Protein 6BHP (pdb70)

Sequence (510 aa):
GLNKFIYVGLVISQLLTLAAYVVVTAGAALLQKKANTLTLFDTQEGIDKYTPVYKEVFTATTYIIAYPQQPQYQFQYQWWIIQFELFVFLLTAACTVFPSIIKRMRPVALTFIASALVLVMDNINAIFFLLRNETAKAVFDDYRIATAQAGLIMVGVANGLTIFFLGSYDGLNKFIYVGLVISQLLTLAAYVVVTAGAALLQKKANTLTLFDTQEGIDKYTPVYKEVFTATTYIIAYPQQPQYQFQYQWWIIQFELFVFLLTAACTVFPSIIKRMRPVALTFIASALVLVMDNINAIFFLLRNETAKAVFDDYRIATAQAGLIMVGVANGLTIFFLGSYDGLNKFIYVGLVISQLLTLAAYVVVTAGAALLQKKANTLTLFDTQEGIDKYTPVYKEVFTATTYIIAYPQQPQYQFQYQWWIIQFELFVFLLTAACTVFPSIIKRMRPVALTFIASALVLVMDNINAIFFLLRNETAKAVFDDYRIATAQAGLIMVGVANGLTIFFLGSYD

Foldseek 3Di:
DVFVVLLVLLVVLLVLLVVLLVLQVQLVVLQLVLLVPDCCPVDVVSVVVCVVVQQCLLVVQVPFGRDNVCSVRRCVLSVVLSVLSVVLSVQSVVCSVVVVCLVPRVVVSVVSLVVSLVSLVSVLVRLVVCLVDPVSCVSRPNCSSVSNNVSSVRNNVSSVSNCVRSVDHD/DCLVVLLVLQVVLLVLLVVLLVLQVQLVVLVLVLLVDDCQVVDPVSVVPVQVVQQVLQVVQVDFGGDNPDSVCRCVLVVVLSVLSVVLSVQSVCCSVPVVCLVVRVVVSLVSLVVSLVSLVSVLVRLVVCLVDDVSCVRRPNVSSVSNNSSSVSNNVSSVSNCVSSVPRD/DCLVVLLVLLVVLLVLQVVLLVLLVQLVVLQLVLLVDAPQPPDVVSCVVCVVVQQCLQVVLVQFHGDNVCSVRRCVLVVVLSVLSVVLSVVSVVCSVCVVCLVPCVVVSLVSLVVSLVSLVSVLVSLVSLLVDPVSCVSRPSVSSVSNNVSSVSNNVSSVSSCVSSVDHD

Solvent-accessible surface area: 21092 Å² total; per-residue (Å²): 106,113,39,150,126,6,45,85,11,0,48,82,0,12,94,89,13,95,55,0,59,95,43,8,32,40,0,7,49,54,13,26,113,49,1,94,81,33,94,34,16,101,73,114,119,1,38,97,99,86,36,85,59,9,55,84,12,4,15,14,0,16,25,3,5,2,4,19,103,62,36,102,69,3,7,43,13,18,64,99,3,9,100,13,14,76,64,3,37,116,30,4,17,41,2,6,96,127,46,72,55,2,161,133,53,49,33,0,2,12,5,6,2,0,0,0,7,0,0,1,19,10,0,28,15,2,3,64,19,10,40,72,31,149,58,3,71,85,35,8,25,68,124,11,2,42,37,8,6,38,0,10,77,94,8,13,91,2,4,15,61,1,0,62,35,0,0,1,26,103,84,115,34,136,136,8,60,84,11,0,56,91,0,8,101,77,11,82,49,0,54,93,46,9,44,45,0,10,35,41,7,20,119,46,2,86,103,38,101,48,22,102,84,116,115,3,42,105,106,89,25,78,58,16,76,88,17,10,18,7,0,8,23,3,6,5,4,16,99,57,31,108,74,4,9,41,17,14,77,102,4,18,111,19,10,66,63,5,36,97,26,2,19,43,0,9,96,132,50,109,68,4,150,66,50,35,23,0,0,12,6,7,3,2,0,0,6,0,0,1,24,4,0,34,10,0,4,69,12,10,40,66,34,131,74,8,58,82,48,11,29,78,124,34,5,46,38,5,5,39,0,9,82,79,4,15,82,1,4,15,63,2,0,73,35,0,2,4,30,94,105,120,46,117,138,21,50,79,8,0,52,83,0,11,115,68,4,87,47,0,57,87,45,5,48,43,0,7,48,52,15,25,129,46,4,76,84,36,114,38,23,109,80,117,137,4,39,101,125,72,33,74,69,13,49,106,20,11,24,6,0,10,21,4,4,4,4,25,104,58,38,90,70,2,12,38,14,16,77,92,4,16,112,14,6,75,66,1,28,115,28,4,19,37,3,8,103,121,46,98,62,2,125,42,59,53,31,1,1,11,6,7,1,2,1,0,4,0,1,1,20,7,1,30,14,0,10,74,15,12,44,81,36,119,65,6,65,73,39,12,32,76,118,39,5,42,39,6,6,50,0,7,68,73,6,15,91,2,2,12,62,1,0,59,45,0,1,12,29,133

B-factor: mean 25.97, std 12.12, range [3.52, 126.11]

Radius of gyration: 23.12 Å; Cα contacts (8 Å, |Δi|>4): 722; chains: 3; bounding box: 43×67×48 Å

Nearest PDB structures (foldseek):
  6bhp-assembly1_C  TM=9.995E-01  e=2.214E-19  Chlamydomonas reinhardtii
  3l39-assembly1_A  TM=3.911E-01  e=3.540E+00  Bacteroides thetaiotaomicron VPI-5482
  3i9w-assembly1_A  TM=3.501E-01  e=8.771E+00  Escherichia coli K-12
  6bhp-assembly1_C  TM=1.006E+00  e=8.729E-22  Chlamydomonas reinhardtii
  2dvl-assembly1_A  TM=4.641E-01  e=7.249E+00  Thermus thermophilus HB8

Secondary structure (DSSP, 8-state):
-HHHHHHHHHHHHHHHHHHHHHHHHHHHHHHHHHHHT--TTTSHHHHHHHHHHHHHHHHHSSSSPP-TT-TTSTTHHHHHHHHHHHHHHHHHHHHHHSGGGHHHHHHHHHHHHHHHHHHHHHHHHHHHHHHT-HHHHHHS-HHHHHHHHHHHHHHHHHHHHHHHHTTS--/-THHHHHHHHHHHHHHHHHHHHHHHHHHHHHHHHHHS--TTSSHHHHHHHHHHHHHHHHHSSSPPP-SS-TTTTTHHHHHHHHHHHHHHHHHHHHHHSGGGHHHHHHHHHHHHHHHHHHHHHHHHHHHHHHH-HHHHHHTTHHHHHHHHHHHHHHHHHHHHHHHHHHH--/--HHHHHHHHHHHHHHHHHHHHHHHHHHHHHHHHHHS-STTSSTHHHHHHHHHHHHHHHHSSSSPP-TT-HHHHTHHHHHHHHHHHHHHHHHHHHHHSGGGHHHHHHHHHHHHHHHHHHHHHHHHHHHHHHT-HHHHHHTTHHHHHHHHHHHHHHHHHHHHHHHHHHS--

Structure (mmCIF, N/CA/C/O backbone):
data_6BHP
#
_entry.id   6BHP
#
_cell.length_a   85.235
_cell.length_b   85.235
_cell.length_c   209.784
_cell.angle_alpha   90.000
_cell.angle_beta   90.000
_cell.angle_gamma   120.000
#
_symmetry.space_group_name_H-M   'P 31 2 1'
#
loop_
_entity.id
_entity.type
_entity.pdbx_description
1 polymer 'Membrane protein'
2 non-polymer 'MERCURY (II) ION'
3 non-polymer 'CARBON DIOXIDE'
#
loop_
_atom_site.group_PDB
_atom_site.id
_atom_site.type_symbol
_atom_site.label_atom_id
_atom_site.label_alt_id
_atom_site.label_comp_id
_atom_site.label_asym_id
_atom_site.label_entity_id
_atom_site.label_seq_id
_atom_site.pdbx_PDB_ins_code
_atom_site.Cartn_x
_atom_site.Cartn_y
_atom_site.Cartn_z
_atom_site.occupancy
_atom_site.B_iso_or_equiv
_atom_site.auth_seq_id
_atom_site.auth_comp_id
_atom_site.auth_asym_id
_atom_site.auth_atom_id
_atom_site.pdbx_PDB_model_num
ATOM 1 N N . GLY A 1 4 ? -1.178 63.178 71.110 1.00 36.37 3 GLY A N 1
ATOM 2 C CA . GLY A 1 4 ? -1.663 62.649 69.848 1.00 49.00 3 GLY A CA 1
ATOM 3 C C . GLY A 1 4 ? -1.423 61.159 69.698 1.00 51.52 3 GLY A C 1
ATOM 4 O O . GLY A 1 4 ? -2.364 60.375 69.572 1.00 34.35 3 GLY A O 1
ATOM 5 N N . LEU A 1 5 ? -0.146 60.770 69.706 1.00 61.79 4 LEU A N 1
ATOM 6 C CA . LEU A 1 5 ? 0.207 59.357 69.658 1.00 35.62 4 LEU A CA 1
ATOM 7 C C . LEU A 1 5 ? -0.220 58.623 70.921 1.00 35.05 4 LEU A C 1
ATOM 8 O O . LEU A 1 5 ? -0.395 57.401 70.888 1.00 42.33 4 LEU A O 1
ATOM 13 N N . ASN A 1 6 ? -0.419 59.344 72.024 1.00 34.00 5 ASN A N 1
ATOM 14 C CA . ASN A 1 6 ? -0.633 58.685 73.307 1.00 41.15 5 ASN A CA 1
ATOM 15 C C . ASN A 1 6 ? -2.035 58.098 73.415 1.00 43.16 5 ASN A C 1
ATOM 16 O O . ASN A 1 6 ? -2.201 56.962 73.876 1.00 43.79 5 ASN A O 1
ATOM 21 N N . LYS A 1 7 ? -3.057 58.857 73.006 1.00 34.23 6 LYS A N 1
ATOM 22 C CA . LYS A 1 7 ? -4.419 58.333 73.047 1.00 40.46 6 LYS A CA 1
ATOM 23 C C . LYS A 1 7 ? -4.567 57.095 72.175 1.00 35.86 6 LYS A C 1
ATOM 24 O O . LYS A 1 7 ? -5.387 56.219 72.475 1.00 40.26 6 LYS A O 1
ATOM 30 N N . PHE A 1 8 ? -3.789 57.005 71.095 1.00 33.48 7 PHE A N 1
ATOM 31 C CA . PHE A 1 8 ? -3.713 55.761 70.336 1.00 35.57 7 PHE A CA 1
ATOM 32 C C . PHE A 1 8 ? -3.143 54.641 71.195 1.00 33.46 7 PHE A C 1
ATOM 33 O O . PHE A 1 8 ? -3.705 53.541 71.260 1.00 23.88 7 PHE A O 1
ATOM 41 N N . ILE A 1 9 ? -2.025 54.910 71.874 1.00 34.99 8 ILE A N 1
ATOM 42 C CA . ILE A 1 9 ? -1.368 53.879 72.669 1.00 30.25 8 ILE A CA 1
ATOM 43 C C . ILE A 1 9 ? -2.241 53.463 73.844 1.00 27.91 8 ILE A C 1
ATOM 44 O O . ILE A 1 9 ? -2.253 52.287 74.231 1.00 23.38 8 ILE A O 1
ATOM 49 N N . TYR A 1 10 ? -2.991 54.403 74.426 1.00 24.69 9 TYR A N 1
ATOM 50 C CA . TYR A 1 10 ? -3.869 54.045 75.534 1.00 23.67 9 TYR A CA 1
ATOM 51 C C . TYR A 1 10 ? -4.975 53.102 75.078 1.00 29.42 9 TYR A C 1
ATOM 52 O O . TYR A 1 10 ? -5.329 52.161 75.797 1.00 25.19 9 TYR A O 1
ATOM 61 N N . VAL A 1 11 ? -5.532 53.338 73.887 1.00 34.55 10 VAL A N 1
ATOM 62 C CA . VAL A 1 11 ? -6.524 52.417 73.338 1.00 22.00 10 VAL A CA 1
ATOM 63 C C . VAL A 1 11 ? -5.888 51.061 73.070 1.00 18.46 10 VAL A C 1
ATOM 64 O O . VAL A 1 11 ? -6.406 50.019 73.489 1.00 14.34 10 VAL A O 1
ATOM 68 N N . GLY A 1 12 ? -4.748 51.055 72.376 1.00 21.78 11 GLY A N 1
ATOM 69 C CA . GLY A 1 12 ? -4.016 49.817 72.186 1.00 16.40 11 GLY A CA 1
ATOM 70 C C . GLY A 1 12 ? -3.656 49.144 73.494 1.00 17.14 11 GLY A C 1
ATOM 71 O O . GLY A 1 12 ? -3.499 47.922 73.546 1.00 21.30 11 GLY A O 1
ATOM 72 N N . LEU A 1 13 ? -3.523 49.926 74.567 1.00 18.04 12 LEU A N 1
ATOM 73 C CA . LEU A 1 13 ? -3.298 49.358 75.890 1.00 20.33 12 LEU A CA 1
ATOM 74 C C . LEU A 1 13 ? -4.594 48.843 76.506 1.00 19.40 12 LEU A C 1
ATOM 75 O O . LEU A 1 13 ? -4.608 47.771 77.120 1.00 19.38 12 LEU A O 1
ATOM 80 N N . VAL A 1 14 ? -5.690 49.592 76.356 1.00 20.26 13 VAL A N 1
ATOM 81 C CA . VAL A 1 14 ? -6.974 49.132 76.874 1.00 17.24 13 VAL A CA 1
ATOM 82 C C . VAL A 1 14 ? -7.467 47.928 76.082 1.00 17.74 13 VAL A C 1
ATOM 83 O O . VAL A 1 14 ? -7.960 46.951 76.658 1.00 15.73 13 VAL A O 1
ATOM 87 N N . ILE A 1 15 ? -7.326 47.969 74.755 1.00 18.59 14 ILE A N 1
ATOM 88 C CA . ILE A 1 15 ? -7.716 46.830 73.926 1.00 15.99 14 ILE A CA 1
ATOM 89 C C . ILE A 1 15 ? -6.903 45.597 74.303 1.00 19.97 14 ILE A C 1
ATOM 90 O O . ILE A 1 15 ? -7.455 44.515 74.537 1.00 18.29 14 ILE A O 1
ATOM 95 N N . SER A 1 16 ? -5.576 45.747 74.380 1.00 16.64 15 SER A N 1
ATOM 96 C CA . SER A 1 16 ? -4.723 44.623 74.753 1.00 16.83 15 SER A CA 1
ATOM 97 C C . SER A 1 16 ? -5.056 44.104 76.144 1.00 19.74 15 SER A C 1
ATOM 98 O O . SER A 1 16 ? -4.849 42.918 76.429 1.00 22.67 15 SER A O 1
ATOM 101 N N . GLN A 1 17 ? -5.565 44.970 77.022 1.00 18.15 16 GLN A N 1
ATOM 102 C CA . GLN A 1 17 ? -5.954 44.516 78.352 1.00 17.32 16 GLN A CA 1
ATOM 103 C C . GLN A 1 17 ? -7.246 43.712 78.309 1.00 19.45 16 GLN A C 1
ATOM 104 O O . GLN A 1 17 ? -7.447 42.819 79.140 1.00 18.00 16 GLN A O 1
ATOM 110 N N . LEU A 1 18 ? -8.128 44.010 77.354 1.00 20.33 17 LEU A N 1
ATOM 111 C CA . LEU A 1 18 ? -9.355 43.238 77.198 1.00 22.52 17 LEU A CA 1
ATOM 112 C C . LEU A 1 18 ? -9.092 41.912 76.500 1.00 23.30 17 LEU A C 1
ATOM 113 O O . LEU A 1 18 ? -9.702 40.893 76.843 1.00 24.51 17 LEU A O 1
ATOM 118 N N . LEU A 1 19 ? -8.195 41.910 75.512 1.00 20.54 18 LEU A N 1
ATOM 119 C CA . LEU A 1 19 ? -7.837 40.667 74.841 1.00 24.54 18 LEU A CA 1
ATOM 120 C C . LEU A 1 19 ? -7.061 39.742 75.768 1.00 18.72 18 LEU A C 1
ATOM 121 O O . LEU A 1 19 ? -7.111 38.518 75.604 1.00 17.75 18 LEU A O 1
ATOM 126 N N . THR A 1 20 ? -6.337 40.307 76.738 1.00 17.80 19 THR A N 1
ATOM 127 C CA . THR A 1 20 ? -5.752 39.491 77.797 1.00 18.23 19 THR A CA 1
ATOM 128 C C . THR A 1 20 ? -6.840 38.792 78.600 1.00 16.78 19 THR A C 1
ATOM 129 O O . THR A 1 20 ? -6.694 37.623 78.976 1.00 18.39 19 THR A O 1
ATOM 133 N N . LEU A 1 21 ? -7.949 39.490 78.853 1.00 18.64 20 LEU A N 1
ATOM 134 C CA . LEU A 1 21 ? -9.029 38.922 79.653 1.00 18.49 20 LEU A CA 1
ATOM 135 C C . LEU A 1 21 ? -9.692 37.754 78.934 1.00 19.06 20 LEU A C 1
ATOM 136 O O . LEU A 1 21 ? -9.904 36.688 79.525 1.00 18.12 20 LEU A O 1
ATOM 141 N N . ALA A 1 22 ? -10.029 37.936 77.653 1.00 15.59 21 ALA A N 1
ATOM 142 C CA . ALA A 1 22 ? -10.636 36.851 76.888 1.00 14.99 21 ALA A CA 1
ATOM 143 C C . ALA A 1 22 ? -9.688 35.668 76.749 1.00 18.43 21 ALA A C 1
ATOM 144 O O . ALA A 1 22 ? -10.136 34.522 76.618 1.00 16.40 21 ALA A O 1
ATOM 146 N N . ALA A 1 23 ? -8.380 35.923 76.774 1.00 17.32 22 ALA A N 1
ATOM 147 C CA . ALA A 1 23 ? -7.412 34.836 76.730 1.00 12.75 22 ALA A CA 1
ATOM 148 C C . ALA A 1 23 ? -7.430 34.020 78.015 1.00 18.89 22 ALA A C 1
ATOM 149 O O . ALA A 1 23 ? -7.174 32.812 77.983 1.00 26.99 22 ALA A O 1
ATOM 151 N N . TYR A 1 24 ? -7.730 34.658 79.148 1.00 15.39 23 TYR A N 1
ATOM 152 C CA . TYR A 1 24 ? -7.774 33.939 80.416 1.00 15.00 23 TYR A CA 1
ATOM 153 C C . TYR A 1 24 ? -8.881 32.892 80.415 1.00 20.05 23 TYR A C 1
ATOM 154 O O . TYR A 1 24 ? -8.699 31.784 80.934 1.00 19.00 23 TYR A O 1
ATOM 163 N N . VAL A 1 25 ? -10.039 33.234 79.845 1.00 17.98 24 VAL A N 1
ATOM 164 C CA . VAL A 1 25 ? -11.155 32.292 79.747 1.00 15.12 24 VAL A CA 1
ATOM 165 C C . VAL A 1 25 ? -10.734 31.042 78.983 1.00 18.21 24 VAL A C 1
ATOM 166 O O . VAL A 1 25 ? -10.732 29.931 79.527 1.00 19.18 24 VAL A O 1
ATOM 170 N N . VAL A 1 26 ? -10.383 31.214 77.704 1.00 14.31 25 VAL A N 1
ATOM 171 C CA . VAL A 1 26 ? -10.102 30.081 76.824 1.00 16.44 25 VAL A CA 1
ATOM 172 C C . VAL A 1 26 ? -9.028 29.178 77.419 1.00 14.47 25 VAL A C 1
ATOM 173 O O . VAL A 1 26 ? -9.107 27.947 77.317 1.00 13.92 25 VAL A O 1
ATOM 177 N N . VAL A 1 27 ? -8.006 29.769 78.036 1.00 14.61 26 VAL A N 1
ATOM 178 C CA . VAL A 1 27 ? -6.992 29.002 78.753 1.00 20.20 26 VAL A CA 1
ATOM 179 C C . VAL A 1 27 ? -7.652 28.184 79.853 1.00 20.50 26 VAL A C 1
ATOM 180 O O . VAL A 1 27 ? -7.637 26.948 79.816 1.00 16.41 26 VAL A O 1
ATOM 184 N N . THR A 1 28 ? -8.225 28.874 80.846 1.00 15.02 27 THR A N 1
ATOM 185 C CA . THR A 1 28 ? -8.854 28.193 81.972 1.00 13.08 27 THR A CA 1
ATOM 186 C C . THR A 1 28 ? -9.908 27.196 81.517 1.00 14.25 27 THR A C 1
ATOM 187 O O . THR A 1 28 ? -10.126 26.177 82.181 1.00 16.45 27 THR A O 1
ATOM 191 N N . ALA A 1 29 ? -10.576 27.473 80.399 1.00 12.19 28 ALA A N 1
ATOM 192 C CA . ALA A 1 29 ? -11.499 26.517 79.803 1.00 12.27 28 ALA A CA 1
ATOM 193 C C . ALA A 1 29 ? -10.787 25.210 79.476 1.00 13.11 28 ALA A C 1
ATOM 194 O O . ALA A 1 29 ? -11.077 24.171 80.078 1.00 10.83 28 ALA A O 1
ATOM 196 N N . GLY A 1 30 ? -9.851 25.255 78.525 1.00 14.29 29 GLY A N 1
ATOM 197 C CA . GLY A 1 30 ? -9.118 24.055 78.163 1.00 13.75 29 GLY A CA 1
ATOM 198 C C . GLY A 1 30 ? -8.303 23.486 79.305 1.00 13.22 29 GLY A C 1
ATOM 199 O O . GLY A 1 30 ? -8.133 22.269 79.404 1.00 14.04 29 GLY A O 1
ATOM 200 N N . ALA A 1 31 ? -7.787 24.352 80.180 1.00 16.91 30 ALA A N 1
ATOM 201 C CA . ALA A 1 31 ? -7.065 23.872 81.354 1.00 20.30 30 ALA A CA 1
ATOM 202 C C . ALA A 1 31 ? -7.982 23.061 82.263 1.00 17.56 30 ALA A C 1
ATOM 203 O O . ALA A 1 31 ? -7.626 21.963 82.705 1.00 19.25 30 ALA A O 1
ATOM 205 N N . ALA A 1 32 ? -9.176 23.587 82.548 1.00 12.14 31 ALA A N 1
ATOM 206 C CA . ALA A 1 32 ? -10.141 22.826 83.332 1.00 14.06 31 ALA A CA 1
ATOM 207 C C . ALA A 1 32 ? -10.676 21.635 82.550 1.00 18.88 31 ALA A C 1
ATOM 208 O O . ALA A 1 32 ? -10.987 20.595 83.142 1.00 17.21 31 ALA A O 1
ATOM 210 N N . LEU A 1 33 ? -10.793 21.765 81.227 1.00 14.48 32 LEU A N 1
ATOM 211 C CA . LEU A 1 33 ? -11.218 20.633 80.411 1.00 14.07 32 LEU A CA 1
ATOM 212 C C . LEU A 1 33 ? -10.213 19.493 80.502 1.00 19.18 32 LEU A C 1
ATOM 213 O O . LEU A 1 33 ? -10.586 18.332 80.709 1.00 23.52 32 LEU A O 1
ATOM 218 N N . LEU A 1 34 ? -8.925 19.810 80.354 1.00 23.36 33 LEU A N 1
ATOM 219 C CA . LEU A 1 34 ? -7.891 18.793 80.511 1.00 19.10 33 LEU A CA 1
ATOM 220 C C . LEU A 1 34 ? -7.860 18.259 81.937 1.00 17.12 33 LEU A C 1
ATOM 221 O O . LEU A 1 34 ? -7.660 17.057 82.150 1.00 19.41 33 LEU A O 1
ATOM 226 N N . GLN A 1 35 ? -8.061 19.134 82.926 1.00 16.64 34 GLN A N 1
ATOM 227 C CA . GLN A 1 35 ? -8.068 18.689 84.316 1.00 17.72 34 GLN A CA 1
ATOM 228 C C . GLN A 1 35 ? -9.250 17.769 84.591 1.00 20.03 34 GLN A C 1
ATOM 229 O O . GLN A 1 35 ? -9.104 16.748 85.273 1.00 26.06 34 GLN A O 1
ATOM 235 N N . LYS A 1 36 ? -10.431 18.115 84.071 1.00 20.77 35 LYS A N 1
ATOM 236 C CA . LYS A 1 36 ? -11.573 17.215 84.189 1.00 21.39 35 LYS A CA 1
ATOM 237 C C . LYS A 1 36 ? -11.296 15.880 83.512 1.00 23.27 35 LYS A C 1
ATOM 238 O O . LYS A 1 36 ? -11.785 14.840 83.966 1.00 33.10 35 LYS A O 1
ATOM 244 N N . LYS A 1 37 ? -10.509 15.888 82.433 1.00 20.39 36 LYS A N 1
ATOM 245 C CA . LYS A 1 37 ? -10.134 14.637 81.786 1.00 18.82 36 LYS A CA 1
ATOM 246 C C . LYS A 1 37 ? -9.112 13.875 82.618 1.00 22.72 36 LYS A C 1
ATOM 247 O O . LYS A 1 37 ? -9.156 12.641 82.690 1.00 28.70 36 LYS A O 1
ATOM 253 N N . ALA A 1 38 ? -8.185 14.593 83.257 1.00 18.51 37 ALA A N 1
ATOM 254 C CA . ALA A 1 38 ? -7.161 13.938 84.062 1.00 21.46 37 ALA A CA 1
ATOM 255 C C . ALA A 1 38 ? -7.752 13.268 85.295 1.00 18.81 37 ALA A C 1
ATOM 256 O O . ALA A 1 38 ? -7.234 12.242 85.749 1.00 28.55 37 ALA A O 1
ATOM 258 N N . ASN A 1 39 ? -8.832 13.824 85.846 1.00 15.82 38 ASN A N 1
ATOM 259 C CA . ASN A 1 39 ? -9.442 13.264 87.045 1.00 14.81 38 ASN A CA 1
ATOM 260 C C . ASN A 1 39 ? -10.295 12.034 86.760 1.00 22.52 38 ASN A C 1
ATOM 261 O O . ASN A 1 39 ? -10.539 11.241 87.675 1.00 31.28 38 ASN A O 1
ATOM 266 N N . THR A 1 40 ? -10.758 11.860 85.525 1.00 18.76 39 THR A N 1
ATOM 267 C CA . THR A 1 40 ? -11.653 10.768 85.166 1.00 22.92 39 THR A CA 1
ATOM 268 C C . THR A 1 40 ? -10.937 9.566 84.562 1.00 30.15 39 THR A C 1
ATOM 269 O O . THR A 1 40 ? -11.607 8.614 84.148 1.00 34.21 39 THR A O 1
ATOM 273 N N . LEU A 1 41 ? -9.608 9.589 84.481 1.00 25.16 40 LEU A N 1
ATOM 274 C CA . LEU A 1 41 ? -8.883 8.544 83.766 1.00 32.95 40 LEU A CA 1
ATOM 275 C C . LEU A 1 41 ? -9.123 7.178 84.399 1.00 39.32 40 LEU A C 1
ATOM 276 O O . LEU A 1 41 ? -8.885 6.981 85.595 1.00 46.77 40 LEU A O 1
ATOM 281 N N . THR A 1 42 ? -9.590 6.234 83.584 1.00 34.93 41 THR A N 1
ATOM 282 C CA . THR A 1 42 ? -9.815 4.858 84.002 1.00 33.02 41 THR A CA 1
ATOM 283 C C . THR A 1 42 ? -8.636 3.950 83.684 1.00 52.31 41 THR A C 1
ATOM 284 O O . THR A 1 42 ? -8.730 2.738 83.905 1.00 58.35 41 THR A O 1
ATOM 288 N N . LEU A 1 43 ? -7.544 4.506 83.151 1.00 51.23 42 LEU A N 1
ATOM 289 C CA . LEU A 1 43 ? -6.343 3.718 82.900 1.00 41.91 42 LEU A CA 1
ATOM 290 C C . LEU A 1 43 ? -5.886 3.008 84.165 1.00 35.44 42 LEU A C 1
ATOM 291 O O . LEU A 1 43 ? -5.623 1.801 84.161 1.00 36.82 42 LEU A O 1
ATOM 296 N N . PHE A 1 44 ? -5.793 3.751 85.263 1.00 37.37 43 PHE A N 1
ATOM 297 C CA . PHE A 1 44 ? -5.288 3.238 86.525 1.00 39.37 43 PHE A CA 1
ATOM 298 C C . PHE A 1 44 ? -6.393 2.776 87.464 1.00 48.36 43 PHE A C 1
ATOM 299 O O . PHE A 1 44 ? -6.104 2.418 88.610 1.00 42.71 43 PHE A O 1
ATOM 307 N N . ASP A 1 45 ? -7.650 2.795 87.016 1.00 56.27 44 ASP A N 1
ATOM 308 C CA . ASP A 1 45 ? -8.735 2.170 87.762 1.00 50.58 44 ASP A CA 1
ATOM 309 C C . ASP A 1 45 ? -8.418 0.702 88.012 1.00 47.97 44 ASP A C 1
ATOM 310 O O . ASP A 1 45 ? -8.149 0.301 89.149 1.00 39.89 44 ASP A O 1
ATOM 315 N N . THR A 1 46 ? -8.438 -0.102 86.954 1.00 53.78 45 THR A N 1
ATOM 316 C CA . THR A 1 46 ? -8.087 -1.508 87.082 1.00 52.51 45 THR A CA 1
ATOM 317 C C . THR A 1 46 ? -6.584 -1.645 87.278 1.00 51.55 45 THR A C 1
ATOM 318 O O . THR A 1 46 ? -5.795 -1.098 86.500 1.00 64.00 45 THR A O 1
ATOM 322 N N . GLN A 1 47 ? -6.187 -2.367 88.330 1.00 52.96 46 GLN A N 1
ATOM 323 C CA . GLN A 1 47 ? -4.776 -2.686 88.532 1.00 55.32 46 GLN A CA 1
ATOM 324 C C . GLN A 1 47 ? -4.177 -3.343 87.296 1.00 63.58 46 GLN A C 1
ATOM 325 O O . GLN A 1 47 ? -2.974 -3.212 87.040 1.00 51.54 46 GLN A O 1
ATOM 331 N N . GLU A 1 48 ? -5.001 -4.056 86.527 1.00 77.11 47 GLU A N 1
ATOM 332 C CA . GLU A 1 48 ? -4.617 -4.490 85.189 1.00 72.06 47 GLU A CA 1
ATOM 333 C C . GLU A 1 48 ? -4.084 -3.317 84.371 1.00 65.28 47 GLU A C 1
ATOM 334 O O . GLU A 1 48 ? -2.912 -3.294 83.977 1.00 65.17 47 GLU A O 1
ATOM 340 N N . GLY A 1 49 ? -4.939 -2.324 84.115 1.00 63.29 48 GLY A N 1
ATOM 341 C CA . GLY A 1 49 ? -4.538 -1.169 83.332 1.00 59.86 48 GLY A CA 1
ATOM 342 C C . GLY A 1 49 ? -3.461 -0.319 83.975 1.00 49.12 48 GLY A C 1
ATOM 343 O O . GLY A 1 49 ? -2.838 0.495 83.287 1.00 42.90 48 GLY A O 1
ATOM 344 N N . ILE A 1 50 ? -3.235 -0.480 85.282 1.00 53.01 49 ILE A N 1
ATOM 345 C CA . ILE A 1 50 ? -2.169 0.263 85.951 1.00 50.43 49 ILE A CA 1
ATOM 346 C C . ILE A 1 50 ? -0.819 -0.068 85.332 1.00 48.05 49 ILE A C 1
ATOM 347 O O . ILE A 1 50 ? 0.004 0.821 85.080 1.00 48.57 49 ILE A O 1
ATOM 352 N N . ASP A 1 51 ? -0.578 -1.349 85.055 1.00 45.55 50 ASP A N 1
ATOM 353 C CA . ASP A 1 51 ? 0.738 -1.786 84.607 1.00 45.83 50 ASP A CA 1
ATOM 354 C C . ASP A 1 51 ? 0.968 -1.501 83.127 1.00 46.18 50 ASP A C 1
ATOM 355 O O . ASP A 1 51 ? 2.086 -1.154 82.730 1.00 54.87 50 ASP A O 1
ATOM 360 N N . LYS A 1 52 ? -0.065 -1.645 82.294 1.00 42.89 51 LYS A N 1
ATOM 361 C CA . LYS A 1 52 ? 0.131 -1.499 80.855 1.00 51.02 51 LYS A CA 1
ATOM 362 C C . LYS A 1 52 ? 0.184 -0.036 80.426 1.00 49.72 51 LYS A C 1
ATOM 363 O O . LYS A 1 52 ? 1.011 0.337 79.586 1.00 40.86 51 LYS A O 1
ATOM 369 N N . TYR A 1 53 ? -0.690 0.802 80.982 1.00 50.26 52 TYR A N 1
ATOM 370 C CA . TYR A 1 53 ? -0.818 2.177 80.520 1.00 41.39 52 TYR A CA 1
ATOM 371 C C . TYR A 1 53 ? 0.207 3.118 81.131 1.00 34.48 52 TYR A C 1
ATOM 372 O O . TYR A 1 53 ? 0.454 4.186 80.563 1.00 34.25 52 TYR A O 1
ATOM 381 N N . THR A 1 54 ? 0.809 2.756 82.265 1.00 33.05 53 THR A N 1
ATOM 382 C CA . THR A 1 54 ? 1.719 3.693 82.924 1.00 33.60 53 THR A CA 1
ATOM 383 C C . THR A 1 54 ? 2.968 3.995 82.096 1.00 34.76 53 THR A C 1
ATOM 384 O O . THR A 1 54 ? 3.330 5.181 81.985 1.00 33.10 53 THR A O 1
ATOM 388 N N . PRO A 1 55 ? 3.660 3.015 81.483 1.00 33.61 54 PRO A N 1
ATOM 389 C CA . PRO A 1 55 ? 4.845 3.381 80.680 1.00 25.27 54 PRO A CA 1
ATOM 390 C C . PRO A 1 55 ? 4.548 4.377 79.572 1.00 33.99 54 PRO A C 1
ATOM 391 O O . PRO A 1 55 ? 5.370 5.262 79.305 1.00 37.30 54 PRO A O 1
ATOM 395 N N . VAL A 1 56 ? 3.395 4.252 78.912 1.00 28.24 55 VAL A N 1
ATOM 396 C CA . VAL A 1 56 ? 3.019 5.217 77.885 1.00 23.01 55 VAL A CA 1
ATOM 397 C C . VAL A 1 56 ? 2.666 6.555 78.520 1.00 22.23 55 VAL A C 1
ATOM 398 O O . VAL A 1 56 ? 3.065 7.615 78.025 1.00 24.61 55 VAL A O 1
ATOM 402 N N . TYR A 1 57 ? 1.920 6.526 79.630 1.00 26.48 56 TYR A N 1
ATOM 403 C CA . TYR A 1 57 ? 1.476 7.764 80.265 1.00 23.30 56 TYR A CA 1
ATOM 404 C C . TYR A 1 57 ? 2.659 8.633 80.668 1.00 21.10 56 TYR A C 1
ATOM 405 O O . TYR A 1 57 ? 2.627 9.856 80.493 1.00 24.31 56 TYR A O 1
ATOM 414 N N . LYS A 1 58 ? 3.710 8.022 81.213 1.00 22.46 57 LYS A N 1
ATOM 415 C CA . LYS A 1 58 ? 4.900 8.790 81.561 1.00 20.85 57 LYS A CA 1
ATOM 416 C C . LYS A 1 58 ? 5.643 9.238 80.310 1.00 20.75 57 LYS A C 1
ATOM 417 O O . LYS A 1 58 ? 5.997 10.415 80.176 1.00 18.82 57 LYS A O 1
ATOM 423 N N . GLU A 1 59 ? 5.884 8.309 79.380 1.00 26.47 58 GLU A N 1
ATOM 424 C CA . GLU A 1 59 ? 6.603 8.652 78.156 1.00 28.55 58 GLU A CA 1
ATOM 425 C C . GLU A 1 59 ? 5.899 9.765 77.393 1.00 20.74 58 GLU A C 1
ATOM 426 O O . GLU A 1 59 ? 6.547 10.701 76.917 1.00 17.32 58 GLU A O 1
ATOM 432 N N . VAL A 1 60 ? 4.570 9.688 77.280 1.00 21.94 59 VAL A N 1
ATOM 433 C CA . VAL A 1 60 ? 3.823 10.681 76.510 1.00 21.37 59 VAL A CA 1
ATOM 434 C C . VAL A 1 60 ? 4.005 12.071 77.107 1.00 17.72 59 VAL A C 1
ATOM 435 O O . VAL A 1 60 ? 4.267 13.045 76.392 1.00 15.81 59 VAL A O 1
ATOM 439 N N . PHE A 1 61 ? 3.872 12.184 78.430 1.00 18.06 60 PHE A N 1
ATOM 440 C CA . PHE A 1 61 ? 4.017 13.489 79.067 1.00 19.45 60 PHE A CA 1
ATOM 441 C C . PHE A 1 61 ? 5.477 13.917 79.134 1.00 16.99 60 PHE A C 1
ATOM 442 O O . PHE A 1 61 ? 5.803 15.075 78.849 1.00 15.36 60 PHE A O 1
ATOM 450 N N . THR A 1 62 ? 6.373 13.001 79.501 1.00 16.57 61 THR A N 1
ATOM 451 C CA . THR A 1 62 ? 7.783 13.356 79.583 1.00 15.20 61 THR A CA 1
ATOM 452 C C . THR A 1 62 ? 8.432 13.514 78.215 1.00 21.50 61 THR A C 1
ATOM 453 O O . THR A 1 62 ? 9.530 14.075 78.142 1.00 21.64 61 THR A O 1
ATOM 457 N N . ALA A 1 63 ? 7.797 13.036 77.139 1.00 21.98 62 ALA A N 1
ATOM 458 C CA . ALA A 1 63 ? 8.320 13.310 75.803 1.00 19.05 62 ALA A CA 1
ATOM 459 C C . ALA A 1 63 ? 8.323 14.805 75.523 1.00 14.80 62 ALA A C 1
ATOM 460 O O . ALA A 1 63 ? 9.271 15.332 74.929 1.00 13.61 62 ALA A O 1
ATOM 462 N N . THR A 1 64 ? 7.266 15.501 75.932 1.00 18.20 63 THR A N 1
ATOM 463 C CA . THR A 1 64 ? 7.360 16.943 76.087 1.00 19.50 63 THR A CA 1
ATOM 464 C C . THR A 1 64 ? 8.352 17.250 77.197 1.00 22.05 63 THR A C 1
ATOM 465 O O . THR A 1 64 ? 8.395 16.567 78.223 1.00 33.24 63 THR A O 1
ATOM 469 N N . THR A 1 65 ? 9.142 18.292 76.999 1.00 13.71 64 THR A N 1
ATOM 470 C CA . THR A 1 65 ? 10.176 18.655 77.952 1.00 21.57 64 THR A CA 1
ATOM 471 C C . THR A 1 65 ? 9.665 19.583 79.047 1.00 23.75 64 THR A C 1
ATOM 472 O O . THR A 1 65 ? 10.470 20.133 79.804 1.00 29.92 64 THR A O 1
ATOM 476 N N . TYR A 1 66 ? 8.352 19.801 79.119 1.00 16.03 65 TYR A N 1
ATOM 477 C CA . TYR A 1 66 ? 7.762 20.718 80.089 1.00 18.33 65 TYR A CA 1
ATOM 478 C C . TYR A 1 66 ? 6.920 19.984 81.122 1.00 24.37 65 TYR A C 1
ATOM 479 O O . TYR A 1 66 ? 7.273 19.962 82.305 1.00 25.78 65 TYR A O 1
ATOM 488 N N . ILE A 1 67 ? 5.807 19.378 80.714 1.00 23.49 66 ILE A N 1
ATOM 489 C CA . ILE A 1 67 ? 4.822 18.846 81.651 1.00 22.53 66 ILE A CA 1
ATOM 490 C C . ILE A 1 67 ? 5.355 17.559 82.269 1.00 21.00 66 ILE A C 1
ATOM 491 O O . ILE A 1 67 ? 5.658 16.595 81.558 1.00 18.41 66 ILE A O 1
ATOM 496 N N . ILE A 1 68 ? 5.448 17.536 83.597 1.00 19.43 67 ILE A N 1
ATOM 497 C CA . ILE A 1 68 ? 5.940 16.368 84.317 1.00 20.47 67 ILE A CA 1
ATOM 498 C C . ILE A 1 68 ? 4.801 15.373 84.491 1.00 24.17 67 ILE A C 1
ATOM 499 O O . ILE A 1 68 ? 3.664 15.752 84.800 1.00 16.40 67 ILE A O 1
ATOM 504 N N . ALA A 1 69 ? 5.103 14.091 84.290 1.00 21.99 68 ALA A N 1
ATOM 505 C CA . ALA A 1 69 ? 4.085 13.049 84.331 1.00 18.87 68 ALA A CA 1
ATOM 506 C C . ALA A 1 69 ? 3.790 12.656 85.774 1.00 19.35 68 ALA A C 1
ATOM 507 O O . ALA A 1 69 ? 4.685 12.206 86.498 1.00 32.70 68 ALA A O 1
ATOM 509 N N . TYR A 1 70 ? 2.531 12.820 86.185 1.00 13.55 69 TYR A N 1
ATOM 510 C CA . TYR A 1 70 ? 2.035 12.391 87.491 1.00 15.71 69 TYR A CA 1
ATOM 511 C C . TYR A 1 70 ? 0.888 11.423 87.232 1.00 19.65 69 TYR A C 1
ATOM 512 O O . TYR A 1 70 ? -0.289 11.808 87.310 1.00 19.36 69 TYR A O 1
ATOM 521 N N . PRO A 1 71 ? 1.192 10.160 86.917 1.00 23.47 70 PRO A N 1
ATOM 522 C CA . PRO A 1 71 ? 0.148 9.285 86.351 1.00 23.73 70 PRO A CA 1
ATOM 523 C C . PRO A 1 71 ? -1.041 9.059 87.269 1.00 28.04 70 PRO A C 1
ATOM 524 O O . PRO A 1 71 ? -2.188 9.275 86.857 1.00 39.69 70 PRO A O 1
ATOM 528 N N . GLN A 1 72 ? -0.804 8.667 88.516 1.00 21.48 71 GLN A N 1
ATOM 529 C CA . GLN A 1 72 ? -1.881 8.406 89.458 1.00 29.60 71 GLN A CA 1
ATOM 530 C C . GLN A 1 72 ? -2.153 9.586 90.379 1.00 29.86 71 GLN A C 1
ATOM 531 O O . GLN A 1 72 ? -2.958 9.464 91.308 1.00 36.45 71 GLN A O 1
ATOM 537 N N . GLN A 1 73 ? -1.492 10.722 90.151 1.00 25.14 72 GLN A N 1
ATOM 538 C CA . GLN A 1 73 ? -1.722 11.951 90.906 1.00 20.59 72 GLN A CA 1
ATOM 539 C C . GLN A 1 73 ? -2.261 12.992 89.931 1.00 21.27 72 GLN A C 1
ATOM 540 O O . GLN A 1 73 ? -1.520 13.882 89.488 1.00 25.34 72 GLN A O 1
ATOM 546 N N . PRO A 1 74 ? -3.547 12.911 89.574 1.00 16.42 73 PRO A N 1
ATOM 547 C CA . PRO A 1 74 ? -4.084 13.827 88.554 1.00 19.63 73 PRO A CA 1
ATOM 548 C C . PRO A 1 74 ? -4.067 15.285 88.970 1.00 18.40 73 PRO A C 1
ATOM 549 O O . PRO A 1 74 ? -4.185 16.161 88.104 1.00 18.36 73 PRO A O 1
ATOM 553 N N . GLN A 1 75 ? -3.924 15.576 90.263 1.00 22.62 74 GLN A N 1
ATOM 554 C CA . GLN A 1 75 ? -3.924 16.960 90.723 1.00 28.21 74 GLN A CA 1
ATOM 555 C C . GLN A 1 75 ? -2.624 17.684 90.394 1.00 23.47 74 GLN A C 1
ATOM 556 O O . GLN A 1 75 ? -2.628 18.911 90.247 1.00 26.84 74 GLN A O 1
ATOM 562 N N . TYR A 1 76 ? -1.511 16.959 90.280 1.00 19.04 75 TYR A N 1
ATOM 563 C CA . TYR A 1 76 ? -0.221 17.562 89.967 1.00 17.74 75 TYR A CA 1
ATOM 564 C C . TYR A 1 76 ? 0.111 17.528 88.483 1.00 18.83 75 TYR A C 1
ATOM 565 O O . TYR A 1 76 ? 1.168 18.036 88.092 1.00 19.47 75 TYR A O 1
ATOM 574 N N . GLN A 1 77 ? -0.752 16.934 87.656 1.00 16.80 76 GLN A N 1
ATOM 575 C CA . GLN A 1 77 ? -0.424 16.737 86.248 1.00 15.41 76 GLN A CA 1
ATOM 576 C C . GLN A 1 77 ? -0.156 18.066 85.552 1.00 12.92 76 GLN A C 1
ATOM 577 O O . GLN A 1 77 ? 0.889 18.253 84.918 1.00 14.29 76 GLN A O 1
ATOM 583 N N . PHE A 1 78 ? -1.102 18.993 85.652 1.00 14.20 77 PHE A N 1
ATOM 584 C CA . PHE A 1 78 ? -1.050 20.293 84.997 1.00 19.42 77 PHE A CA 1
ATOM 585 C C . PHE A 1 78 ? -0.559 21.415 85.911 1.00 20.98 77 PHE A C 1
ATOM 586 O O . PHE A 1 78 ? -0.709 22.589 85.558 1.00 17.80 77 PHE A O 1
ATOM 594 N N . GLN A 1 79 ? -0.022 21.077 87.092 1.00 17.61 78 GLN A N 1
ATOM 595 C CA . GLN A 1 79 ? 0.293 22.076 88.115 1.00 19.82 78 GLN A CA 1
ATOM 596 C C . GLN A 1 79 ? 1.034 23.288 87.554 1.00 17.76 78 GLN A C 1
ATOM 597 O O . GLN A 1 79 ? 0.748 24.427 87.938 1.00 16.11 78 GLN A O 1
ATOM 603 N N . TYR A 1 80 ? 1.985 23.072 86.641 1.00 19.02 79 TYR A N 1
ATOM 604 C CA . TYR A 1 80 ? 2.727 24.208 86.107 1.00 16.44 79 TYR A CA 1
ATOM 605 C C . TYR A 1 80 ? 1.894 25.015 85.122 1.00 17.60 79 TYR A C 1
ATOM 606 O O . TYR A 1 80 ? 2.147 26.211 84.940 1.00 21.63 79 TYR A O 1
ATOM 615 N N . GLN A 1 81 ? 0.907 24.387 84.481 1.00 15.20 80 GLN A N 1
ATOM 616 C CA . GLN A 1 81 ? -0.002 25.132 83.617 1.00 11.67 80 GLN A CA 1
ATOM 617 C C . GLN A 1 81 ? -0.854 26.090 84.436 1.00 14.17 80 GLN A C 1
ATOM 618 O O . GLN A 1 81 ? -1.021 27.259 84.071 1.00 12.98 80 GLN A O 1
ATOM 624 N N . TRP A 1 82 ? -1.392 25.611 85.561 1.00 14.68 81 TRP A N 1
ATOM 625 C CA . TRP A 1 82 ? -2.180 26.478 86.428 1.00 14.36 81 TRP A CA 1
ATOM 626 C C . TRP A 1 82 ? -1.338 27.600 87.015 1.00 18.97 81 TRP A C 1
ATOM 627 O O . TRP A 1 82 ? -1.868 28.675 87.317 1.00 19.53 81 TRP A O 1
ATOM 638 N N . TRP A 1 83 ? -0.032 27.376 87.184 1.00 21.41 82 TRP A N 1
ATOM 639 C CA . TRP A 1 83 ? 0.821 28.397 87.783 1.00 16.12 82 TRP A CA 1
ATOM 640 C C . TRP A 1 83 ? 0.843 29.660 86.934 1.00 15.84 82 TRP A C 1
ATOM 641 O O . TRP A 1 83 ? 0.551 30.760 87.420 1.00 15.46 82 TRP A O 1
ATOM 652 N N . ILE A 1 84 ? 1.200 29.521 85.655 1.00 18.01 83 ILE A N 1
ATOM 653 C CA . ILE A 1 84 ? 1.242 30.685 84.779 1.00 16.43 83 ILE A CA 1
ATOM 654 C C . ILE A 1 84 ? -0.145 31.295 84.642 1.00 17.70 83 ILE A C 1
ATOM 655 O O . ILE A 1 84 ? -0.281 32.515 84.508 1.00 20.96 83 ILE A O 1
ATOM 660 N N . ILE A 1 85 ? -1.193 30.469 84.709 1.00 16.82 84 ILE A N 1
ATOM 661 C CA . ILE A 1 85 ? -2.558 30.992 84.706 1.00 15.64 84 ILE A CA 1
ATOM 662 C C . ILE A 1 85 ? -2.761 31.941 85.879 1.00 19.80 84 ILE A C 1
ATOM 663 O O . ILE A 1 85 ? -3.226 33.075 85.712 1.00 16.54 84 ILE A O 1
ATOM 668 N N . GLN A 1 86 ? -2.414 31.489 87.087 1.00 21.13 85 GLN A N 1
ATOM 669 C CA . GLN A 1 86 ? -2.465 32.372 88.246 1.00 15.38 85 GLN A CA 1
ATOM 670 C C . GLN A 1 86 ? -1.448 33.496 88.116 1.00 15.66 85 GLN A C 1
ATOM 671 O O . GLN A 1 86 ? -1.732 34.645 88.476 1.00 14.32 85 GLN A O 1
ATOM 677 N N . PHE A 1 87 ? -0.256 33.183 87.600 1.00 15.33 86 PHE A N 1
ATOM 678 C CA . PHE A 1 87 ? 0.762 34.212 87.431 1.00 12.01 86 PHE A CA 1
ATOM 679 C C . PHE A 1 87 ? 0.318 35.256 86.418 1.00 13.61 86 PHE A C 1
ATOM 680 O O . PHE A 1 87 ? 0.483 36.459 86.647 1.00 15.92 86 PHE A O 1
ATOM 688 N N . GLU A 1 88 ? -0.257 34.818 85.295 1.00 15.20 87 GLU A N 1
ATOM 689 C CA . GLU A 1 88 ? -0.878 35.762 84.372 1.00 16.11 87 GLU A CA 1
ATOM 690 C C . GLU A 1 88 ? -1.978 36.556 85.064 1.00 17.65 87 GLU A C 1
ATOM 691 O O . GLU A 1 88 ? -2.106 37.768 84.854 1.00 19.40 87 GLU A O 1
ATOM 697 N N . LEU A 1 89 ? -2.781 35.887 85.895 1.00 17.41 88 LEU A N 1
ATOM 698 C CA . LEU A 1 89 ? -3.827 36.584 86.635 1.00 16.35 88 LEU A CA 1
ATOM 699 C C . LEU A 1 89 ? -3.233 37.645 87.550 1.00 18.09 88 LEU A C 1
ATOM 700 O O . LEU A 1 89 ? -3.735 38.773 87.613 1.00 15.20 88 LEU A O 1
ATOM 705 N N . PHE A 1 90 ? -2.161 37.300 88.267 1.00 21.41 89 PHE A N 1
ATOM 706 C CA . PHE A 1 90 ? -1.491 38.281 89.113 1.00 17.81 89 PHE A CA 1
ATOM 707 C C . PHE A 1 90 ? -0.877 39.399 88.279 1.00 18.61 89 PHE A C 1
ATOM 708 O O . PHE A 1 90 ? -0.975 40.578 88.639 1.00 19.28 89 PHE A O 1
ATOM 716 N N . VAL A 1 91 ? -0.244 39.049 87.157 1.00 16.49 90 VAL A N 1
ATOM 717 C CA . VAL A 1 91 ? 0.328 40.073 86.289 1.00 16.48 90 VAL A CA 1
ATOM 718 C C . VAL A 1 91 ? -0.772 40.901 85.641 1.00 19.58 90 VAL A C 1
ATOM 719 O O . VAL A 1 91 ? -0.604 42.109 85.429 1.00 25.70 90 VAL A O 1
ATOM 723 N N . PHE A 1 92 ? -1.914 40.285 85.323 1.00 20.16 91 PHE A N 1
ATOM 724 C CA . PHE A 1 92 ? -3.023 41.061 84.780 1.00 25.85 91 PHE A CA 1
ATOM 725 C C . PHE A 1 92 ? -3.548 42.067 85.793 1.00 24.35 91 PHE A C 1
ATOM 726 O O . PHE A 1 92 ? -3.976 43.160 85.410 1.00 25.49 91 PHE A O 1
ATOM 734 N N . LEU A 1 93 ? -3.533 41.717 87.080 1.00 22.61 92 LEU A N 1
ATOM 735 C CA . LEU A 1 93 ? -3.924 42.677 88.105 1.00 19.77 92 LEU A CA 1
ATOM 736 C C . LEU A 1 93 ? -2.991 43.879 88.106 1.00 21.70 92 LEU A C 1
ATOM 737 O O . LEU A 1 93 ? -3.434 45.022 88.268 1.00 23.70 92 LEU A O 1
ATOM 742 N N . LEU A 1 94 ? -1.693 43.640 87.910 1.00 24.64 93 LEU A N 1
ATOM 743 C CA . LEU A 1 94 ? -0.730 44.733 87.852 1.00 21.81 93 LEU A CA 1
ATOM 744 C C . LEU A 1 94 ? -0.936 45.580 86.602 1.00 31.35 93 LEU A C 1
ATOM 745 O O . LEU A 1 94 ? -1.015 46.812 86.679 1.00 54.09 93 LEU A O 1
ATOM 750 N N . THR A 1 95 ? -1.026 44.933 85.438 1.00 25.88 94 THR A N 1
ATOM 751 C CA . THR A 1 95 ? -1.114 45.677 84.188 1.00 27.93 94 THR A CA 1
ATOM 752 C C . THR A 1 95 ? -2.449 46.397 84.048 1.00 29.42 94 THR A C 1
ATOM 753 O O . THR A 1 95 ? -2.501 47.483 83.461 1.00 28.29 94 THR A O 1
ATOM 757 N N . ALA A 1 96 ? -3.532 45.826 84.583 1.00 29.55 95 ALA A N 1
ATOM 758 C CA . ALA A 1 96 ? -4.845 46.449 84.434 1.00 23.83 95 ALA A CA 1
ATOM 759 C C . ALA A 1 96 ? -4.950 47.723 85.262 1.00 23.42 95 ALA A C 1
ATOM 760 O O . ALA A 1 96 ? -5.375 48.769 84.756 1.00 25.23 95 ALA A O 1
ATOM 762 N N . ALA A 1 97 ? -4.571 47.656 86.542 1.00 20.90 96 ALA A N 1
ATOM 763 C CA . ALA A 1 97 ? -4.600 48.846 87.386 1.00 22.37 96 ALA A CA 1
ATOM 764 C C . ALA A 1 97 ? -3.717 49.955 86.833 1.00 29.18 96 ALA A C 1
ATOM 765 O O . ALA A 1 97 ? -3.946 51.130 87.141 1.00 25.05 96 ALA A O 1
ATOM 767 N N . CYS A 1 98 ? -2.718 49.608 86.021 1.00 36.55 97 CYS A N 1
ATOM 768 C CA . CYS A 1 98 ? -1.955 50.626 85.312 1.00 33.14 97 CYS A CA 1
ATOM 769 C C . CYS A 1 98 ? -2.842 51.386 84.334 1.00 28.84 97 CYS A C 1
ATOM 770 O O . CYS A 1 98 ? -2.788 52.619 84.260 1.00 27.47 97 CYS A O 1
ATOM 773 N N . THR A 1 99 ? -3.670 50.665 83.572 1.00 26.79 98 THR A N 1
ATOM 774 C CA . THR A 1 99 ? -4.520 51.312 82.580 1.00 32.36 98 THR A CA 1
ATOM 775 C C . THR A 1 99 ? -5.787 51.915 83.176 1.00 28.86 98 THR A C 1
ATOM 776 O O . THR A 1 99 ? -6.357 52.831 82.576 1.00 33.06 98 THR A O 1
ATOM 780 N N . VAL A 1 100 ? -6.247 51.422 84.327 1.00 20.56 99 VAL A N 1
ATOM 781 C CA . VAL A 1 100 ? -7.445 51.987 84.943 1.00 23.96 99 VAL A CA 1
ATOM 782 C C . VAL A 1 100 ? -7.120 53.300 85.645 1.00 23.43 99 VAL A C 1
ATOM 783 O O . VAL A 1 100 ? -7.898 54.259 85.587 1.00 23.23 99 VAL A O 1
ATOM 787 N N . PHE A 1 101 ? -5.963 53.372 86.306 1.00 23.15 100 PHE A N 1
ATOM 788 C CA . PHE A 1 101 ? -5.472 54.591 86.945 1.00 23.77 100 PHE A CA 1
ATOM 789 C C . PHE A 1 101 ? -4.138 54.939 86.294 1.00 26.23 100 PHE A C 1
ATOM 790 O O . PHE A 1 101 ? -3.069 54.694 86.873 1.00 30.84 100 PHE A O 1
ATOM 798 N N . PRO A 1 102 ? -4.161 55.514 85.088 1.00 29.94 101 PRO A N 1
ATOM 799 C CA . PRO A 1 102 ? -2.908 55.709 84.337 1.00 33.95 101 PRO A CA 1
ATOM 800 C C . PRO A 1 102 ? -1.891 56.603 85.028 1.00 32.85 101 PRO A C 1
ATOM 801 O O . PRO A 1 102 ? -0.724 56.611 84.614 1.00 33.61 101 PRO A O 1
ATOM 805 N N . SER A 1 103 ? -2.289 57.370 86.046 1.00 39.42 102 SER A N 1
ATOM 806 C CA . SER A 1 103 ? -1.324 58.204 86.755 1.00 42.84 102 SER A CA 1
ATOM 807 C C . SER A 1 103 ? -0.225 57.367 87.394 1.00 44.07 102 SER A C 1
ATOM 808 O O . SER A 1 103 ? 0.920 57.820 87.497 1.00 51.17 102 SER A O 1
ATOM 811 N N . ILE A 1 104 ? -0.550 56.142 87.823 1.00 37.70 103 ILE A N 1
ATOM 812 C CA . ILE A 1 104 ? 0.436 55.278 88.464 1.00 37.01 103 ILE A CA 1
ATOM 813 C C . ILE A 1 104 ? 1.253 54.478 87.459 1.00 38.10 103 ILE A C 1
ATOM 814 O O . ILE A 1 104 ? 2.116 53.691 87.870 1.00 33.36 103 ILE A O 1
ATOM 819 N N . ILE A 1 105 ? 1.006 54.648 86.156 1.00 39.13 104 ILE A N 1
ATOM 820 C CA . ILE A 1 105 ? 1.886 54.051 85.153 1.00 34.27 104 ILE A CA 1
ATOM 821 C C . ILE A 1 105 ? 3.306 54.571 85.329 1.00 33.59 104 ILE A C 1
ATOM 822 O O . ILE A 1 105 ? 4.278 53.817 85.216 1.00 33.22 104 ILE A O 1
ATOM 827 N N . LYS A 1 106 ? 3.441 55.864 85.628 1.00 36.24 105 LYS A N 1
ATOM 828 C CA . LYS A 1 106 ? 4.742 56.466 85.903 1.00 45.65 105 LYS A CA 1
ATOM 829 C C . LYS A 1 106 ? 5.548 55.625 86.888 1.00 36.67 105 LYS A C 1
ATOM 830 O O . LYS A 1 106 ? 6.623 55.110 86.559 1.00 36.68 105 LYS A O 1
ATOM 836 N N . ARG A 1 107 ? 5.029 55.470 88.104 1.00 35.81 106 ARG A N 1
ATOM 837 C CA . ARG A 1 107 ? 5.775 54.813 89.171 1.00 35.61 106 ARG A CA 1
ATOM 838 C C . ARG A 1 107 ? 5.783 53.295 89.007 1.00 32.91 106 ARG A C 1
ATOM 839 O O . ARG A 1 107 ? 6.834 52.657 89.132 1.00 30.75 106 ARG A O 1
ATOM 847 N N . MET A 1 108 ? 4.621 52.702 88.723 1.00 36.64 107 MET A N 1
ATOM 848 C CA . MET A 1 108 ? 4.463 51.253 88.826 1.00 32.19 107 MET A CA 1
ATOM 849 C C . MET A 1 108 ? 4.967 50.482 87.609 1.00 33.62 107 MET A C 1
ATOM 850 O O . MET A 1 108 ? 5.385 49.329 87.760 1.00 35.74 107 MET A O 1
ATOM 855 N N . ARG A 1 109 ? 4.939 51.082 86.415 1.00 23.87 108 ARG A N 1
ATOM 856 C CA . ARG A 1 109 ? 5.086 50.345 85.151 1.00 19.78 108 ARG A CA 1
ATOM 857 C C . ARG A 1 109 ? 6.195 49.297 85.118 1.00 24.99 108 ARG A C 1
ATOM 858 O O . ARG A 1 109 ? 5.908 48.159 84.724 1.00 28.12 108 ARG A O 1
ATOM 866 N N . PRO A 1 110 ? 7.448 49.589 85.488 1.00 28.50 109 PRO A N 1
ATOM 867 C CA . PRO A 1 110 ? 8.496 48.564 85.344 1.00 26.22 109 PRO A CA 1
ATOM 868 C C . PRO A 1 110 ? 8.251 47.313 86.172 1.00 26.29 109 PRO A C 1
ATOM 869 O O . PRO A 1 110 ? 8.830 46.263 85.866 1.00 31.88 109 PRO A O 1
ATOM 873 N N . VAL A 1 111 ? 7.414 47.388 87.209 1.00 24.84 110 VAL A N 1
ATOM 874 C CA . VAL A 1 111 ? 7.042 46.187 87.954 1.00 29.47 110 VAL A CA 1
ATOM 875 C C . VAL A 1 111 ? 6.285 45.224 87.051 1.00 28.24 110 VAL A C 1
ATOM 876 O O . VAL A 1 111 ? 6.589 44.026 86.992 1.00 31.35 110 VAL A O 1
ATOM 880 N N . ALA A 1 112 ? 5.285 45.738 86.330 1.00 20.05 111 ALA A N 1
ATOM 881 C CA . ALA A 1 112 ? 4.505 44.891 85.436 1.00 22.14 111 ALA A CA 1
ATOM 882 C C . ALA A 1 112 ? 5.366 44.347 84.303 1.00 16.87 111 ALA A C 1
ATOM 883 O O . ALA A 1 112 ? 5.291 43.158 83.971 1.00 15.78 111 ALA A O 1
ATOM 885 N N . LEU A 1 113 ? 6.198 45.202 83.704 1.00 14.70 112 LEU A N 1
ATOM 886 C CA . LEU A 1 113 ? 7.049 44.760 82.605 1.00 16.24 112 LEU A CA 1
ATOM 887 C C . LEU A 1 113 ? 8.025 43.679 83.045 1.00 19.24 112 LEU A C 1
ATOM 888 O O . LEU A 1 113 ? 8.362 42.787 82.257 1.00 16.26 112 LEU A O 1
ATOM 893 N N . THR A 1 114 ? 8.488 43.735 84.294 1.00 21.29 113 THR A N 1
ATOM 894 C CA . THR A 1 114 ? 9.409 42.716 84.783 1.00 18.32 113 THR A CA 1
ATOM 895 C C . THR A 1 114 ? 8.709 41.370 84.919 1.00 15.89 113 THR A C 1
ATOM 896 O O . THR A 1 114 ? 9.215 40.344 84.450 1.00 12.58 113 THR A O 1
ATOM 900 N N . PHE A 1 115 ? 7.535 41.359 85.554 1.00 17.88 114 PHE A N 1
ATOM 901 C CA . PHE A 1 115 ? 6.783 40.118 85.703 1.00 14.60 114 PHE A CA 1
ATOM 902 C C . PHE A 1 115 ? 6.297 39.604 84.354 1.00 11.00 114 PHE A C 1
ATOM 903 O O . PHE A 1 115 ? 6.425 38.413 84.051 1.00 11.60 114 PHE A O 1
ATOM 911 N N . ILE A 1 116 ? 5.737 40.492 83.525 1.00 10.48 115 ILE A N 1
ATOM 912 C CA . ILE A 1 116 ? 5.194 40.057 82.240 1.00 13.43 115 ILE A CA 1
ATOM 913 C C . ILE A 1 116 ? 6.295 39.477 81.365 1.00 13.48 115 ILE A C 1
ATOM 914 O O . ILE A 1 116 ? 6.047 38.571 80.560 1.00 15.21 115 ILE A O 1
ATOM 919 N N . ALA A 1 117 ? 7.523 39.978 81.509 1.00 13.26 116 ALA A N 1
ATOM 920 C CA . ALA A 1 117 ? 8.669 39.333 80.882 1.00 12.53 116 ALA A CA 1
ATOM 921 C C . ALA A 1 117 ? 8.782 37.887 81.344 1.00 13.17 116 ALA A C 1
ATOM 922 O O . ALA A 1 117 ? 8.688 36.953 80.540 1.00 14.67 116 ALA A O 1
ATOM 924 N N . SER A 1 118 ? 8.993 37.690 82.649 1.00 16.18 117 SER A N 1
ATOM 925 C CA . SER A 1 118 ? 9.044 36.344 83.212 1.00 11.16 117 SER A CA 1
ATOM 926 C C . SER A 1 118 ? 7.779 35.559 82.890 1.00 14.87 117 SER A C 1
ATOM 927 O O . SER A 1 118 ? 7.838 34.352 82.625 1.00 14.17 117 SER A O 1
ATOM 930 N N . ALA A 1 119 ? 6.624 36.228 82.910 1.00 15.98 118 ALA A N 1
ATOM 931 C CA . ALA A 1 119 ? 5.371 35.552 82.590 1.00 13.11 118 ALA A CA 1
ATOM 932 C C . ALA A 1 119 ? 5.335 35.114 81.133 1.00 14.71 118 ALA A C 1
ATOM 933 O O . ALA A 1 119 ? 4.805 34.043 80.814 1.00 15.43 118 ALA A O 1
ATOM 935 N N . LEU A 1 120 ? 5.904 35.923 80.237 1.00 13.24 119 LEU A N 1
ATOM 936 C CA . LEU A 1 120 ? 5.790 35.655 78.806 1.00 13.85 119 LEU A CA 1
ATOM 937 C C . LEU A 1 120 ? 6.531 34.383 78.416 1.00 12.49 119 LEU A C 1
ATOM 938 O O . LEU A 1 120 ? 5.993 33.538 77.692 1.00 11.65 119 LEU A O 1
ATOM 943 N N . VAL A 1 121 ? 7.775 34.233 78.874 1.00 12.52 120 VAL A N 1
ATOM 944 C CA . VAL A 1 121 ? 8.553 33.052 78.513 1.00 12.89 120 VAL A CA 1
ATOM 945 C C . VAL A 1 121 ? 7.871 31.789 79.023 1.00 14.40 120 VAL A C 1
ATOM 946 O O . VAL A 1 121 ? 7.850 30.756 78.341 1.00 13.18 120 VAL A O 1
ATOM 950 N N . LEU A 1 122 ? 7.287 31.856 80.222 1.00 16.75 121 LEU A N 1
ATOM 951 C CA . LEU A 1 122 ? 6.484 30.743 80.716 1.00 17.76 121 LEU A CA 1
ATOM 952 C C . LEU A 1 122 ? 5.341 30.419 79.762 1.00 16.53 121 LEU A C 1
ATOM 953 O O . LEU A 1 122 ? 4.968 29.249 79.615 1.00 14.66 121 LEU A O 1
ATOM 958 N N . VAL A 1 123 ? 4.782 31.435 79.100 1.00 12.57 122 VAL A N 1
ATOM 959 C CA . VAL A 1 123 ? 3.748 31.189 78.100 1.00 12.12 122 VAL A CA 1
ATOM 960 C C . VAL A 1 123 ? 4.356 30.573 76.846 1.00 16.96 122 VAL A C 1
ATOM 961 O O . VAL A 1 123 ? 3.785 29.650 76.252 1.00 19.74 122 VAL A O 1
ATOM 965 N N . MET A 1 124 ? 5.530 31.059 76.432 1.00 18.88 123 MET A N 1
ATOM 966 C CA . MET A 1 124 ? 6.167 30.532 75.228 1.00 15.29 123 MET A CA 1
ATOM 967 C C . MET A 1 124 ? 6.642 29.099 75.433 1.00 16.33 123 MET A C 1
ATOM 968 O O . MET A 1 124 ? 6.484 28.254 74.544 1.00 19.99 123 MET A O 1
ATOM 973 N N . ASP A 1 125 ? 7.229 28.807 76.596 1.00 18.20 124 ASP A N 1
ATOM 974 C CA . ASP A 1 125 ? 7.656 27.442 76.881 1.00 18.02 124 ASP A CA 1
ATOM 975 C C . ASP A 1 125 ? 6.479 26.476 76.888 1.00 17.40 124 ASP A C 1
ATOM 976 O O . ASP A 1 125 ? 6.645 25.294 76.569 1.00 19.79 124 ASP A O 1
ATOM 981 N N . ASN A 1 126 ? 5.285 26.959 77.243 1.00 14.91 125 ASN A N 1
ATOM 982 C CA . ASN A 1 126 ? 4.128 26.076 77.332 1.00 14.27 125 ASN A CA 1
ATOM 983 C C . ASN A 1 126 ? 3.596 25.687 75.959 1.00 13.56 125 ASN A C 1
ATOM 984 O O . ASN A 1 126 ? 3.143 24.552 75.772 1.00 12.13 125 ASN A O 1
ATOM 989 N N . ILE A 1 127 ? 3.644 26.600 74.987 1.00 13.77 126 ILE A N 1
ATOM 990 C CA . ILE A 1 127 ? 3.040 26.325 73.687 1.00 10.90 126 ILE A CA 1
ATOM 991 C C . ILE A 1 127 ? 3.840 25.271 72.930 1.00 17.33 126 ILE A C 1
ATOM 992 O O . ILE A 1 127 ? 3.268 24.413 72.248 1.00 17.58 126 ILE A O 1
ATOM 997 N N . ASN A 1 128 ? 5.171 25.318 73.032 1.00 19.30 127 ASN A N 1
ATOM 998 C CA . ASN A 1 128 ? 5.996 24.299 72.391 1.00 19.72 127 ASN A CA 1
ATOM 999 C C . ASN A 1 128 ? 5.678 22.911 72.936 1.00 23.76 127 ASN A C 1
ATOM 1000 O O . ASN A 1 128 ? 5.614 21.936 72.178 1.00 24.75 127 ASN A O 1
ATOM 1005 N N . ALA A 1 129 ? 5.490 22.805 74.253 1.00 23.49 128 ALA A N 1
ATOM 1006 C CA . ALA A 1 129 ? 5.061 21.551 74.865 1.00 17.84 128 ALA A CA 1
ATOM 1007 C C . ALA A 1 129 ? 3.733 21.078 74.286 1.00 18.65 128 ALA A C 1
ATOM 1008 O O . ALA A 1 129 ? 3.652 20.007 73.672 1.00 20.47 128 ALA A O 1
ATOM 1010 N N . ILE A 1 130 ? 2.672 21.865 74.492 1.00 15.42 129 ILE A N 1
ATOM 1011 C CA . ILE A 1 130 ? 1.327 21.492 74.055 1.00 13.55 129 ILE A CA 1
ATOM 1012 C C . ILE A 1 130 ? 1.292 21.176 72.566 1.00 16.07 129 ILE A C 1
ATOM 1013 O O . ILE A 1 130 ? 0.469 20.371 72.114 1.00 20.69 129 ILE A O 1
ATOM 1018 N N . PHE A 1 131 ? 2.185 21.786 71.784 1.00 16.95 130 PHE A N 1
ATOM 1019 C CA . PHE A 1 131 ? 2.247 21.489 70.356 1.00 21.80 130 PHE A CA 1
ATOM 1020 C C . PHE A 1 131 ? 2.555 20.016 70.113 1.00 24.71 130 PHE A C 1
ATOM 1021 O O . PHE A 1 131 ? 1.897 19.359 69.298 1.00 24.16 130 PHE A O 1
ATOM 1029 N N . PHE A 1 132 ? 3.560 19.481 70.812 1.00 23.63 131 PHE A N 1
ATOM 1030 C CA . PHE A 1 132 ? 3.868 18.060 70.691 1.00 18.74 131 PHE A CA 1
ATOM 1031 C C . PHE A 1 132 ? 2.669 17.206 71.079 1.00 19.93 131 PHE A C 1
ATOM 1032 O O . PHE A 1 132 ? 2.393 16.182 70.442 1.00 18.63 131 PHE A O 1
ATOM 1040 N N . LEU A 1 133 ? 1.942 17.613 72.123 1.00 20.70 132 LEU A N 1
ATOM 1041 C CA . LEU A 1 133 ? 0.742 16.885 72.519 1.00 21.52 132 LEU A CA 1
ATOM 1042 C C . LEU A 1 133 ? -0.321 16.927 71.429 1.00 17.24 132 LEU A C 1
ATOM 1043 O O . LEU A 1 133 ? -1.062 15.954 71.246 1.00 14.99 132 LEU A O 1
ATOM 1048 N N . LEU A 1 134 ? -0.409 18.039 70.693 1.00 18.73 133 LEU A N 1
ATOM 1049 C CA . LEU A 1 134 ? -1.296 18.093 69.536 1.00 21.17 133 LEU A CA 1
ATOM 1050 C C . LEU A 1 134 ? -0.800 17.198 68.408 1.00 22.96 133 LEU A C 1
ATOM 1051 O O . LEU A 1 134 ? -1.597 16.738 67.583 1.00 20.92 133 LEU A O 1
ATOM 1056 N N . ARG A 1 135 ? 0.506 16.953 68.346 1.00 20.86 134 ARG A N 1
ATOM 1057 C CA . ARG A 1 135 ? 1.102 16.121 67.313 1.00 19.78 134 ARG A CA 1
ATOM 1058 C C . ARG A 1 135 ? 1.314 14.677 67.757 1.00 26.13 134 ARG A C 1
ATOM 1059 O O . ARG A 1 135 ? 1.884 13.887 66.998 1.00 31.41 134 ARG A O 1
ATOM 1067 N N . ASN A 1 136 ? 0.877 14.315 68.962 1.00 34.46 135 ASN A N 1
ATOM 1068 C CA . ASN A 1 136 ? 0.997 12.957 69.479 1.00 32.49 135 ASN A CA 1
ATOM 1069 C C . ASN A 1 136 ? -0.383 12.318 69.554 1.00 26.65 135 ASN A C 1
ATOM 1070 O O . ASN A 1 136 ? -1.295 12.870 70.179 1.00 28.77 135 ASN A O 1
ATOM 1075 N N . GLU A 1 137 ? -0.529 11.149 68.924 1.00 30.12 136 GLU A N 1
ATOM 1076 C CA . GLU A 1 137 ? -1.830 10.488 68.870 1.00 30.04 136 GLU A CA 1
ATOM 1077 C C . GLU A 1 137 ? -2.228 9.922 70.228 1.00 30.36 136 GLU A C 1
ATOM 1078 O O . GLU A 1 137 ? -3.381 10.069 70.651 1.00 33.54 136 GLU A O 1
ATOM 1084 N N . THR A 1 138 ? -1.291 9.264 70.919 1.00 28.38 137 THR A N 1
ATOM 1085 C CA . THR A 1 138 ? -1.599 8.647 72.208 1.00 24.40 137 THR A CA 1
ATOM 1086 C C . THR A 1 138 ? -2.146 9.674 73.192 1.00 27.50 137 THR A C 1
ATOM 1087 O O . THR A 1 138 ? -3.141 9.422 73.882 1.00 30.17 137 THR A O 1
ATOM 1091 N N . ALA A 1 139 ? -1.513 10.849 73.258 1.00 21.81 138 ALA A N 1
ATOM 1092 C CA . ALA A 1 139 ? -1.986 11.896 74.157 1.00 17.68 138 ALA A CA 1
ATOM 1093 C C . ALA A 1 139 ? -3.379 12.370 73.768 1.00 22.75 138 ALA A C 1
ATOM 1094 O O . ALA A 1 139 ? -4.225 12.617 74.635 1.00 25.70 138 ALA A O 1
ATOM 1096 N N . LYS A 1 140 ? -3.638 12.494 72.465 1.00 25.24 139 LYS A N 1
ATOM 1097 C CA . LYS A 1 140 ? -4.936 12.969 72.002 1.00 26.01 139 LYS A CA 1
ATOM 1098 C C . LYS A 1 140 ? -6.042 11.944 72.213 1.00 30.75 139 LYS A C 1
ATOM 1099 O O . LYS A 1 140 ? -7.213 12.327 72.301 1.00 31.28 139 LYS A O 1
ATOM 1105 N N . ALA A 1 141 ? -5.706 10.656 72.295 1.00 35.71 140 ALA A N 1
ATOM 1106 C CA . ALA A 1 141 ? -6.721 9.658 72.613 1.00 25.37 140 ALA A CA 1
ATOM 1107 C C . ALA A 1 141 ? -7.143 9.755 74.075 1.00 28.53 140 ALA A C 1
ATOM 1108 O O . ALA A 1 141 ? -8.339 9.841 74.382 1.00 30.32 140 ALA A O 1
ATOM 1110 N N . VAL A 1 142 ? -6.173 9.733 74.990 1.00 21.92 141 VAL A N 1
ATOM 1111 C CA . VAL A 1 142 ? -6.432 9.876 76.420 1.00 29.38 141 VAL A CA 1
ATOM 1112 C C . VAL A 1 142 ? -7.126 11.207 76.684 1.00 31.87 141 VAL A C 1
ATOM 1113 O O . VAL A 1 142 ? -8.309 11.244 77.041 1.00 35.42 141 VAL A O 1
ATOM 1117 N N . PHE A 1 143 ? -6.395 12.305 76.509 1.00 20.79 142 PHE A N 1
ATOM 1118 C CA . PHE A 1 143 ? -6.961 13.644 76.604 1.00 19.29 142 PHE A CA 1
ATOM 1119 C C . PHE A 1 143 ? -7.371 14.085 75.205 1.00 31.29 142 PHE A C 1
ATOM 1120 O O . PHE A 1 143 ? -6.515 14.238 74.329 1.00 37.10 142 PHE A O 1
ATOM 1128 N N . ASP A 1 144 ? -8.669 14.302 74.996 1.00 29.37 143 ASP A N 1
ATOM 1129 C CA . ASP A 1 144 ? -9.174 14.541 73.649 1.00 29.23 143 ASP A CA 1
ATOM 1130 C C . ASP A 1 144 ? -8.588 15.823 73.061 1.00 24.37 143 ASP A C 1
ATOM 1131 O O . ASP A 1 144 ? -8.165 16.737 73.776 1.00 21.74 143 ASP A O 1
ATOM 1136 N N . ASP A 1 145 ? -8.577 15.877 71.726 1.00 19.00 144 ASP A N 1
ATOM 1137 C CA . ASP A 1 145 ? -7.848 16.924 71.016 1.00 17.77 144 ASP A CA 1
ATOM 1138 C C . ASP A 1 145 ? -8.436 18.303 71.285 1.00 15.89 144 ASP A C 1
ATOM 1139 O O . ASP A 1 145 ? -7.698 19.264 71.532 1.00 21.54 144 ASP A O 1
ATOM 1144 N N . TYR A 1 146 ? -9.766 18.425 71.228 1.00 13.83 145 TYR A N 1
ATOM 1145 C CA . TYR A 1 146 ? -10.386 19.729 71.442 1.00 13.54 145 TYR A CA 1
ATOM 1146 C C . TYR A 1 146 ? -10.049 20.289 72.817 1.00 12.53 145 TYR A C 1
ATOM 1147 O O . TYR A 1 146 ? -9.966 21.509 72.984 1.00 14.63 145 TYR A O 1
ATOM 1156 N N . ARG A 1 147 ? -9.849 19.419 73.807 1.00 12.48 146 ARG A N 1
ATOM 1157 C CA . ARG A 1 147 ? -9.380 19.876 75.109 1.00 13.96 146 ARG A CA 1
ATOM 1158 C C . ARG A 1 147 ? -7.957 20.407 75.017 1.00 15.90 146 ARG A C 1
ATOM 1159 O O . ARG A 1 147 ? -7.645 21.476 75.555 1.00 22.10 146 ARG A O 1
ATOM 1167 N N . ILE A 1 148 ? -7.076 19.665 74.345 1.00 12.97 147 ILE A N 1
ATOM 1168 C CA . ILE A 1 148 ? -5.698 20.115 74.172 1.00 13.54 147 ILE A CA 1
ATOM 1169 C C . ILE A 1 148 ? -5.663 21.379 73.324 1.00 16.57 147 ILE A C 1
ATOM 1170 O O . ILE A 1 148 ? -5.012 22.370 73.676 1.00 14.35 147 ILE A O 1
ATOM 1175 N N . ALA A 1 149 ? -6.375 21.362 72.195 1.00 18.79 148 ALA A N 1
ATOM 1176 C CA . ALA A 1 149 ? -6.363 22.508 71.292 1.00 16.11 148 ALA A CA 1
ATOM 1177 C C . ALA A 1 149 ? -6.953 23.745 71.957 1.00 18.91 148 ALA A C 1
ATOM 1178 O O . ALA A 1 149 ? -6.487 24.865 71.720 1.00 16.90 148 ALA A O 1
ATOM 1180 N N . THR A 1 150 ? -7.980 23.565 72.791 1.00 17.83 149 THR A N 1
ATOM 1181 C CA . THR A 1 150 ? -8.561 24.706 73.492 1.00 14.23 149 THR A CA 1
ATOM 1182 C C . THR A 1 150 ? -7.543 25.345 74.424 1.00 14.44 149 THR A C 1
ATOM 1183 O O . THR A 1 150 ? -7.322 26.561 74.381 1.00 15.88 149 THR A O 1
ATOM 1187 N N . ALA A 1 151 ? -6.909 24.534 75.274 1.00 16.76 150 ALA A N 1
ATOM 1188 C CA . ALA A 1 151 ? -5.840 25.048 76.122 1.00 17.60 150 ALA A CA 1
ATOM 1189 C C . ALA A 1 151 ? -4.731 25.666 75.282 1.00 17.10 150 ALA A C 1
ATOM 1190 O O . ALA A 1 151 ? -4.145 26.686 75.665 1.00 15.10 150 ALA A O 1
ATOM 1192 N N . GLN A 1 152 ? -4.444 25.074 74.121 1.00 18.28 151 GLN A N 1
ATOM 1193 C CA . GLN A 1 152 ? -3.412 25.622 73.249 1.00 18.78 151 GLN A CA 1
ATOM 1194 C C . GLN A 1 152 ? -3.865 26.932 72.619 1.00 14.95 151 GLN A C 1
ATOM 1195 O O . GLN A 1 152 ? -3.113 27.914 72.601 1.00 13.19 151 GLN A O 1
ATOM 1201 N N . ALA A 1 153 ? -5.091 26.961 72.089 1.00 16.09 152 ALA A N 1
ATOM 1202 C CA . ALA A 1 153 ? -5.616 28.189 71.501 1.00 13.47 152 ALA A CA 1
ATOM 1203 C C . ALA A 1 153 ? -5.566 29.335 72.498 1.00 18.50 152 ALA A C 1
ATOM 1204 O O . ALA A 1 153 ? -5.166 30.454 72.153 1.00 11.78 152 ALA A O 1
ATOM 1206 N N . GLY A 1 154 ? -5.950 29.068 73.747 1.00 23.13 153 GLY A N 1
ATOM 1207 C CA . GLY A 1 154 ? -5.886 30.101 74.767 1.00 16.62 153 GLY A CA 1
ATOM 1208 C C . GLY A 1 154 ? -4.470 30.576 75.022 1.00 14.20 153 GLY A C 1
ATOM 1209 O O . GLY A 1 154 ? -4.213 31.778 75.105 1.00 15.87 153 GLY A O 1
ATOM 1210 N N . LEU A 1 155 ? -3.531 29.633 75.154 1.00 11.67 154 LEU A N 1
ATOM 1211 C CA . LEU A 1 155 ? -2.142 29.997 75.422 1.00 13.90 154 LEU A CA 1
ATOM 1212 C C . LEU A 1 155 ? -1.590 30.915 74.341 1.00 13.71 154 LEU A C 1
ATOM 1213 O O . LEU A 1 155 ? -0.834 31.848 74.634 1.00 13.40 154 LEU A O 1
ATOM 1218 N N . ILE A 1 156 ? -1.957 30.664 73.082 1.00 18.98 155 ILE A N 1
ATOM 1219 C CA . ILE A 1 156 ? -1.558 31.559 72.000 1.00 19.35 155 ILE A CA 1
ATOM 1220 C C . ILE A 1 156 ? -2.129 32.953 72.222 1.00 19.26 155 ILE A C 1
ATOM 1221 O O . ILE A 1 156 ? -1.489 33.959 71.887 1.00 15.96 155 ILE A O 1
ATOM 1226 N N . MET A 1 157 ? -3.317 33.041 72.820 1.00 15.87 156 MET A N 1
ATOM 1227 C CA . MET A 1 157 ? -3.990 34.327 72.955 1.00 14.16 156 MET A CA 1
ATOM 1228 C C . MET A 1 157 ? -3.370 35.187 74.052 1.00 13.94 156 MET A C 1
ATOM 1229 O O . MET A 1 157 ? -3.209 36.398 73.869 1.00 15.17 156 MET A O 1
ATOM 1234 N N . VAL A 1 158 ? -3.012 34.593 75.195 1.00 10.54 157 VAL A N 1
ATOM 1235 C CA . VAL A 1 158 ? -2.354 35.392 76.225 1.00 15.59 157 VAL A CA 1
ATOM 1236 C C . VAL A 1 158 ? -0.938 35.741 75.792 1.00 16.59 157 VAL A C 1
ATOM 1237 O O . VAL A 1 158 ? -0.393 36.775 76.200 1.00 14.33 157 VAL A O 1
ATOM 1241 N N . GLY A 1 159 ? -0.332 34.910 74.942 1.00 16.44 158 GLY A N 1
ATOM 1242 C CA . GLY A 1 159 ? 0.987 35.231 74.426 1.00 14.87 158 GLY A CA 1
ATOM 1243 C C . GLY A 1 159 ? 0.994 36.524 73.634 1.00 13.81 158 GLY A C 1
ATOM 1244 O O . GLY A 1 159 ? 1.780 37.432 73.911 1.00 18.47 158 GLY A O 1
ATOM 1245 N N . VAL A 1 160 ? 0.102 36.630 72.648 1.00 10.49 159 VAL A N 1
ATOM 1246 C CA . VAL A 1 160 ? 0.054 37.829 71.817 1.00 11.32 159 VAL A CA 1
ATOM 1247 C C . VAL A 1 160 ? -0.449 39.020 72.623 1.00 12.40 159 VAL A C 1
ATOM 1248 O O . VAL A 1 160 ? 0.019 40.151 72.441 1.00 12.61 159 VAL A O 1
ATOM 1252 N N . ALA A 1 161 ? -1.408 38.790 73.524 1.00 11.85 160 ALA A N 1
ATOM 1253 C CA . ALA A 1 161 ? -1.916 39.877 74.355 1.00 11.04 160 ALA A CA 1
ATOM 1254 C C . ALA A 1 161 ? -0.819 40.447 75.244 1.00 20.08 160 ALA A C 1
ATOM 1255 O O . ALA A 1 161 ? -0.693 41.670 75.381 1.00 21.33 160 ALA A O 1
ATOM 1257 N N . ASN A 1 162 ? -0.010 39.576 75.855 1.00 18.69 161 ASN A N 1
ATOM 1258 C CA . ASN A 1 162 ? 1.153 40.055 76.594 1.00 12.47 161 ASN A CA 1
ATOM 1259 C C . ASN A 1 162 ? 2.111 40.796 75.672 1.00 15.17 161 ASN A C 1
ATOM 1260 O O . ASN A 1 162 ? 2.704 41.808 76.063 1.00 18.94 161 ASN A O 1
ATOM 1265 N N . GLY A 1 163 ? 2.267 40.309 74.439 1.00 12.16 162 GLY A N 1
ATOM 1266 C CA . GLY A 1 163 ? 3.134 40.987 73.490 1.00 12.67 162 GLY A CA 1
ATOM 1267 C C . GLY A 1 163 ? 2.652 42.385 73.154 1.00 16.99 162 GLY A C 1
ATOM 1268 O O . GLY A 1 163 ? 3.453 43.312 73.013 1.00 17.94 162 GLY A O 1
ATOM 1269 N N . LEU A 1 164 ? 1.335 42.554 73.022 1.00 12.01 163 LEU A N 1
ATOM 1270 C CA . LEU A 1 164 ? 0.787 43.882 72.774 1.00 14.31 163 LEU A CA 1
ATOM 1271 C C . LEU A 1 164 ? 0.933 44.773 74.001 1.00 18.90 163 LEU A C 1
ATOM 1272 O O . LEU A 1 164 ? 1.328 45.938 73.883 1.00 23.30 163 LEU A O 1
ATOM 1277 N N . THR A 1 165 ? 0.633 44.237 75.189 1.00 14.40 164 THR A N 1
ATOM 1278 C CA . THR A 1 165 ? 0.781 45.013 76.418 1.00 13.37 164 THR A CA 1
ATOM 1279 C C . THR A 1 165 ? 2.207 45.527 76.581 1.00 16.34 164 THR A C 1
ATOM 1280 O O . THR A 1 165 ? 2.422 46.646 77.062 1.00 18.21 164 THR A O 1
ATOM 1284 N N . ILE A 1 166 ? 3.195 44.731 76.167 1.00 16.29 165 ILE A N 1
ATOM 1285 C CA . ILE A 1 166 ? 4.581 45.183 76.228 1.00 20.41 165 ILE A CA 1
ATOM 1286 C C . ILE A 1 166 ? 4.814 46.346 75.269 1.00 25.70 165 ILE A C 1
ATOM 1287 O O . ILE A 1 166 ? 5.595 47.259 75.567 1.00 25.87 165 ILE A O 1
ATOM 1292 N N . PHE A 1 167 ? 4.138 46.348 74.118 1.00 19.30 166 PHE A N 1
ATOM 1293 C CA . PHE A 1 167 ? 4.334 47.415 73.142 1.00 22.39 166 PHE A CA 1
ATOM 1294 C C . PHE A 1 167 ? 3.617 48.700 73.530 1.00 24.86 166 PHE A C 1
ATOM 1295 O O . PHE A 1 167 ? 4.118 49.794 73.246 1.00 26.29 166 PHE A O 1
ATOM 1303 N N . PHE A 1 168 ? 2.455 48.596 74.173 1.00 19.32 167 PHE A N 1
ATOM 1304 C CA . PHE A 1 168 ? 1.651 49.772 74.488 1.00 22.16 167 PHE A CA 1
ATOM 1305 C C . PHE A 1 168 ? 1.971 50.312 75.878 1.00 21.45 167 PHE A C 1
ATOM 1306 O O . PHE A 1 168 ? 2.416 51.455 76.013 1.00 28.85 167 PHE A O 1
ATOM 1314 N N . LEU A 1 169 ? 1.728 49.514 76.919 1.00 17.69 168 LEU A N 1
ATOM 1315 C CA . LEU A 1 169 ? 2.137 49.924 78.258 1.00 15.60 168 LEU A CA 1
ATOM 1316 C C . LEU A 1 169 ? 3.620 50.268 78.295 1.00 18.59 168 LEU A C 1
ATOM 1317 O O . LEU A 1 169 ? 4.027 51.217 78.971 1.00 18.37 168 LEU A O 1
ATOM 1322 N N . 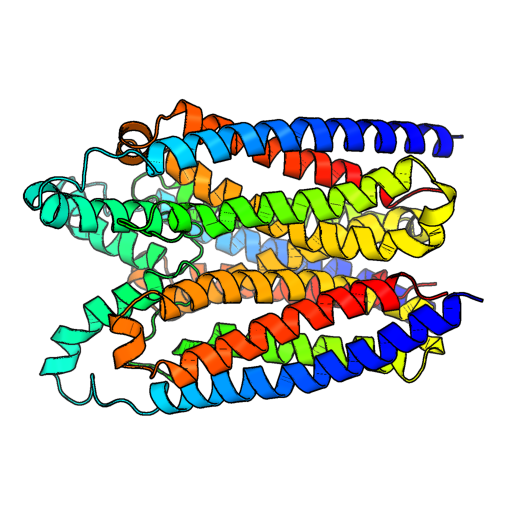GLY A 1 170 ? 4.437 49.527 77.548 1.00 23.68 169 GLY A N 1
ATOM 1323 C CA . GLY A 1 170 ? 5.861 49.789 77.494 1.00 24.82 169 GLY A CA 1
ATOM 1324 C C . GLY A 1 170 ? 6.193 51.198 77.048 1.00 19.60 169 GLY A C 1
ATOM 1325 O O . GLY A 1 170 ? 6.871 51.934 77.770 1.00 21.64 169 GLY A O 1
ATOM 1326 N N . SER A 1 171 ? 5.709 51.600 75.876 1.00 18.98 170 SER A N 1
ATOM 1327 C CA . SER A 1 171 ? 5.928 52.953 75.372 1.00 23.42 170 SER A CA 1
ATOM 1328 C C . SER A 1 171 ? 4.644 53.742 75.597 1.00 24.56 170 SER A C 1
ATOM 1329 O O . SER A 1 171 ? 3.666 53.578 74.866 1.00 27.71 170 SER A O 1
ATOM 1332 N N . TYR A 1 172 ? 4.662 54.625 76.590 1.00 28.62 171 TYR A N 1
ATOM 1333 C CA . TYR A 1 172 ? 3.485 55.406 76.939 1.00 26.08 171 TYR A CA 1
ATOM 1334 C C . TYR A 1 172 ? 3.943 56.682 77.632 1.00 34.14 171 TYR A C 1
ATOM 1335 O O . TYR A 1 172 ? 4.981 56.692 78.299 1.00 34.32 171 TYR A O 1
ATOM 1344 N N . ASP A 1 173 ? 3.125 57.732 77.505 1.00 31.33 172 ASP A N 1
ATOM 1345 C CA . ASP A 1 173 ? 3.472 59.133 77.820 1.00 25.67 172 ASP A CA 1
ATOM 1346 C C . ASP A 1 173 ? 4.868 59.367 78.393 1.00 44.16 172 ASP A C 1
ATOM 1347 O O . ASP A 1 173 ? 5.447 60.438 78.221 1.00 47.79 172 ASP A O 1
ATOM 1352 N N . GLY B 1 4 ? 29.524 62.961 79.242 1.00 16.20 3 GLY B N 1
ATOM 1353 C CA . GLY B 1 4 ? 30.560 62.394 80.086 1.00 45.22 3 GLY B CA 1
ATOM 1354 C C . GLY B 1 4 ? 30.771 60.917 79.820 1.00 52.10 3 GLY B C 1
ATOM 1355 O O . GLY B 1 4 ? 31.114 60.523 78.706 1.00 30.80 3 GLY B O 1
ATOM 1356 N N . LEU B 1 5 ? 30.557 60.089 80.846 1.00 56.74 4 LEU B N 1
ATOM 1357 C CA . LEU B 1 5 ? 30.623 58.644 80.665 1.00 25.52 4 LEU B CA 1
ATOM 1358 C C . LEU B 1 5 ? 29.502 58.116 79.782 1.00 26.28 4 LEU B C 1
ATOM 1359 O O . LEU B 1 5 ? 29.520 56.932 79.429 1.00 26.81 4 LEU B O 1
ATOM 1364 N N . ASN B 1 6 ? 28.532 58.965 79.430 1.00 37.77 5 ASN B N 1
ATOM 1365 C CA . ASN B 1 6 ? 27.403 58.529 78.615 1.00 25.65 5 ASN B CA 1
ATOM 1366 C C . ASN B 1 6 ? 27.862 58.031 77.251 1.00 22.15 5 ASN B C 1
ATOM 1367 O O . ASN B 1 6 ? 27.355 57.021 76.749 1.00 23.99 5 ASN B O 1
ATOM 1372 N N . LYS B 1 7 ? 28.829 58.719 76.637 1.00 24.07 6 LYS B N 1
ATOM 1373 C CA . LYS B 1 7 ? 29.297 58.313 75.316 1.00 30.28 6 LYS B CA 1
ATOM 1374 C C . LYS B 1 7 ? 30.129 57.039 75.360 1.00 29.54 6 LYS B C 1
ATOM 1375 O O . LYS B 1 7 ? 30.264 56.370 74.330 1.00 28.86 6 LYS B O 1
ATOM 1381 N N . PHE B 1 8 ? 30.691 56.686 76.520 1.00 29.72 7 PHE B N 1
ATOM 1382 C CA . PHE B 1 8 ? 31.304 55.370 76.662 1.00 22.87 7 PHE B CA 1
ATOM 1383 C C . PHE B 1 8 ? 30.248 54.278 76.591 1.00 23.85 7 PHE B C 1
ATOM 1384 O O . PHE B 1 8 ? 30.428 53.266 75.903 1.00 26.68 7 PHE B O 1
ATOM 1392 N N . ILE B 1 9 ? 29.135 54.469 77.304 1.00 21.90 8 ILE B N 1
ATOM 1393 C CA . ILE B 1 9 ? 28.035 53.511 77.258 1.00 20.90 8 ILE B CA 1
ATOM 1394 C C . ILE B 1 9 ? 27.546 53.331 75.828 1.00 21.35 8 ILE B C 1
ATOM 1395 O O . ILE B 1 9 ? 27.258 52.210 75.390 1.00 24.61 8 ILE B O 1
ATOM 1400 N N . TYR B 1 10 ? 27.464 54.427 75.072 1.00 18.76 9 TYR B N 1
ATOM 1401 C CA . TYR B 1 10 ? 26.997 54.326 73.694 1.00 20.92 9 TYR B CA 1
ATOM 1402 C C . TYR B 1 10 ? 27.965 53.523 72.837 1.00 21.73 9 TYR B C 1
ATOM 1403 O O . TYR B 1 10 ? 27.539 52.763 71.959 1.00 18.98 9 TYR B O 1
ATOM 1412 N N . VAL B 1 11 ? 29.271 53.683 73.066 1.00 21.27 10 VAL B N 1
ATOM 1413 C CA . VAL B 1 11 ? 30.247 52.877 72.339 1.00 15.82 10 VAL B CA 1
ATOM 1414 C C . VAL B 1 11 ? 30.045 51.401 72.652 1.00 17.02 10 VAL B C 1
ATOM 1415 O O . VAL B 1 11 ? 30.106 50.546 71.761 1.00 15.76 10 VAL B O 1
ATOM 1419 N N . GLY B 1 12 ? 29.783 51.081 73.921 1.00 15.15 11 GLY B N 1
ATOM 1420 C CA . GLY B 1 12 ? 29.471 49.709 74.275 1.00 11.60 11 GLY B CA 1
ATOM 1421 C C . GLY B 1 12 ? 28.203 49.210 73.615 1.00 14.16 11 GLY B C 1
ATOM 1422 O O . GLY B 1 12 ? 28.108 48.035 73.251 1.00 16.02 11 GLY B O 1
ATOM 1423 N N . LEU B 1 13 ? 27.216 50.092 73.440 1.00 14.29 12 LEU B N 1
ATOM 1424 C CA . LEU B 1 13 ? 25.968 49.690 72.799 1.00 12.98 12 LEU B CA 1
ATOM 1425 C C . LEU B 1 13 ? 26.188 49.362 71.328 1.00 16.36 12 LEU B C 1
ATOM 1426 O O . LEU B 1 13 ? 25.729 48.324 70.838 1.00 20.12 12 LEU B O 1
ATOM 1431 N N . VAL B 1 14 ? 26.893 50.239 70.609 1.00 18.44 13 VAL B N 1
ATOM 1432 C CA . VAL B 1 14 ? 27.140 50.019 69.186 1.00 14.81 13 VAL B CA 1
ATOM 1433 C C . VAL B 1 14 ? 27.902 48.718 68.970 1.00 13.11 13 VAL B C 1
ATOM 1434 O O . VAL B 1 14 ? 27.618 47.963 68.032 1.00 12.44 13 VAL B O 1
ATOM 1438 N N . ILE B 1 15 ? 28.870 48.428 69.839 1.00 13.00 14 ILE B N 1
ATOM 1439 C CA . ILE B 1 15 ? 29.639 47.197 69.695 1.00 16.12 14 ILE B CA 1
ATOM 1440 C C . ILE B 1 15 ? 28.795 45.991 70.090 1.00 12.49 14 ILE B C 1
ATOM 1441 O O . ILE B 1 15 ? 28.877 44.928 69.463 1.00 10.14 14 ILE B O 1
ATOM 1446 N N . SER B 1 16 ? 27.962 46.136 71.124 1.00 13.86 15 SER B N 1
ATOM 1447 C CA . SER B 1 16 ? 27.078 45.040 71.507 1.00 13.35 15 SER B CA 1
ATOM 1448 C C . SER B 1 16 ? 26.034 44.779 70.429 1.00 12.55 15 SER B C 1
ATOM 1449 O O . SER B 1 16 ? 25.734 43.621 70.116 1.00 16.42 15 SER B O 1
ATOM 1452 N N . GLN B 1 17 ? 25.472 45.842 69.850 1.00 11.39 16 GLN B N 1
ATOM 1453 C CA . GLN B 1 17 ? 24.532 45.673 68.748 1.00 12.09 16 GLN B CA 1
ATOM 1454 C C . GLN B 1 17 ? 25.189 45.005 67.551 1.00 14.01 16 GLN B C 1
ATOM 1455 O O . GLN B 1 17 ? 24.540 44.236 66.834 1.00 18.61 16 GLN B O 1
ATOM 1461 N N . LEU B 1 18 ? 26.469 45.285 67.314 1.00 14.48 17 LEU B N 1
ATOM 1462 C CA . LEU B 1 18 ? 27.177 44.608 66.237 1.00 14.82 17 LEU B CA 1
ATOM 1463 C C . LEU B 1 18 ? 27.623 43.210 66.641 1.00 15.75 17 LEU B C 1
ATOM 1464 O O . LEU B 1 18 ? 27.700 42.319 65.788 1.00 17.88 17 LEU B O 1
ATOM 1469 N N . LEU B 1 19 ? 27.913 42.997 67.926 1.00 13.93 18 LEU B N 1
ATOM 1470 C CA . LEU B 1 19 ? 28.147 41.640 68.403 1.00 13.05 18 LEU B CA 1
ATOM 1471 C C . LEU B 1 19 ? 26.875 40.809 68.331 1.00 14.46 18 LEU B C 1
ATOM 1472 O O . LEU B 1 19 ? 26.938 39.608 68.048 1.00 17.69 18 LEU B O 1
ATOM 1477 N N . THR B 1 20 ? 25.716 41.435 68.563 1.00 12.31 19 THR B N 1
ATOM 1478 C CA . THR B 1 20 ? 24.444 40.731 68.423 1.00 11.37 19 THR B CA 1
ATOM 1479 C C . THR B 1 20 ? 24.234 40.272 66.985 1.00 14.87 19 THR B C 1
ATOM 1480 O O . THR B 1 20 ? 23.890 39.111 66.735 1.00 13.36 19 THR B O 1
ATOM 1484 N N . LEU B 1 21 ? 24.453 41.171 66.022 1.00 17.98 20 LEU B N 1
ATOM 1485 C CA . LEU B 1 21 ? 24.357 40.786 64.618 1.00 14.20 20 LEU B CA 1
ATOM 1486 C C . LEU B 1 21 ? 25.412 39.749 64.260 1.00 16.79 20 LEU B C 1
ATOM 1487 O O . LEU B 1 21 ? 25.124 38.781 63.546 1.00 19.09 20 LEU B O 1
ATOM 1492 N N . ALA B 1 22 ? 26.641 39.934 64.751 1.00 18.41 21 ALA B N 1
ATOM 1493 C CA . ALA B 1 22 ? 27.706 38.977 64.465 1.00 23.70 21 ALA B CA 1
ATOM 1494 C C . ALA B 1 22 ? 27.387 37.608 65.051 1.00 20.83 21 ALA B C 1
ATOM 1495 O O . ALA B 1 22 ? 27.583 36.580 64.392 1.00 12.92 21 ALA B O 1
ATOM 1497 N N . ALA B 1 23 ? 26.891 37.575 66.289 1.00 19.83 22 ALA B N 1
ATOM 1498 C CA . ALA B 1 23 ? 26.495 36.307 66.889 1.00 20.77 22 ALA B CA 1
ATOM 1499 C C . ALA B 1 23 ? 25.374 35.651 66.096 1.00 18.99 22 ALA B C 1
ATOM 1500 O O . ALA B 1 23 ? 25.390 34.435 65.874 1.00 23.51 22 ALA B O 1
ATOM 1502 N N . TYR B 1 24 ? 24.410 36.452 65.634 1.00 20.23 23 TYR B N 1
ATOM 1503 C CA . TYR B 1 24 ? 23.226 35.934 64.956 1.00 22.49 23 TYR B CA 1
ATOM 1504 C C . TYR B 1 24 ? 23.573 35.011 63.795 1.00 22.65 23 TYR B C 1
ATOM 1505 O O . TYR B 1 24 ? 22.847 34.046 63.530 1.00 25.42 23 TYR B O 1
ATOM 1514 N N . VAL B 1 25 ? 24.677 35.282 63.097 1.00 26.95 24 VAL B N 1
ATOM 1515 C CA . VAL B 1 25 ? 25.031 34.475 61.933 1.00 29.12 24 VAL B CA 1
ATOM 1516 C C . VAL B 1 25 ? 25.546 33.106 62.362 1.00 26.82 24 VAL B C 1
ATOM 1517 O O . VAL B 1 25 ? 25.225 32.085 61.741 1.00 25.06 24 VAL B O 1
ATOM 1521 N N . VAL B 1 26 ? 26.339 33.058 63.436 1.00 18.88 25 VAL B N 1
ATOM 1522 C CA . VAL B 1 26 ? 26.971 31.804 63.837 1.00 17.41 25 VAL B CA 1
ATOM 1523 C C . VAL B 1 26 ? 25.927 30.796 64.303 1.00 20.67 25 VAL B C 1
ATOM 1524 O O . VAL B 1 26 ? 26.037 29.596 64.023 1.00 22.06 25 VAL B O 1
ATOM 1528 N N . VAL B 1 27 ? 24.895 31.259 65.014 1.00 19.51 26 VAL B N 1
ATOM 1529 C CA . VAL B 1 27 ? 23.851 30.345 65.473 1.00 22.29 26 VAL B CA 1
ATOM 1530 C C . VAL B 1 27 ? 23.061 29.807 64.289 1.00 25.44 26 VAL B C 1
ATOM 1531 O O . VAL B 1 27 ? 22.836 28.597 64.170 1.00 33.37 26 VAL B O 1
ATOM 1535 N N . THR B 1 28 ? 22.619 30.703 63.402 1.00 20.70 27 THR B N 1
ATOM 1536 C CA . THR B 1 28 ? 21.862 30.271 62.233 1.00 20.98 27 THR B CA 1
ATOM 1537 C C . THR B 1 28 ? 22.665 29.295 61.384 1.00 18.24 27 THR B C 1
ATOM 1538 O O . THR B 1 28 ? 22.095 28.370 60.796 1.00 15.63 27 THR B O 1
ATOM 1542 N N . ALA B 1 29 ? 23.986 29.475 61.321 1.00 18.82 28 ALA B N 1
ATOM 1543 C CA . ALA B 1 29 ? 24.832 28.498 60.645 1.00 16.25 28 ALA B CA 1
ATOM 1544 C C . ALA B 1 29 ? 24.768 27.149 61.350 1.00 20.57 28 ALA B C 1
ATOM 1545 O O . ALA B 1 29 ? 24.487 26.120 60.726 1.00 18.04 28 ALA B O 1
ATOM 1547 N N . GLY B 1 30 ? 25.010 27.142 62.664 1.00 21.74 29 GLY B N 1
ATOM 1548 C CA . GLY B 1 30 ? 24.919 25.904 63.420 1.00 23.85 29 GLY B CA 1
ATOM 1549 C C . GLY B 1 30 ? 23.529 25.306 63.413 1.00 23.46 29 GLY B C 1
ATOM 1550 O O . GLY B 1 30 ? 23.373 24.086 63.497 1.00 24.69 29 GLY B O 1
ATOM 1551 N N . ALA B 1 31 ? 22.503 26.150 63.307 1.00 17.16 30 ALA B N 1
ATOM 1552 C CA . ALA B 1 31 ? 21.141 25.648 63.198 1.00 22.07 30 ALA B CA 1
ATOM 1553 C C . ALA B 1 31 ? 20.858 25.117 61.798 1.00 24.62 30 ALA B C 1
ATOM 1554 O O . ALA B 1 31 ? 20.173 24.100 61.643 1.00 24.89 30 ALA B O 1
ATOM 1556 N N . ALA B 1 32 ? 21.379 25.792 60.769 1.00 27.12 31 ALA B N 1
ATOM 1557 C CA . ALA B 1 32 ? 21.220 25.295 59.406 1.00 25.54 31 ALA B CA 1
ATOM 1558 C C . ALA B 1 32 ? 21.985 23.995 59.205 1.00 24.97 31 ALA B C 1
ATOM 1559 O O . ALA B 1 32 ? 21.535 23.113 58.465 1.00 25.80 31 ALA B O 1
ATOM 1561 N N . LEU B 1 33 ? 23.145 23.861 59.854 1.00 19.49 32 LEU B N 1
ATOM 1562 C CA . LEU B 1 33 ? 23.893 22.609 59.796 1.00 20.19 32 LEU B CA 1
ATOM 1563 C C . LEU B 1 33 ? 23.073 21.459 60.365 1.00 22.55 32 LEU B C 1
ATOM 1564 O O . LEU B 1 33 ? 22.953 20.396 59.744 1.00 26.56 32 LEU B O 1
ATOM 1569 N N . LEU B 1 34 ? 22.496 21.661 61.550 1.00 22.57 33 LEU B N 1
ATOM 1570 C CA . LEU B 1 34 ? 21.719 20.608 62.195 1.00 23.16 33 LEU B CA 1
ATOM 1571 C C . LEU B 1 34 ? 20.471 20.270 61.389 1.00 19.31 33 LEU B C 1
ATOM 1572 O O . LEU B 1 34 ? 20.156 19.092 61.181 1.00 18.93 33 LEU B O 1
ATOM 1577 N N . GLN B 1 35 ? 19.745 21.291 60.928 1.00 20.97 34 GLN B N 1
ATOM 1578 C CA . GLN B 1 35 ? 18.552 21.034 60.130 1.00 22.39 34 GLN B CA 1
ATOM 1579 C C . GLN B 1 35 ? 18.909 20.332 58.827 1.00 31.43 34 GLN B C 1
ATOM 1580 O O . GLN B 1 35 ? 18.163 19.468 58.354 1.00 28.36 34 GLN B O 1
ATOM 1586 N N . LYS B 1 36 ? 20.051 20.689 58.235 1.00 37.41 35 LYS B N 1
ATOM 1587 C CA . LYS B 1 36 ? 20.560 19.936 57.093 1.00 29.67 35 LYS B CA 1
ATOM 1588 C C . LYS B 1 36 ? 20.762 18.473 57.462 1.00 25.00 35 LYS B C 1
ATOM 1589 O O . LYS B 1 36 ? 20.301 17.570 56.756 1.00 31.32 35 LYS B O 1
ATOM 1595 N N . LYS B 1 37 ? 21.443 18.224 58.583 1.00 20.99 36 LYS B N 1
ATOM 1596 C CA . LYS B 1 37 ? 21.652 16.856 59.039 1.00 25.79 36 LYS B CA 1
ATOM 1597 C C . LYS B 1 37 ? 20.348 16.212 59.489 1.00 32.54 36 LYS B C 1
ATOM 1598 O O . LYS B 1 37 ? 20.185 14.993 59.365 1.00 32.87 36 LYS B O 1
ATOM 1604 N N . ALA B 1 38 ? 19.410 17.000 60.015 1.00 28.89 37 ALA B N 1
ATOM 1605 C CA . ALA B 1 38 ? 18.126 16.436 60.419 1.00 17.66 37 ALA B CA 1
ATOM 1606 C C . ALA B 1 38 ? 17.245 16.154 59.207 1.00 21.20 37 ALA B C 1
ATOM 1607 O O . ALA B 1 38 ? 16.674 15.063 59.082 1.00 14.82 37 ALA B O 1
ATOM 1609 N N . ASN B 1 39 ? 17.131 17.126 58.296 1.00 29.15 38 ASN B N 1
ATOM 1610 C CA . ASN B 1 39 ? 16.306 16.947 57.107 1.00 26.12 38 ASN B CA 1
ATOM 1611 C C . ASN B 1 39 ? 16.797 15.809 56.228 1.00 28.98 38 ASN B C 1
ATOM 1612 O O . ASN B 1 39 ? 16.002 15.245 55.469 1.00 31.56 38 ASN B O 1
ATOM 1617 N N . THR B 1 40 ? 18.081 15.460 56.298 1.00 23.93 39 THR B N 1
ATOM 1618 C CA . THR B 1 40 ? 18.589 14.290 55.592 1.00 30.12 39 THR B CA 1
ATOM 1619 C C . THR B 1 40 ? 19.326 13.403 56.585 1.00 29.85 39 THR B C 1
ATOM 1620 O O . THR B 1 40 ? 20.445 13.723 56.998 1.00 35.60 39 THR B O 1
ATOM 1624 N N . LEU B 1 41 ? 18.711 12.274 56.932 1.00 22.70 40 LEU B N 1
ATOM 1625 C CA . LEU B 1 41 ? 19.382 11.179 57.616 1.00 25.05 40 LEU B CA 1
ATOM 1626 C C . LEU B 1 41 ? 18.646 9.892 57.272 1.00 37.97 40 LEU B C 1
ATOM 1627 O O . LEU B 1 41 ? 17.418 9.885 57.148 1.00 39.33 40 LEU B O 1
ATOM 1632 N N . THR B 1 42 ? 19.404 8.810 57.122 1.00 47.01 41 THR B N 1
ATOM 1633 C CA . THR B 1 42 ? 18.888 7.552 56.602 1.00 42.35 41 THR B CA 1
ATOM 1634 C C . THR B 1 42 ? 18.496 6.557 57.689 1.00 38.90 41 THR B C 1
ATOM 1635 O O . THR B 1 42 ? 18.188 5.406 57.366 1.00 57.81 41 THR B O 1
ATOM 1639 N N . LEU B 1 43 ? 18.536 6.958 58.964 1.00 30.92 42 LEU B N 1
ATOM 1640 C CA . LEU B 1 43 ? 18.194 6.044 60.053 1.00 31.51 42 LEU B CA 1
ATOM 1641 C C . LEU B 1 43 ? 16.851 5.364 59.813 1.00 35.86 42 LEU B C 1
ATOM 1642 O O . LEU B 1 43 ? 16.723 4.142 59.946 1.00 39.23 42 LEU B O 1
ATOM 1647 N N . PHE B 1 44 ? 15.841 6.147 59.452 1.00 31.74 43 PHE B N 1
ATOM 1648 C CA . PHE B 1 44 ? 14.477 5.668 59.283 1.00 30.53 43 PHE B CA 1
ATOM 1649 C C . PHE B 1 44 ? 14.158 5.283 57.844 1.00 32.59 43 PHE B C 1
ATOM 1650 O O . PHE B 1 44 ? 12.991 5.030 57.529 1.00 30.60 43 PHE B O 1
ATOM 1658 N N . ASP B 1 45 ? 15.164 5.274 56.963 1.00 31.57 44 ASP B N 1
ATOM 1659 C CA . ASP B 1 45 ? 14.974 4.822 55.588 1.00 33.53 44 ASP B CA 1
ATOM 1660 C C . ASP B 1 45 ? 14.254 3.480 55.532 1.00 38.15 44 ASP B C 1
ATOM 1661 O O . ASP B 1 45 ? 13.314 3.295 54.750 1.00 44.41 44 ASP B O 1
ATOM 1666 N N . THR B 1 46 ? 14.685 2.530 56.357 1.00 31.99 45 THR B N 1
ATOM 1667 C CA . THR B 1 46 ? 14.171 1.170 56.334 1.00 32.29 45 THR B CA 1
ATOM 1668 C C . THR B 1 46 ? 13.461 0.854 57.643 1.00 34.73 45 THR B C 1
ATOM 1669 O O . THR B 1 46 ? 13.739 1.451 58.686 1.00 33.96 45 THR B O 1
ATOM 1673 N N . GLN B 1 47 ? 12.530 -0.102 57.574 1.00 28.36 46 GLN B N 1
ATOM 1674 C CA . GLN B 1 47 ? 11.780 -0.518 58.754 1.00 22.53 46 GLN B CA 1
ATOM 1675 C C . GLN B 1 47 ? 12.652 -1.184 59.809 1.00 32.90 46 GLN B C 1
ATOM 1676 O O . GLN B 1 47 ? 12.195 -1.351 60.945 1.00 37.42 46 GLN B O 1
ATOM 1682 N N . GLU B 1 48 ? 13.881 -1.577 59.469 1.00 43.88 47 GLU B N 1
ATOM 1683 C CA . GLU B 1 48 ? 14.801 -2.055 60.496 1.00 40.01 47 GLU B CA 1
ATOM 1684 C C . GLU B 1 48 ? 15.228 -0.914 61.408 1.00 34.41 47 GLU B C 1
ATOM 1685 O O . GLU B 1 48 ? 15.144 -1.022 62.636 1.00 33.35 47 GLU B O 1
ATOM 1691 N N . GLY B 1 49 ? 15.681 0.195 60.821 1.00 36.88 48 GLY B N 1
ATOM 1692 C CA . GLY B 1 49 ? 16.108 1.325 61.625 1.00 36.61 48 GLY B CA 1
ATOM 1693 C C . GLY B 1 49 ? 14.966 2.022 62.331 1.00 30.47 48 GLY B C 1
ATOM 1694 O O . GLY B 1 49 ? 15.167 2.638 63.381 1.00 35.45 48 GLY B O 1
ATOM 1695 N N . ILE B 1 50 ? 13.755 1.933 61.775 1.00 33.64 49 ILE B N 1
ATOM 1696 C CA . ILE B 1 50 ? 12.604 2.592 62.388 1.00 29.87 49 ILE B CA 1
ATOM 1697 C C . ILE B 1 50 ? 12.305 1.979 63.749 1.00 26.65 49 ILE B C 1
ATOM 1698 O O . ILE B 1 50 ? 12.244 2.679 64.764 1.00 29.26 49 ILE B O 1
ATOM 1703 N N . ASP B 1 51 ? 12.122 0.658 63.794 1.00 31.41 50 ASP B N 1
ATOM 1704 C CA . ASP B 1 51 ? 11.847 0.006 65.070 1.00 37.35 50 ASP B CA 1
ATOM 1705 C C . AS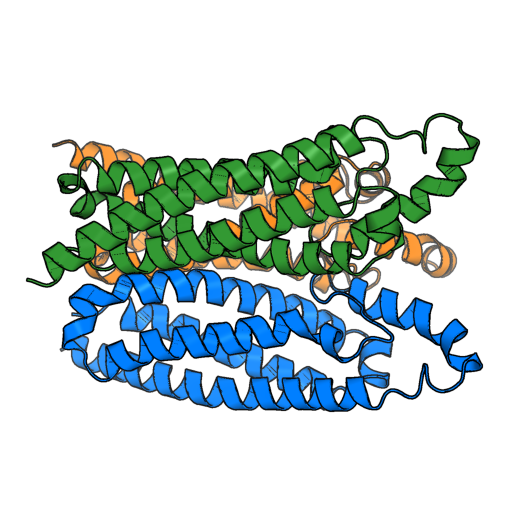P B 1 51 ? 13.055 0.048 65.997 1.00 28.59 50 ASP B C 1
ATOM 1706 O O . ASP B 1 51 ? 12.895 0.048 67.222 1.00 33.16 50 ASP B O 1
ATOM 1711 N N . LYS B 1 52 ? 14.263 0.092 65.435 1.00 27.57 51 LYS B N 1
ATOM 1712 C CA . LYS B 1 52 ? 15.476 -0.027 66.237 1.00 30.80 51 LYS B CA 1
ATOM 1713 C C . LYS B 1 52 ? 15.890 1.316 66.835 1.00 34.43 51 LYS B C 1
ATOM 1714 O O . LYS B 1 52 ? 15.956 1.468 68.059 1.00 37.23 51 LYS B O 1
ATOM 1720 N N . TYR B 1 53 ? 16.192 2.294 65.983 1.00 38.28 52 TYR B N 1
ATOM 1721 C CA . TYR B 1 53 ? 16.814 3.540 66.413 1.00 23.48 52 TYR B CA 1
ATOM 1722 C C . TYR B 1 53 ? 15.825 4.593 66.902 1.00 30.66 52 TYR B C 1
ATOM 1723 O O . TYR B 1 53 ? 16.252 5.559 67.542 1.00 33.94 52 TYR B O 1
ATOM 1732 N N . THR B 1 54 ? 14.528 4.440 66.631 1.00 32.64 53 THR B N 1
ATOM 1733 C CA . THR B 1 54 ? 13.562 5.419 67.129 1.00 20.99 53 THR B CA 1
ATOM 1734 C C . THR B 1 54 ? 13.505 5.483 68.653 1.00 24.93 53 THR B C 1
ATOM 1735 O O . THR B 1 54 ? 13.458 6.606 69.187 1.00 29.99 53 THR B O 1
ATOM 1739 N N . PRO B 1 55 ? 13.501 4.370 69.405 1.00 27.66 54 PRO B N 1
ATOM 1740 C CA . PRO B 1 55 ? 13.514 4.500 70.874 1.00 25.40 54 PRO B CA 1
ATOM 1741 C C . PRO B 1 55 ? 14.695 5.291 71.403 1.00 30.87 54 PRO B C 1
ATOM 1742 O O . PRO B 1 55 ? 14.514 6.150 72.274 1.00 28.50 54 PRO B O 1
ATOM 1746 N N . VAL B 1 56 ? 15.904 5.030 70.900 1.00 29.33 55 VAL B N 1
ATOM 1747 C CA . VAL B 1 56 ? 17.068 5.762 71.388 1.00 27.85 55 VAL B CA 1
ATOM 1748 C C . VAL B 1 56 ? 17.100 7.180 70.824 1.00 32.06 55 VAL B C 1
ATOM 1749 O O . VAL B 1 56 ? 17.672 8.082 71.448 1.00 29.01 55 VAL B O 1
ATOM 1753 N N . TYR B 1 57 ? 16.499 7.408 69.652 1.00 30.00 56 TYR B N 1
ATOM 1754 C CA . TYR B 1 57 ? 16.342 8.773 69.158 1.00 25.24 56 TYR B CA 1
ATOM 1755 C C . TYR B 1 57 ? 15.476 9.586 70.110 1.00 22.25 56 TYR B C 1
ATOM 1756 O O . TYR B 1 57 ? 15.832 10.705 70.495 1.00 19.60 56 TYR B O 1
ATOM 1765 N N . LYS B 1 58 ? 14.327 9.033 70.502 1.00 24.80 57 LYS B N 1
ATOM 1766 C CA . LYS B 1 58 ? 13.479 9.706 71.474 1.00 23.53 57 LYS B CA 1
ATOM 1767 C C . LYS B 1 58 ? 14.104 9.722 72.861 1.00 27.07 57 LYS B C 1
ATOM 1768 O O . LYS B 1 58 ? 13.720 10.551 73.691 1.00 29.90 57 LYS B O 1
ATOM 1774 N N . GLU B 1 59 ? 15.064 8.835 73.128 1.00 25.84 58 GLU B N 1
ATOM 1775 C CA . GLU B 1 59 ? 15.736 8.842 74.421 1.00 26.83 58 GLU B CA 1
ATOM 1776 C C . GLU B 1 59 ? 16.751 9.973 74.518 1.00 24.34 58 GLU B C 1
ATOM 1777 O O . GLU B 1 59 ? 16.871 10.607 75.571 1.00 28.46 58 GLU B O 1
ATOM 1783 N N . VAL B 1 60 ? 17.481 10.247 73.434 1.00 32.15 59 VAL B N 1
ATOM 1784 C CA . VAL B 1 60 ? 18.574 11.214 73.496 1.00 29.66 59 VAL B CA 1
ATOM 1785 C C . VAL B 1 60 ? 18.039 12.639 73.565 1.00 20.77 59 VAL B C 1
ATOM 1786 O O . VAL B 1 60 ? 18.495 13.445 74.384 1.00 23.50 59 VAL B O 1
ATOM 1790 N N . PHE B 1 61 ? 17.077 12.981 72.705 1.00 19.67 60 PHE B N 1
ATOM 1791 C CA . PHE B 1 61 ? 16.519 14.330 72.732 1.00 20.77 60 PHE B CA 1
ATOM 1792 C C . PHE B 1 61 ? 15.771 14.587 74.034 1.00 19.31 60 PHE B C 1
ATOM 1793 O O . PHE B 1 61 ? 15.916 15.651 74.646 1.00 20.70 60 PHE B O 1
ATOM 1801 N N . THR B 1 62 ? 14.970 13.618 74.478 1.00 16.93 61 THR B N 1
ATOM 1802 C CA . THR B 1 62 ? 14.285 13.759 75.755 1.00 15.69 61 THR B CA 1
ATOM 1803 C C . THR B 1 62 ? 15.247 13.664 76.934 1.00 22.08 61 THR B C 1
ATOM 1804 O O . THR B 1 62 ? 14.894 14.081 78.043 1.00 21.04 61 THR B O 1
ATOM 1808 N N . ALA B 1 63 ? 16.450 13.124 76.724 1.00 27.66 62 ALA B N 1
ATOM 1809 C CA . ALA B 1 63 ? 17.463 13.162 77.773 1.00 21.54 62 ALA B CA 1
ATOM 1810 C C . ALA B 1 63 ? 17.863 14.596 78.081 1.00 17.57 62 ALA B C 1
ATOM 1811 O O . ALA B 1 63 ? 18.067 14.952 79.247 1.00 22.35 62 ALA B O 1
ATOM 1813 N N . THR B 1 64 ? 17.993 15.429 77.049 1.00 17.67 63 THR B N 1
ATOM 1814 C CA . THR B 1 64 ? 17.961 16.864 77.273 1.00 19.13 63 THR B CA 1
ATOM 1815 C C . THR B 1 64 ? 16.604 17.241 77.843 1.00 23.19 63 THR B C 1
ATOM 1816 O O . THR B 1 64 ? 15.578 16.635 77.525 1.00 34.62 63 THR B O 1
ATOM 1820 N N . THR B 1 65 ? 16.600 18.262 78.676 1.00 14.12 64 THR B N 1
ATOM 1821 C CA . THR B 1 65 ? 15.386 18.708 79.330 1.00 20.99 64 THR B CA 1
ATOM 1822 C C . THR B 1 65 ? 14.625 19.729 78.499 1.00 27.00 64 THR B C 1
ATOM 1823 O O . THR B 1 65 ? 13.680 20.345 79.004 1.00 24.96 64 THR B O 1
ATOM 1827 N N . TYR B 1 66 ? 15.038 19.935 77.247 1.00 18.83 65 TYR B N 1
ATOM 1828 C CA . TYR B 1 66 ? 14.551 21.034 76.426 1.00 23.59 65 TYR B CA 1
ATOM 1829 C C . TYR B 1 66 ? 14.032 20.580 75.064 1.00 36.64 65 TYR B C 1
ATOM 1830 O O . TYR B 1 66 ? 12.855 20.781 74.748 1.00 43.91 65 TYR B O 1
ATOM 1839 N N . ILE B 1 67 ? 14.900 19.989 74.246 1.00 30.30 66 ILE B N 1
ATOM 1840 C CA . ILE B 1 67 ? 14.587 19.714 72.845 1.00 20.28 66 ILE B CA 1
ATOM 1841 C C . ILE B 1 67 ? 13.733 18.453 72.744 1.00 19.98 66 ILE B C 1
ATOM 1842 O O . ILE B 1 67 ? 14.154 17.370 73.164 1.00 28.83 66 ILE B O 1
ATOM 1847 N N . ILE B 1 68 ? 12.538 18.591 72.167 1.00 13.36 67 ILE B N 1
ATOM 1848 C CA . ILE B 1 68 ? 11.609 17.475 72.021 1.00 13.74 67 ILE B CA 1
ATOM 1849 C C . ILE B 1 68 ? 12.003 16.635 70.811 1.00 17.51 67 ILE B C 1
ATOM 1850 O O . ILE B 1 68 ? 12.541 17.143 69.821 1.00 26.62 67 ILE B O 1
ATOM 1855 N N . ALA B 1 69 ? 11.731 15.332 70.887 1.00 25.85 68 ALA B N 1
ATOM 1856 C CA . ALA B 1 69 ? 12.177 14.375 69.879 1.00 21.52 68 ALA B CA 1
ATOM 1857 C C . ALA B 1 69 ? 11.099 14.158 68.822 1.00 21.17 68 ALA B C 1
ATOM 1858 O O . ALA B 1 69 ? 9.986 13.727 69.143 1.00 18.45 68 ALA B O 1
ATOM 1860 N N . TYR B 1 70 ? 11.439 14.440 67.562 1.00 21.42 69 TYR B N 1
ATOM 1861 C CA . TYR B 1 70 ? 10.586 14.160 66.405 1.00 22.64 69 TYR B CA 1
ATOM 1862 C C . TYR B 1 70 ? 11.373 13.285 65.438 1.00 23.50 69 TYR B C 1
ATOM 1863 O O . TYR B 1 70 ? 12.029 13.798 64.517 1.00 24.50 69 TYR B O 1
ATOM 1872 N N . PRO B 1 71 ? 11.348 11.960 65.613 1.00 17.03 70 PRO B N 1
ATOM 1873 C CA . PRO B 1 71 ? 12.226 11.105 64.791 1.00 19.93 70 PRO B CA 1
ATOM 1874 C C . PRO B 1 71 ? 11.924 11.161 63.303 1.00 41.68 70 PRO B C 1
ATOM 1875 O O . PRO B 1 71 ? 12.831 11.399 62.494 1.00 51.93 70 PRO B O 1
ATOM 1879 N N . GLN B 1 72 ? 10.663 10.990 62.919 1.00 25.19 71 GLN B N 1
ATOM 1880 C CA . GLN B 1 72 ? 10.294 10.847 61.519 1.00 16.15 71 GLN B CA 1
ATOM 1881 C C . GLN B 1 72 ? 9.840 12.151 60.885 1.00 20.02 71 GLN B C 1
ATOM 1882 O O . GLN B 1 72 ? 9.530 12.167 59.691 1.00 33.69 71 GLN B O 1
ATOM 1888 N N . GLN B 1 73 ? 9.790 13.239 61.648 1.00 27.23 72 GLN B N 1
ATOM 1889 C CA . GLN B 1 73 ? 9.330 14.538 61.158 1.00 27.30 72 GLN B CA 1
ATOM 1890 C C . GLN B 1 73 ? 10.416 15.568 61.438 1.00 21.60 72 GLN B C 1
ATOM 1891 O O . GLN B 1 73 ? 10.338 16.324 62.415 1.00 20.89 72 GLN B O 1
ATOM 1897 N N . PRO B 1 74 ? 11.449 15.624 60.591 1.00 17.65 73 PRO B N 1
ATOM 1898 C CA . PRO B 1 74 ? 12.563 16.554 60.844 1.00 23.40 73 PRO B CA 1
ATOM 1899 C C . PRO B 1 74 ? 12.169 18.016 60.779 1.00 24.12 73 PRO B C 1
ATOM 1900 O O . PRO B 1 74 ? 12.944 18.863 61.240 1.00 20.27 73 PRO B O 1
ATOM 1904 N N . GLN B 1 75 ? 11.007 18.345 60.209 1.00 24.72 74 GLN B N 1
ATOM 1905 C CA . GLN B 1 75 ? 10.600 19.744 60.132 1.00 20.38 74 GLN B CA 1
ATOM 1906 C C . GLN B 1 75 ? 10.394 20.334 61.522 1.00 19.20 74 GLN B C 1
ATOM 1907 O O . GLN B 1 75 ? 10.759 21.487 61.775 1.00 27.12 74 GLN B O 1
ATOM 1913 N N . TYR B 1 76 ? 9.833 19.553 62.442 1.00 22.37 75 TYR B N 1
ATOM 1914 C CA . TYR B 1 76 ? 9.567 20.014 63.797 1.00 23.25 75 TYR B CA 1
ATOM 1915 C C . TYR B 1 76 ? 10.716 19.742 64.757 1.00 17.06 75 TYR B C 1
ATOM 1916 O O . TYR B 1 76 ? 10.625 20.131 65.925 1.00 17.22 75 TYR B O 1
ATOM 1925 N N . GLN B 1 77 ? 11.783 19.084 64.299 1.00 16.82 76 GLN B N 1
ATOM 1926 C CA . GLN B 1 77 ? 12.797 18.570 65.216 1.00 17.14 76 GLN B CA 1
ATOM 1927 C C . GLN B 1 77 ? 13.449 19.691 66.014 1.00 21.80 76 GLN B C 1
ATOM 1928 O O . GLN B 1 77 ? 13.482 19.655 67.249 1.00 18.80 76 GLN B O 1
ATOM 1934 N N . PHE B 1 78 ? 13.991 20.685 65.321 1.00 29.64 77 PHE B N 1
ATOM 1935 C CA . PHE B 1 78 ? 14.648 21.828 65.939 1.00 30.67 77 PHE B CA 1
ATOM 1936 C C . PHE B 1 78 ? 13.716 23.022 66.118 1.00 23.57 77 PHE B C 1
ATOM 1937 O O . PHE B 1 78 ? 14.193 24.128 66.389 1.00 21.70 77 PHE B O 1
ATOM 1945 N N . GLN B 1 79 ? 12.406 22.815 65.939 1.00 17.57 78 GLN B N 1
ATOM 1946 C CA . GLN B 1 79 ? 11.428 23.901 65.867 1.00 15.81 78 GLN B CA 1
ATOM 1947 C C . GLN B 1 79 ? 11.605 24.955 66.957 1.00 16.75 78 GLN B C 1
ATOM 1948 O O . GLN B 1 79 ? 11.533 26.154 66.674 1.00 14.70 78 GLN B O 1
ATOM 1954 N N . TYR B 1 80 ? 11.831 24.543 68.209 1.00 38.55 79 TYR B N 1
ATOM 1955 C CA . TYR B 1 80 ? 11.960 25.551 69.259 1.00 29.00 79 TYR B CA 1
ATOM 1956 C C . TYR B 1 80 ? 13.288 26.294 69.186 1.00 22.21 79 TYR B C 1
ATOM 1957 O O . TYR B 1 80 ? 13.412 27.375 69.771 1.00 20.91 79 TYR B O 1
ATOM 1966 N N . GLN B 1 81 ? 14.277 25.743 68.483 1.00 38.80 80 GLN B N 1
ATOM 1967 C CA . GLN B 1 81 ? 15.547 26.438 68.308 1.00 23.75 80 GLN B CA 1
ATOM 1968 C C . GLN B 1 81 ? 15.444 27.514 67.234 1.00 21.70 80 GLN B C 1
ATOM 1969 O O . GLN B 1 81 ? 15.999 28.606 67.394 1.00 35.07 80 GLN B O 1
ATOM 1975 N N . TRP B 1 82 ? 14.739 27.224 66.136 1.00 19.54 81 TRP B N 1
ATOM 1976 C CA . TRP B 1 82 ? 14.488 28.248 65.126 1.00 25.80 81 TRP B CA 1
ATOM 1977 C C . TRP B 1 82 ? 13.657 29.395 65.687 1.00 25.19 81 TRP B C 1
ATOM 1978 O O . TRP B 1 82 ? 13.739 30.523 65.188 1.00 37.27 81 TRP B O 1
ATOM 1989 N N . TRP B 1 83 ? 12.850 29.128 66.716 1.00 21.11 82 TRP B N 1
ATOM 1990 C CA . TRP B 1 83 ? 11.984 30.164 67.269 1.00 22.18 82 TRP B CA 1
ATOM 1991 C C . TRP B 1 83 ? 12.792 31.254 67.960 1.00 27.83 82 TRP B C 1
ATOM 1992 O O . TRP B 1 83 ? 12.597 32.446 67.695 1.00 35.49 82 TRP B O 1
ATOM 2003 N N . ILE B 1 84 ? 13.705 30.867 68.855 1.00 27.64 83 ILE B N 1
ATOM 2004 C CA . ILE B 1 84 ? 14.504 31.852 69.573 1.00 21.29 83 ILE B CA 1
ATOM 2005 C C . ILE B 1 84 ? 15.382 32.646 68.617 1.00 28.32 83 ILE B C 1
ATOM 2006 O O . ILE B 1 84 ? 15.793 33.766 68.939 1.00 37.26 83 ILE B O 1
ATOM 2011 N N . ILE B 1 85 ? 15.658 32.106 67.428 1.00 27.18 84 ILE B N 1
ATOM 2012 C CA . ILE B 1 85 ? 16.440 32.846 66.443 1.00 31.35 84 ILE B CA 1
ATOM 2013 C C . ILE B 1 85 ? 15.625 33.999 65.865 1.00 37.54 84 ILE B C 1
ATOM 2014 O O . ILE B 1 85 ? 16.151 35.099 65.650 1.00 41.45 84 ILE B O 1
ATOM 2019 N N . GLN B 1 86 ? 14.332 33.776 65.607 1.00 33.68 85 GLN B N 1
ATOM 2020 C CA . GLN B 1 86 ? 13.494 34.867 65.117 1.00 34.10 85 GLN B CA 1
ATOM 2021 C C . GLN B 1 86 ? 13.201 35.872 66.223 1.00 39.98 85 GLN B C 1
ATOM 2022 O O . GLN B 1 86 ? 13.192 37.085 65.981 1.00 43.57 85 GLN B O 1
ATOM 2028 N N . PHE B 1 87 ? 12.950 35.386 67.441 1.00 37.21 86 PHE B N 1
ATOM 2029 C CA . PHE B 1 87 ? 12.720 36.289 68.564 1.00 30.91 86 PHE B CA 1
ATOM 2030 C C . PHE B 1 87 ? 13.933 37.180 68.801 1.00 30.73 86 PHE B C 1
ATOM 2031 O O . PHE B 1 87 ? 13.789 38.370 69.106 1.00 27.23 86 PHE B O 1
ATOM 2039 N N . GLU B 1 88 ? 15.138 36.621 68.655 1.00 26.58 87 GLU B N 1
ATOM 2040 C CA . GLU B 1 88 ? 16.354 37.421 68.769 1.00 26.41 87 GLU B CA 1
ATOM 2041 C C . GLU B 1 88 ? 16.423 38.480 67.676 1.00 31.52 87 GLU B C 1
ATOM 2042 O O . GLU B 1 88 ? 16.893 39.599 67.914 1.00 36.80 87 GLU B O 1
ATOM 2048 N N . LEU B 1 89 ? 15.972 38.141 66.466 1.00 27.81 88 LEU B N 1
ATOM 2049 C CA . LEU B 1 89 ? 15.960 39.118 65.383 1.00 22.30 88 LEU B CA 1
ATOM 2050 C C . LEU B 1 89 ? 14.910 40.194 65.626 1.00 26.51 88 LEU B C 1
ATOM 2051 O O . LEU B 1 89 ? 15.160 41.379 65.377 1.00 24.71 88 LEU B O 1
ATOM 2056 N N . PHE B 1 90 ? 13.729 39.800 66.110 1.00 28.88 89 PHE B N 1
ATOM 2057 C CA . PHE B 1 90 ? 12.692 40.781 66.412 1.00 22.07 89 PHE B CA 1
ATOM 2058 C C . PHE B 1 90 ? 13.165 41.774 67.464 1.00 25.32 89 PHE B C 1
ATOM 2059 O O . PHE B 1 90 ? 12.892 42.976 67.362 1.00 24.13 89 PHE B O 1
ATOM 2067 N N . VAL B 1 91 ? 13.875 41.290 68.485 1.00 24.04 90 VAL B N 1
ATOM 2068 C CA . VAL B 1 91 ? 14.465 42.197 69.462 1.00 19.89 90 VAL B CA 1
ATOM 2069 C C . VAL B 1 91 ? 15.559 43.034 68.814 1.00 26.23 90 VAL B C 1
ATOM 2070 O O . VAL B 1 91 ? 15.766 44.196 69.188 1.00 29.21 90 VAL B O 1
ATOM 2074 N N . PHE B 1 92 ? 16.264 42.477 67.826 1.00 24.71 91 PHE B N 1
ATOM 2075 C CA . PHE B 1 92 ? 17.299 43.243 67.141 1.00 23.98 91 PHE B CA 1
ATOM 2076 C C . PHE B 1 92 ? 16.702 44.461 66.449 1.00 20.21 91 PHE B C 1
ATOM 2077 O O . PHE B 1 92 ? 17.235 45.569 66.559 1.00 22.18 91 PHE B O 1
ATOM 2085 N N . LEU B 1 93 ? 15.585 44.275 65.741 1.00 18.71 92 LEU B N 1
ATOM 2086 C CA . LEU B 1 93 ? 14.871 45.414 65.169 1.00 21.17 92 LEU B CA 1
ATOM 2087 C C . LEU B 1 93 ? 14.609 46.472 66.229 1.00 22.98 92 LEU B C 1
ATOM 2088 O O . LEU B 1 93 ? 14.808 47.669 65.997 1.00 26.94 92 LEU B O 1
ATOM 2093 N N . LEU B 1 94 ? 14.175 46.036 67.410 1.00 21.98 93 LEU B N 1
ATOM 2094 C CA . LEU B 1 94 ? 13.890 46.960 68.501 1.00 19.68 93 LEU B CA 1
ATOM 2095 C C . LEU B 1 94 ? 15.165 47.630 68.999 1.00 25.41 93 LEU B C 1
ATOM 2096 O O . LEU B 1 94 ? 15.263 48.862 69.034 1.00 53.72 93 LEU B O 1
ATOM 2101 N N . THR B 1 95 ? 16.165 46.831 69.379 1.00 21.72 94 THR B N 1
ATOM 2102 C CA . THR B 1 95 ? 17.371 47.396 69.973 1.00 21.32 94 THR B CA 1
ATOM 2103 C C . THR B 1 95 ? 18.263 48.083 68.945 1.00 21.81 94 THR B C 1
ATOM 2104 O O . THR B 1 95 ? 19.031 48.977 69.314 1.00 20.87 94 THR B O 1
ATOM 2108 N N . ALA B 1 96 ? 18.184 47.695 67.670 1.00 27.11 95 ALA B N 1
ATOM 2109 C CA . ALA B 1 96 ? 18.923 48.431 66.650 1.00 20.37 95 ALA B CA 1
ATOM 2110 C C . ALA B 1 96 ? 18.234 49.746 66.313 1.00 28.86 95 ALA B C 1
ATOM 2111 O O . ALA B 1 96 ? 18.906 50.758 66.090 1.00 34.19 95 ALA B O 1
ATOM 2113 N N . ALA B 1 97 ? 16.898 49.754 66.269 1.00 28.34 96 ALA B N 1
ATOM 2114 C CA . ALA B 1 97 ? 16.183 51.016 66.115 1.00 26.43 96 ALA B CA 1
ATOM 2115 C C . ALA B 1 97 ? 16.511 51.962 67.260 1.00 27.40 96 ALA B C 1
ATOM 2116 O O . ALA B 1 97 ? 16.675 53.169 67.053 1.00 31.26 96 ALA B O 1
ATOM 2118 N N . CYS B 1 98 ? 16.623 51.424 68.476 1.00 27.23 97 CYS B N 1
ATOM 2119 C CA . CYS B 1 98 ? 17.064 52.234 69.605 1.00 30.35 97 CYS B CA 1
ATOM 2120 C C . CYS B 1 98 ? 18.489 52.733 69.402 1.00 29.63 97 CYS B C 1
ATOM 2121 O O . CYS B 1 98 ? 18.792 53.896 69.690 1.00 23.53 97 CYS B O 1
ATOM 2124 N N . THR B 1 99 ? 19.382 51.870 68.909 1.00 33.96 98 THR B N 1
ATOM 2125 C CA . THR B 1 99 ? 20.787 52.251 68.823 1.00 23.64 98 THR B CA 1
ATOM 2126 C C . THR B 1 99 ? 21.079 53.123 67.606 1.00 20.63 98 THR B C 1
ATOM 2127 O O . THR B 1 99 ? 21.952 53.995 67.677 1.00 21.43 98 THR B O 1
ATOM 2131 N N . VAL B 1 100 ? 20.370 52.918 66.493 1.00 18.44 99 VAL B N 1
ATOM 2132 C CA . VAL B 1 100 ? 20.622 53.728 65.305 1.00 22.84 99 VAL B CA 1
ATOM 2133 C C . VAL B 1 100 ? 19.926 55.078 65.419 1.00 30.30 99 VAL B C 1
ATOM 2134 O O . VAL B 1 100 ? 20.467 56.105 64.994 1.00 34.05 99 VAL B O 1
ATOM 2138 N N . PHE B 1 101 ? 18.724 55.101 66.000 1.00 30.52 100 PHE B N 1
ATOM 2139 C CA . PHE B 1 101 ? 17.954 56.324 66.222 1.00 26.56 100 PHE B CA 1
ATOM 2140 C C . PHE B 1 101 ? 17.731 56.460 67.724 1.00 29.97 100 PHE B C 1
ATOM 2141 O O . PHE B 1 101 ? 16.672 56.074 68.241 1.00 37.65 100 PHE B O 1
ATOM 2149 N N . PRO B 1 102 ? 18.708 57.001 68.459 1.00 23.95 101 PRO B N 1
ATOM 2150 C CA . PRO B 1 102 ? 18.580 57.076 69.927 1.00 21.89 101 PRO B CA 1
ATOM 2151 C C . PRO B 1 102 ? 17.378 57.878 70.416 1.00 28.02 101 PRO B C 1
ATOM 2152 O O . PRO B 1 102 ? 17.034 57.775 71.601 1.00 31.11 101 PRO B O 1
ATOM 2156 N N . SER B 1 103 ? 16.743 58.675 69.554 1.00 32.17 102 SER B N 1
ATOM 2157 C CA . SER B 1 103 ? 15.571 59.436 69.973 1.00 27.03 102 SER B CA 1
ATOM 2158 C C . SER B 1 103 ? 14.471 58.512 70.483 1.00 40.36 102 SER B C 1
ATOM 2159 O O . SER B 1 103 ? 13.869 58.763 71.534 1.00 51.92 102 SER B O 1
ATOM 2162 N N . ILE B 1 104 ? 14.233 57.408 69.775 1.00 41.48 103 ILE B N 1
ATOM 2163 C CA . ILE B 1 104 ? 13.142 56.495 70.114 1.00 34.70 103 ILE B CA 1
ATOM 2164 C C . ILE B 1 104 ? 13.392 55.702 71.390 1.00 28.82 103 ILE B C 1
ATOM 2165 O O . ILE B 1 104 ? 12.481 54.999 71.851 1.00 25.16 103 ILE B O 1
ATOM 2170 N N . ILE B 1 105 ? 14.587 55.807 71.986 1.00 28.15 104 ILE B N 1
ATOM 2171 C CA . ILE B 1 105 ? 14.939 54.969 73.134 1.00 32.10 104 ILE B CA 1
ATOM 2172 C C . ILE B 1 105 ? 13.966 55.190 74.285 1.00 34.54 104 ILE B C 1
ATOM 2173 O O . ILE B 1 105 ? 13.339 54.245 74.772 1.00 41.01 104 ILE B O 1
ATOM 2178 N N . LYS B 1 106 ? 13.809 56.447 74.716 1.00 30.83 105 LYS B N 1
ATOM 2179 C CA . LYS B 1 106 ? 13.093 56.741 75.957 1.00 35.10 105 LYS B CA 1
ATOM 2180 C C . LYS B 1 106 ? 11.723 56.076 75.999 1.00 36.07 105 LYS B C 1
ATOM 2181 O O . LYS B 1 106 ? 11.333 55.502 77.023 1.00 42.49 105 LYS B O 1
ATOM 2187 N N . ARG B 1 107 ? 10.971 56.149 74.901 1.00 30.53 106 ARG B N 1
ATOM 2188 C CA . ARG B 1 107 ? 9.672 55.490 74.878 1.00 33.75 106 ARG B CA 1
ATOM 2189 C C . ARG B 1 107 ? 9.805 53.995 74.597 1.00 28.18 106 ARG B C 1
ATOM 2190 O O . ARG B 1 107 ? 9.142 53.181 75.249 1.00 30.17 106 ARG B O 1
ATOM 2198 N N . MET B 1 108 ? 10.679 53.607 73.666 1.00 26.21 107 MET B N 1
ATOM 2199 C CA . MET B 1 108 ? 10.708 52.233 73.179 1.00 31.40 107 MET B CA 1
ATOM 2200 C C . MET B 1 108 ? 11.686 51.328 73.919 1.00 26.58 107 MET B C 1
ATOM 2201 O O . MET B 1 108 ? 11.660 50.113 73.693 1.00 30.10 107 MET B O 1
ATOM 2206 N N . ARG B 1 109 ? 12.539 51.869 74.789 1.00 19.51 108 ARG B N 1
ATOM 2207 C CA . ARG B 1 109 ? 13.491 51.015 75.498 1.00 18.13 108 ARG B CA 1
ATOM 2208 C C . ARG B 1 109 ? 12.805 49.996 76.399 1.00 24.05 108 ARG B C 1
ATOM 2209 O O . ARG B 1 109 ? 13.199 48.817 76.366 1.00 27.04 108 ARG B O 1
ATOM 2217 N N . PRO B 1 110 ? 11.804 50.352 77.216 1.00 21.82 109 PRO B N 1
ATOM 2218 C CA . PRO B 1 110 ? 11.116 49.310 77.997 1.00 21.29 109 PRO B CA 1
ATOM 2219 C C . PRO B 1 110 ? 10.436 48.261 77.135 1.00 22.32 109 PRO B C 1
ATOM 2220 O O . PRO B 1 110 ? 10.322 47.103 77.557 1.00 20.11 109 PRO B O 1
ATOM 2224 N N . VAL B 1 111 ? 9.977 48.633 75.938 1.00 23.45 110 VAL B N 1
ATOM 2225 C CA . VAL B 1 111 ? 9.451 47.642 75.002 1.00 27.72 110 VAL B CA 1
ATOM 2226 C C . VAL B 1 111 ? 10.538 46.641 74.635 1.00 19.71 110 VAL B C 1
ATOM 2227 O O . VAL B 1 111 ? 10.343 45.423 74.716 1.00 15.74 110 VAL B O 1
ATOM 2231 N N . ALA B 1 112 ? 11.707 47.146 74.234 1.00 19.99 111 ALA B N 1
ATOM 2232 C CA . ALA B 1 112 ? 12.810 46.266 73.865 1.00 23.89 111 ALA B CA 1
ATOM 2233 C C . ALA B 1 112 ? 13.391 45.549 75.077 1.00 16.92 111 ALA B C 1
ATOM 2234 O O . ALA B 1 112 ? 13.827 44.398 74.962 1.00 9.45 111 ALA B O 1
ATOM 2236 N N . LEU B 1 113 ? 13.394 46.201 76.243 1.00 18.45 112 LEU B N 1
ATOM 2237 C CA . LEU B 1 113 ? 13.953 45.574 77.437 1.00 16.38 112 LEU B CA 1
ATOM 2238 C C . LEU B 1 113 ? 13.098 44.407 77.908 1.00 15.52 112 LEU B C 1
ATOM 2239 O O . LEU B 1 113 ? 13.627 43.348 78.265 1.00 10.91 112 LEU B O 1
ATOM 2244 N N . THR B 1 114 ? 11.775 44.581 77.918 1.00 17.35 113 THR B N 1
ATOM 2245 C CA . THR B 1 114 ? 10.894 43.504 78.358 1.00 12.82 113 THR B CA 1
ATOM 2246 C C . THR B 1 114 ? 11.014 42.291 77.446 1.00 13.78 113 THR B C 1
ATOM 2247 O O . THR B 1 114 ? 10.995 41.146 77.914 1.00 12.02 113 THR B O 1
ATOM 2251 N N . PHE B 1 115 ? 11.151 42.523 76.140 1.00 14.16 114 PHE B N 1
ATOM 2252 C CA . PHE B 1 115 ? 11.280 41.417 75.199 1.00 10.55 114 PHE B CA 1
ATOM 2253 C C . PHE B 1 115 ? 12.638 40.738 75.326 1.00 12.26 114 PHE B C 1
ATOM 2254 O O . PHE B 1 115 ? 12.724 39.506 75.369 1.00 11.85 114 PHE B O 1
ATOM 2262 N N . ILE B 1 116 ? 13.716 41.525 75.397 1.00 16.47 115 ILE B N 1
ATOM 2263 C CA . ILE B 1 116 ? 15.042 40.934 75.535 1.00 15.44 115 ILE B CA 1
ATOM 2264 C C . ILE B 1 116 ? 15.207 40.262 76.891 1.00 15.59 115 ILE B C 1
ATOM 2265 O O . ILE B 1 116 ? 16.042 39.362 77.037 1.00 16.39 115 ILE B O 1
ATOM 2270 N N . ALA B 1 117 ? 14.424 40.672 77.893 1.00 15.37 116 ALA B N 1
ATOM 2271 C CA . ALA B 1 117 ? 14.434 39.968 79.170 1.00 16.67 116 ALA B CA 1
ATOM 2272 C C . ALA B 1 117 ? 13.956 38.534 78.995 1.00 19.36 116 ALA B C 1
ATOM 2273 O O . ALA B 1 117 ? 14.566 37.594 79.517 1.00 16.57 116 ALA B O 1
ATOM 2275 N N . SER B 1 118 ? 12.863 38.347 78.251 1.00 20.87 117 SER B N 1
ATOM 2276 C CA . SER B 1 118 ? 12.346 37.003 78.019 1.00 16.59 117 SER B CA 1
ATOM 2277 C C . SER B 1 118 ? 13.235 36.231 77.052 1.00 14.38 117 SER B C 1
ATOM 2278 O O . SER B 1 118 ? 13.415 35.017 77.200 1.00 15.19 117 SER B O 1
ATOM 2281 N N . ALA B 1 119 ? 13.798 36.919 76.057 1.00 12.16 118 ALA B N 1
ATOM 2282 C CA . ALA B 1 119 ? 14.683 36.259 75.104 1.00 13.20 118 ALA B CA 1
ATOM 2283 C C . ALA B 1 119 ? 15.904 35.661 75.788 1.00 15.21 118 ALA B C 1
ATOM 2284 O O . ALA B 1 119 ? 16.393 34.605 75.372 1.00 12.33 118 ALA B O 1
ATOM 2286 N N . LEU B 1 120 ? 16.402 36.313 76.840 1.00 18.97 119 LEU B N 1
ATOM 2287 C CA . LEU B 1 120 ? 17.649 35.878 77.457 1.00 17.07 119 LEU B CA 1
ATOM 2288 C C . LEU B 1 120 ? 17.504 34.527 78.143 1.00 16.28 119 LEU B C 1
ATOM 2289 O O . LEU B 1 120 ? 18.466 33.750 78.185 1.00 15.52 119 LEU B O 1
ATOM 2294 N N . VAL B 1 121 ? 16.323 34.224 78.680 1.00 13.87 120 VAL B N 1
ATOM 2295 C CA . VAL B 1 121 ? 16.150 32.955 79.376 1.00 14.46 120 VAL B CA 1
ATOM 2296 C C . VAL B 1 121 ? 15.987 31.803 78.385 1.00 14.55 120 VAL B C 1
ATOM 2297 O O . VAL B 1 121 ? 16.416 30.677 78.665 1.00 13.90 120 VAL B O 1
ATOM 2301 N N . LEU B 1 122 ? 15.398 32.059 77.213 1.00 14.31 121 LEU B N 1
ATOM 2302 C CA . LEU B 1 122 ? 15.292 31.011 76.201 1.00 12.86 121 LEU B CA 1
ATOM 2303 C C . LEU B 1 122 ? 16.661 30.640 75.643 1.00 12.78 121 LEU B C 1
ATOM 2304 O O . LEU B 1 122 ? 16.909 29.472 75.321 1.00 13.72 121 LEU B O 1
ATOM 2309 N N . VAL B 1 123 ? 17.558 31.619 75.510 1.00 14.99 122 VAL B N 1
ATOM 2310 C CA . VAL B 1 123 ? 18.915 31.322 75.063 1.00 15.74 122 VAL B CA 1
ATOM 2311 C C . VAL B 1 123 ? 19.646 30.493 76.110 1.00 13.48 122 VAL B C 1
ATOM 2312 O O . VAL B 1 123 ? 20.392 29.563 75.779 1.00 18.55 122 VAL B O 1
ATOM 2316 N N . MET B 1 124 ? 19.433 30.807 77.390 1.00 9.34 123 MET B N 1
ATOM 2317 C CA . MET B 1 124 ? 20.059 30.044 78.465 1.00 11.50 123 MET B CA 1
ATOM 2318 C C . MET B 1 124 ? 19.549 28.610 78.491 1.00 11.97 123 MET B C 1
ATOM 2319 O O . MET B 1 124 ? 20.340 27.659 78.496 1.00 14.57 123 MET B O 1
ATOM 2324 N N . ASP B 1 125 ? 18.224 28.437 78.516 1.00 14.74 124 ASP B N 1
ATOM 2325 C CA . ASP B 1 125 ? 17.644 27.098 78.523 1.00 16.37 124 ASP B CA 1
ATOM 2326 C C . ASP B 1 125 ? 18.151 26.268 77.351 1.00 16.00 124 ASP B C 1
ATOM 2327 O O . ASP B 1 125 ? 18.366 25.058 77.484 1.00 26.16 124 ASP B O 1
ATOM 2332 N N . ASN B 1 126 ? 18.347 26.903 76.194 1.00 13.70 125 ASN B N 1
ATOM 2333 C CA . ASN B 1 126 ? 18.895 26.195 75.042 1.00 17.81 125 ASN B CA 1
ATOM 2334 C C . ASN B 1 126 ? 20.332 25.753 75.297 1.00 20.42 125 ASN B C 1
ATOM 2335 O O . ASN B 1 126 ? 20.705 24.615 74.994 1.00 18.16 125 ASN B O 1
ATOM 2340 N N . ILE B 1 127 ? 21.152 26.645 75.859 1.00 16.21 126 ILE B N 1
ATOM 2341 C CA . ILE B 1 127 ? 22.572 26.354 76.062 1.00 12.54 126 ILE B CA 1
ATOM 2342 C C . ILE B 1 127 ? 22.751 25.147 76.976 1.00 14.15 126 ILE B C 1
ATOM 2343 O O . ILE B 1 127 ? 23.422 24.171 76.622 1.00 25.18 126 ILE B O 1
ATOM 2348 N N . ASN B 1 128 ? 22.169 25.210 78.176 1.00 10.34 127 ASN B N 1
ATOM 2349 C CA . ASN B 1 128 ? 22.276 24.104 79.125 1.00 12.84 127 ASN B CA 1
ATOM 2350 C C . ASN B 1 128 ? 21.816 22.785 78.517 1.00 20.97 127 ASN B C 1
ATOM 2351 O O . ASN B 1 128 ? 22.319 21.718 78.890 1.00 22.46 127 ASN B O 1
ATOM 2356 N N . ALA B 1 129 ? 20.878 22.837 77.572 1.00 17.03 128 ALA B N 1
ATOM 2357 C CA . ALA B 1 129 ? 20.418 21.622 76.910 1.00 15.81 128 ALA B CA 1
ATOM 2358 C C . ALA B 1 129 ? 21.446 21.124 75.903 1.00 15.23 128 ALA B C 1
ATOM 2359 O O . ALA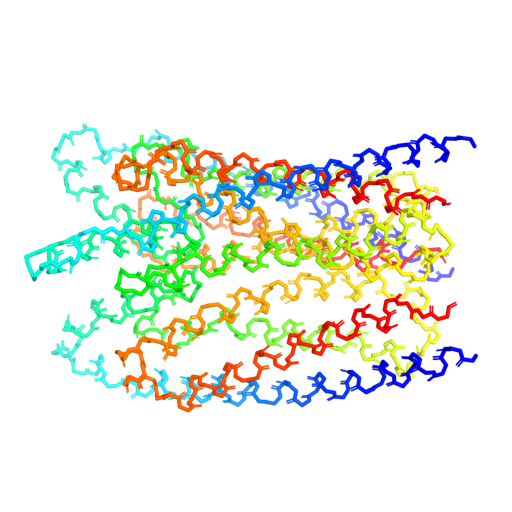 B 1 129 ? 21.980 20.017 76.038 1.00 17.17 128 ALA B O 1
ATOM 2361 N N . ILE B 1 130 ? 21.731 21.933 74.878 1.00 17.79 129 ILE B N 1
ATOM 2362 C CA . ILE B 1 130 ? 22.669 21.537 73.832 1.00 21.04 129 ILE B CA 1
ATOM 2363 C C . ILE B 1 130 ? 24.045 21.200 74.398 1.00 18.80 129 ILE B C 1
ATOM 2364 O O . ILE B 1 130 ? 24.833 20.513 73.740 1.00 19.06 129 ILE B O 1
ATOM 2369 N N . PHE B 1 131 ? 24.353 21.659 75.614 1.00 15.72 130 PHE B N 1
ATOM 2370 C CA . PHE B 1 131 ? 25.583 21.229 76.271 1.00 16.27 130 PHE B CA 1
ATOM 2371 C C . PHE B 1 131 ? 25.570 19.727 76.530 1.00 24.75 130 PHE B C 1
ATOM 2372 O O . PHE B 1 131 ? 26.591 19.051 76.352 1.00 27.97 130 PHE B O 1
ATOM 2380 N N . PHE B 1 132 ? 24.425 19.188 76.959 1.00 21.24 131 PHE B N 1
ATOM 2381 C CA . PHE B 1 132 ? 24.312 17.744 77.139 1.00 16.58 131 PHE B CA 1
ATOM 2382 C C . PHE B 1 132 ? 24.539 17.010 75.825 1.00 21.27 131 PHE B C 1
ATOM 2383 O O . PHE B 1 132 ? 25.158 15.940 75.805 1.00 30.23 131 PHE B O 1
ATOM 2391 N N . LEU B 1 133 ? 24.037 17.566 74.719 1.00 20.03 132 LEU B N 1
ATOM 2392 C CA . LEU B 1 133 ? 24.292 16.981 73.406 1.00 18.94 132 LEU B CA 1
ATOM 2393 C C . LEU B 1 133 ? 25.787 16.864 73.143 1.00 24.55 132 LEU B C 1
ATOM 2394 O O . LEU B 1 133 ? 26.268 15.829 72.668 1.00 26.35 132 LEU B O 1
ATOM 2399 N N . LEU B 1 134 ? 26.541 17.921 73.457 1.00 28.86 133 LEU B N 1
ATOM 2400 C CA . LEU B 1 134 ? 27.990 17.890 73.282 1.00 25.51 133 LEU B CA 1
ATOM 2401 C C . LEU B 1 134 ? 28.648 16.864 74.194 1.00 27.62 133 LEU B C 1
ATOM 2402 O O . LEU B 1 134 ? 29.643 16.241 73.808 1.00 38.81 133 LEU B O 1
ATOM 2407 N N . ARG B 1 135 ? 28.116 16.673 75.398 1.00 24.76 134 ARG B N 1
ATOM 2408 C CA . ARG B 1 135 ? 28.676 15.730 76.355 1.00 28.99 134 ARG B CA 1
ATOM 2409 C C . ARG B 1 135 ? 28.155 14.311 76.167 1.00 37.66 134 ARG B C 1
ATOM 2410 O O . ARG B 1 135 ? 28.577 13.412 76.903 1.00 49.51 134 ARG B O 1
ATOM 2418 N N . ASN B 1 136 ? 27.254 14.088 75.214 1.00 32.32 135 ASN B N 1
ATOM 2419 C CA . ASN B 1 136 ? 26.639 12.786 74.984 1.00 35.17 135 ASN B CA 1
ATOM 2420 C C . ASN B 1 136 ? 27.165 12.217 73.673 1.00 34.22 135 ASN B C 1
ATOM 2421 O O . ASN B 1 136 ? 27.034 12.852 72.621 1.00 34.87 135 ASN B O 1
ATOM 2426 N N . GLU B 1 137 ? 27.745 11.015 73.738 1.00 44.14 136 GLU B N 1
ATOM 2427 C CA . GLU B 1 137 ? 28.464 10.466 72.592 1.00 39.55 136 GLU B CA 1
ATOM 2428 C C . GLU B 1 137 ? 27.520 10.084 71.458 1.00 35.76 136 GLU B C 1
ATOM 2429 O O . GLU B 1 137 ? 27.814 10.347 70.286 1.00 35.52 136 GLU B O 1
ATOM 2435 N N . THR B 1 138 ? 26.387 9.456 71.784 1.00 44.60 137 THR B N 1
ATOM 2436 C CA . THR B 1 138 ? 25.490 8.963 70.741 1.00 44.39 137 THR B CA 1
ATOM 2437 C C . THR B 1 138 ? 24.930 10.106 69.905 1.00 43.04 137 THR B C 1
ATOM 2438 O O . THR B 1 138 ? 24.752 9.967 68.688 1.00 37.74 137 THR B O 1
ATOM 2442 N N . ALA B 1 139 ? 24.648 11.247 70.538 1.00 46.75 138 ALA B N 1
ATOM 2443 C CA . ALA B 1 139 ? 24.104 12.384 69.805 1.00 29.47 138 ALA B CA 1
ATOM 2444 C C . ALA B 1 139 ? 25.129 12.987 68.855 1.00 32.05 138 ALA B C 1
ATOM 2445 O O . ALA B 1 139 ? 24.754 13.574 67.834 1.00 26.31 138 ALA B O 1
ATOM 2447 N N . LYS B 1 140 ? 26.420 12.855 69.168 1.00 38.21 139 LYS B N 1
ATOM 2448 C CA . LYS B 1 140 ? 27.459 13.430 68.323 1.00 37.49 139 LYS B CA 1
ATOM 2449 C C . LYS B 1 140 ? 27.766 12.579 67.097 1.00 44.17 139 LYS B C 1
ATOM 2450 O O . LYS B 1 140 ? 28.396 13.077 66.158 1.00 35.96 139 LYS B O 1
ATOM 2456 N N . ALA B 1 141 ? 27.341 11.313 67.084 1.00 45.80 140 ALA B N 1
ATOM 2457 C CA . ALA B 1 141 ? 27.583 10.456 65.930 1.00 35.41 140 ALA B CA 1
ATOM 2458 C C . ALA B 1 141 ? 26.593 10.713 64.800 1.00 35.91 140 ALA B C 1
ATOM 2459 O O . ALA B 1 141 ? 26.966 10.618 63.625 1.00 46.84 140 ALA B O 1
ATOM 2461 N N . VAL B 1 142 ? 25.343 11.039 65.126 1.00 31.91 141 VAL B N 1
ATOM 2462 C CA . VAL B 1 142 ? 24.330 11.293 64.107 1.00 29.19 141 VAL B CA 1
ATOM 2463 C C . VAL B 1 142 ? 24.526 12.706 63.584 1.00 32.20 141 VAL B C 1
ATOM 2464 O O . VAL B 1 142 ? 25.013 12.902 62.465 1.00 48.31 141 VAL B O 1
ATOM 2468 N N . PHE B 1 143 ? 24.168 13.698 64.394 1.00 30.69 142 PHE B N 1
ATOM 2469 C CA . PHE B 1 143 ? 24.506 15.080 64.089 1.00 33.09 142 PHE B CA 1
ATOM 2470 C C . PHE B 1 143 ? 25.956 15.301 64.494 1.00 30.70 142 PHE B C 1
ATOM 2471 O O . PHE B 1 143 ? 26.300 15.170 65.674 1.00 36.84 142 PHE B O 1
ATOM 2479 N N . ASP B 1 144 ? 26.801 15.637 63.524 1.00 27.89 143 ASP B N 1
ATOM 2480 C CA . ASP B 1 144 ? 28.235 15.656 63.768 1.00 38.34 143 ASP B CA 1
ATOM 2481 C C . ASP B 1 144 ? 28.588 16.697 64.825 1.00 36.83 143 ASP B C 1
ATOM 2482 O O . ASP B 1 144 ? 27.904 17.711 64.984 1.00 36.65 143 ASP B O 1
ATOM 2487 N N . ASP B 1 145 ? 29.673 16.427 65.556 1.00 40.20 144 ASP B N 1
ATOM 2488 C CA . ASP B 1 145 ? 30.033 17.266 66.695 1.00 27.88 144 ASP B CA 1
ATOM 2489 C C . ASP B 1 145 ? 30.324 18.702 66.281 1.00 27.37 144 ASP B C 1
ATOM 2490 O O . ASP B 1 145 ? 30.061 19.631 67.053 1.00 27.11 144 ASP B O 1
ATOM 2495 N N . TYR B 1 146 ? 30.854 18.914 65.072 1.00 27.15 145 TYR B N 1
ATOM 2496 C CA . TYR B 1 146 ? 31.134 20.280 64.642 1.00 27.85 145 TYR B CA 1
ATOM 2497 C C . TYR B 1 146 ? 29.852 21.075 64.425 1.00 29.45 145 TYR B C 1
ATOM 2498 O O . TYR B 1 146 ? 29.837 22.292 64.640 1.00 29.51 145 TYR B O 1
ATOM 2507 N N . ARG B 1 147 ? 28.767 20.413 64.015 1.00 29.31 146 ARG B N 1
ATOM 2508 C CA . ARG B 1 147 ? 27.505 21.121 63.829 1.00 25.83 146 ARG B CA 1
ATOM 2509 C C . ARG B 1 147 ? 26.917 21.561 65.163 1.00 26.19 146 ARG B C 1
ATOM 2510 O O . ARG B 1 147 ? 26.383 22.670 65.277 1.00 29.61 146 ARG B O 1
ATOM 2518 N N . ILE B 1 148 ? 27.006 20.706 66.182 1.00 22.50 147 ILE B N 1
ATOM 2519 C CA . ILE B 1 148 ? 26.441 21.045 67.483 1.00 24.74 147 ILE B CA 1
ATOM 2520 C C . ILE B 1 148 ? 27.256 22.147 68.148 1.00 32.04 147 ILE B C 1
ATOM 2521 O O . ILE B 1 148 ? 26.697 23.067 68.758 1.00 33.99 147 ILE B O 1
ATOM 2526 N N . ALA B 1 149 ? 28.585 22.076 68.040 1.00 30.26 148 ALA B N 1
ATOM 2527 C CA . ALA B 1 149 ? 29.426 23.138 68.583 1.00 23.35 148 ALA B CA 1
ATOM 2528 C C . ALA B 1 149 ? 29.189 24.451 67.849 1.00 19.37 148 ALA B C 1
ATOM 2529 O O . ALA B 1 149 ? 29.158 25.520 68.468 1.00 16.77 148 ALA B O 1
ATOM 2531 N N . THR B 1 150 ? 29.019 24.388 66.526 1.00 20.11 149 THR B N 1
ATOM 2532 C CA . THR B 1 150 ? 28.690 25.584 65.760 1.00 24.74 149 THR B CA 1
ATOM 2533 C C . THR B 1 150 ? 27.389 26.204 66.251 1.00 24.64 149 THR B C 1
ATOM 2534 O O . THR B 1 150 ? 27.256 27.432 66.307 1.00 31.16 149 THR B O 1
ATOM 2538 N N . ALA B 1 151 ? 26.421 25.366 66.624 1.00 19.78 150 ALA B N 1
ATOM 2539 C CA . ALA B 1 151 ? 25.184 25.876 67.202 1.00 19.26 150 ALA B CA 1
ATOM 2540 C C . ALA B 1 151 ? 25.417 26.396 68.615 1.00 19.34 150 ALA B C 1
ATOM 2541 O O . ALA B 1 151 ? 24.929 27.472 68.979 1.00 20.10 150 ALA B O 1
ATOM 2543 N N . GLN B 1 152 ? 26.165 25.645 69.426 1.00 21.93 151 GLN B N 1
ATOM 2544 C CA . GLN B 1 152 ? 26.448 26.081 70.790 1.00 20.94 151 GLN B CA 1
ATOM 2545 C C . GLN B 1 152 ? 27.341 27.313 70.817 1.00 21.38 151 GLN B C 1
ATOM 2546 O O . GLN B 1 152 ? 27.264 28.111 71.758 1.00 21.73 151 GLN B O 1
ATOM 2552 N N . ALA B 1 153 ? 28.208 27.467 69.816 1.00 19.36 152 ALA B N 1
ATOM 2553 C CA . ALA B 1 153 ? 28.998 28.686 69.692 1.00 19.77 152 ALA B CA 1
ATOM 2554 C C . ALA B 1 153 ? 28.093 29.909 69.648 1.00 21.08 152 ALA B C 1
ATOM 2555 O O . ALA B 1 153 ? 28.146 30.773 70.531 1.00 16.92 152 ALA B O 1
ATOM 2557 N N . GLY B 1 154 ? 27.247 29.990 68.617 1.00 22.33 153 GLY B N 1
ATOM 2558 C CA . GLY B 1 154 ? 26.382 31.145 68.457 1.00 19.49 153 GLY B CA 1
ATOM 2559 C C . GLY B 1 154 ? 25.473 31.399 69.643 1.00 20.71 153 GLY B C 1
ATOM 2560 O O . GLY B 1 154 ? 25.131 32.549 69.928 1.00 27.36 153 GLY B O 1
ATOM 2561 N N . LEU B 1 155 ? 25.075 30.342 70.355 1.00 15.34 154 LEU B N 1
ATOM 2562 C CA . LEU B 1 155 ? 24.197 30.529 71.506 1.00 12.42 154 LEU B CA 1
ATOM 2563 C C . LEU B 1 155 ? 24.910 31.235 72.651 1.00 16.33 154 LEU B C 1
ATOM 2564 O O . LEU B 1 155 ? 24.293 32.035 73.364 1.00 18.66 154 LEU B O 1
ATOM 2569 N N . ILE B 1 156 ? 26.200 30.960 72.842 1.00 22.71 155 ILE B N 1
ATOM 2570 C CA . ILE B 1 156 ? 26.975 31.699 73.833 1.00 24.05 155 ILE B CA 1
ATOM 2571 C C . ILE B 1 156 ? 27.179 33.137 73.374 1.00 18.15 155 ILE B C 1
ATOM 2572 O O . ILE B 1 156 ? 26.967 34.088 74.136 1.00 13.86 155 ILE B O 1
ATOM 2577 N N . MET B 1 157 ? 27.586 33.314 72.114 1.00 15.90 156 MET B N 1
ATOM 2578 C CA . MET B 1 157 ? 27.800 34.653 71.579 1.00 19.73 156 MET B CA 1
ATOM 2579 C C . MET B 1 157 ? 26.518 35.477 71.585 1.00 21.57 156 MET B C 1
ATOM 2580 O O . MET B 1 157 ? 26.566 36.701 71.762 1.00 17.13 156 MET B O 1
ATOM 2585 N N . VAL B 1 158 ? 25.367 34.832 71.392 1.00 17.25 157 VAL B N 1
ATOM 2586 C CA . VAL B 1 158 ? 24.100 35.556 71.413 1.00 15.19 157 VAL B CA 1
ATOM 2587 C C . VAL B 1 158 ? 23.755 35.989 72.832 1.00 20.59 157 VAL B C 1
ATOM 2588 O O . VAL B 1 158 ? 23.363 37.139 73.067 1.00 23.99 157 VAL B O 1
ATOM 2592 N N . GLY B 1 159 ? 23.911 35.086 73.801 1.00 17.48 158 GLY B N 1
ATOM 2593 C CA . GLY B 1 159 ? 23.558 35.419 75.171 1.00 15.76 158 GLY B CA 1
ATOM 2594 C C . GLY B 1 159 ? 24.398 36.547 75.739 1.00 22.49 158 GLY B C 1
ATOM 2595 O O . GLY B 1 159 ? 23.891 37.403 76.467 1.00 25.56 158 GLY B O 1
ATOM 2596 N N . VAL B 1 160 ? 25.691 36.568 75.409 1.00 18.75 159 VAL B N 1
ATOM 2597 C CA . VAL B 1 160 ? 26.572 37.621 75.910 1.00 16.25 159 VAL B CA 1
ATOM 2598 C C . VAL B 1 160 ? 26.180 38.968 75.320 1.00 19.24 159 VAL B C 1
ATOM 2599 O O . VAL B 1 160 ? 25.964 39.945 76.047 1.00 15.26 159 VAL B O 1
ATOM 2603 N N . ALA B 1 161 ? 26.084 39.039 73.989 1.00 19.44 160 ALA B N 1
ATOM 2604 C CA . ALA B 1 161 ? 25.700 40.284 73.336 1.00 16.53 160 ALA B CA 1
ATOM 2605 C C . ALA B 1 161 ? 24.356 40.789 73.840 1.00 18.67 160 ALA B C 1
ATOM 2606 O O . ALA B 1 161 ? 24.104 41.998 73.826 1.00 22.54 160 ALA B O 1
ATOM 2608 N N . ASN B 1 162 ? 23.484 39.884 74.290 1.00 18.36 161 ASN B N 1
ATOM 2609 C CA . ASN B 1 162 ? 22.261 40.315 74.958 1.00 21.23 161 ASN B CA 1
ATOM 2610 C C . ASN B 1 162 ? 22.571 40.928 76.316 1.00 22.83 161 ASN B C 1
ATOM 2611 O O . ASN B 1 162 ? 21.960 41.930 76.705 1.00 24.43 161 ASN B O 1
ATOM 2616 N N . GLY B 1 163 ? 23.517 40.342 77.051 1.00 14.94 162 GLY B N 1
ATOM 2617 C CA . GLY B 1 163 ? 23.897 40.911 78.332 1.00 16.99 162 GLY B CA 1
ATOM 2618 C C . GLY B 1 163 ? 24.566 42.264 78.189 1.00 22.71 162 GLY B C 1
ATOM 2619 O O . GLY B 1 163 ? 24.332 43.171 78.992 1.00 33.76 162 GLY B O 1
ATOM 2620 N N . LEU B 1 164 ? 25.408 42.420 77.165 1.00 14.64 163 LEU B N 1
ATOM 2621 C CA . LEU B 1 164 ? 26.029 43.717 76.922 1.00 15.21 163 LEU B CA 1
ATOM 2622 C C . LEU B 1 164 ? 24.993 44.739 76.474 1.00 17.51 163 LEU B C 1
ATOM 2623 O O . LEU B 1 164 ? 25.008 45.888 76.930 1.00 22.55 163 LEU B O 1
ATOM 2628 N N . THR B 1 165 ? 24.078 44.333 75.590 1.00 15.12 164 THR B N 1
ATOM 2629 C CA . THR B 1 165 ? 23.005 45.223 75.157 1.00 16.12 164 THR B CA 1
ATOM 2630 C C . THR B 1 165 ? 22.179 45.698 76.343 1.00 19.68 164 THR B C 1
ATOM 2631 O O . THR B 1 165 ? 21.928 46.898 76.500 1.00 27.74 164 THR B O 1
ATOM 2635 N N . ILE B 1 166 ? 21.756 44.763 77.198 1.00 21.30 165 ILE B N 1
ATOM 2636 C CA . ILE B 1 166 ? 20.961 45.113 78.371 1.00 21.45 165 ILE B CA 1
ATOM 2637 C C . ILE B 1 166 ? 21.705 46.103 79.255 1.00 22.28 165 ILE B C 1
ATOM 2638 O O . ILE B 1 166 ? 21.092 46.991 79.860 1.00 30.06 165 ILE B O 1
ATOM 2643 N N . PHE B 1 167 ? 23.033 45.988 79.325 1.00 22.58 166 PHE B N 1
ATOM 2644 C CA . PHE B 1 167 ? 23.812 46.890 80.167 1.00 25.93 166 PHE B CA 1
ATOM 2645 C C . PHE B 1 167 ? 23.832 48.304 79.598 1.00 21.25 166 PHE B C 1
ATOM 2646 O O . PHE B 1 167 ? 23.489 49.267 80.293 1.00 17.17 166 PHE B O 1
ATOM 2654 N N . PHE B 1 168 ? 24.229 48.450 78.333 1.00 20.62 167 PHE B N 1
ATOM 2655 C CA . PHE B 1 168 ? 24.397 49.782 77.760 1.00 17.53 167 PHE B CA 1
ATOM 2656 C C . PHE B 1 168 ? 23.063 50.399 77.352 1.00 23.61 167 PHE B C 1
ATOM 2657 O O . PHE B 1 168 ? 22.795 51.566 77.657 1.00 33.05 167 PHE B O 1
ATOM 2665 N N . LEU B 1 169 ? 22.213 49.635 76.660 1.00 20.12 168 LEU B N 1
ATOM 2666 C CA . LEU B 1 169 ? 20.903 50.158 76.283 1.00 19.42 168 LEU B CA 1
ATOM 2667 C C . LEU B 1 169 ? 20.054 50.467 77.509 1.00 27.31 168 LEU B C 1
ATOM 2668 O O . LEU B 1 169 ? 19.257 51.412 77.491 1.00 30.77 168 LEU B O 1
ATOM 2673 N N . GLY B 1 170 ? 20.215 49.692 78.581 1.00 22.26 169 GLY B N 1
ATOM 2674 C CA . GLY B 1 170 ? 19.476 49.977 79.799 1.00 22.54 169 GLY B CA 1
ATOM 2675 C C . GLY B 1 170 ? 19.988 51.210 80.518 1.00 27.16 169 GLY B C 1
ATOM 2676 O O . GLY B 1 170 ? 19.204 51.998 81.053 1.00 38.90 169 GLY B O 1
ATOM 2677 N N . SER B 1 171 ? 21.304 51.405 80.528 1.00 24.77 170 SER B N 1
ATOM 2678 C CA . SER B 1 171 ? 21.925 52.495 81.268 1.00 31.03 170 SER B CA 1
ATOM 2679 C C . SER B 1 171 ? 22.138 53.752 80.434 1.00 30.38 170 SER B C 1
ATOM 2680 O O . SER B 1 171 ? 22.721 54.717 80.939 1.00 34.79 170 SER B O 1
ATOM 2683 N N . TYR B 1 172 ? 21.696 53.772 79.180 1.00 23.41 171 TYR B N 1
ATOM 2684 C CA . TYR B 1 172 ? 21.957 54.925 78.332 1.00 29.52 171 TYR B CA 1
ATOM 2685 C C . TYR B 1 172 ? 21.123 56.124 78.771 1.00 38.15 171 TYR B C 1
ATOM 2686 O O . TYR B 1 172 ? 19.929 56.000 79.060 1.00 34.74 171 TYR B O 1
ATOM 2695 N N . ASP B 1 173 ? 21.768 57.289 78.810 1.00 39.85 172 ASP B N 1
ATOM 2696 C CA . ASP B 1 173 ? 21.140 58.546 79.219 1.00 34.65 172 ASP B CA 1
ATOM 2697 C C . ASP B 1 173 ? 20.534 58.460 80.616 1.00 51.51 172 ASP B C 1
ATOM 2698 O O . ASP B 1 173 ? 20.503 59.450 81.348 1.00 54.19 172 ASP B O 1
ATOM 2703 N N . GLY C 1 4 ? 7.250 60.867 101.702 1.00 35.80 3 GLY C N 1
ATOM 2704 C CA . GLY C 1 4 ? 5.972 60.363 102.174 1.00 64.27 3 GLY C CA 1
ATOM 2705 C C . GLY C 1 4 ? 5.967 58.852 102.295 1.00 68.26 3 GLY C C 1
ATOM 2706 O O . GLY C 1 4 ? 6.489 58.298 103.262 1.00 65.43 3 GLY C O 1
ATOM 2707 N N . LEU C 1 5 ? 5.363 58.180 101.316 1.00 67.79 4 LEU C N 1
ATOM 2708 C CA . LEU C 1 5 ? 5.512 56.737 101.197 1.00 57.36 4 LEU C CA 1
ATOM 2709 C C . LEU C 1 5 ? 6.716 56.352 100.348 1.00 57.58 4 LEU C C 1
ATOM 2710 O O . LEU C 1 5 ? 7.084 55.173 100.317 1.00 54.90 4 LEU C O 1
ATOM 2715 N N . ASN C 1 6 ? 7.333 57.317 99.660 1.00 52.70 5 ASN C N 1
ATOM 2716 C CA . ASN C 1 6 ? 8.588 57.047 98.971 1.00 39.86 5 ASN C CA 1
ATOM 2717 C C . ASN C 1 6 ? 9.699 56.732 99.962 1.00 50.08 5 ASN C C 1
ATOM 2718 O O . ASN C 1 6 ? 10.662 56.041 99.613 1.00 50.25 5 ASN C O 1
ATOM 2723 N N . LYS C 1 7 ? 9.589 57.241 101.193 1.00 57.45 6 LYS C N 1
ATOM 2724 C CA . LYS C 1 7 ? 10.473 56.803 102.265 1.00 55.18 6 LYS C CA 1
ATOM 2725 C C . LYS C 1 7 ? 10.061 55.438 102.799 1.00 51.12 6 LYS C C 1
ATOM 2726 O O . LYS C 1 7 ? 10.917 54.661 103.235 1.00 54.00 6 LYS C O 1
ATOM 2732 N N . PHE C 1 8 ? 8.761 55.137 102.772 1.00 46.80 7 PHE C N 1
ATOM 2733 C CA . PHE C 1 8 ? 8.292 53.792 103.085 1.00 50.53 7 PHE C CA 1
ATOM 2734 C C . PHE C 1 8 ? 8.854 52.768 102.107 1.00 46.77 7 PHE C C 1
ATOM 2735 O O . PHE C 1 8 ? 9.104 51.619 102.486 1.00 44.69 7 PHE C O 1
ATOM 2743 N N . ILE C 1 9 ? 9.068 53.169 100.853 1.00 49.31 8 ILE C N 1
ATOM 2744 C CA . ILE C 1 9 ? 9.458 52.221 99.814 1.00 45.47 8 ILE C CA 1
ATOM 2745 C C . ILE C 1 9 ? 10.925 51.830 99.942 1.00 45.75 8 ILE C C 1
ATOM 2746 O O . ILE C 1 9 ? 11.275 50.652 99.805 1.00 43.84 8 ILE C O 1
ATOM 2751 N N . TYR C 1 10 ? 11.808 52.802 100.202 1.00 47.46 9 TYR C N 1
ATOM 2752 C CA . TYR C 1 10 ? 13.227 52.486 100.352 1.00 34.39 9 TYR C CA 1
ATOM 2753 C C . TYR C 1 10 ? 13.457 51.470 101.461 1.00 37.86 9 TYR C C 1
ATOM 2754 O O . TYR C 1 10 ? 14.428 50.707 101.412 1.00 38.45 9 TYR C O 1
ATOM 2763 N N . VAL C 1 11 ? 12.578 51.444 102.464 1.00 40.73 10 VAL C N 1
ATOM 2764 C CA . VAL C 1 11 ? 12.686 50.448 103.525 1.00 38.98 10 VAL C CA 1
ATOM 2765 C C . VAL C 1 11 ? 12.413 49.054 102.973 1.00 38.21 10 VAL C C 1
ATOM 2766 O O . VAL C 1 11 ? 13.186 48.117 103.205 1.00 33.78 10 VAL C O 1
ATOM 2770 N N . GLY C 1 12 ? 11.312 48.899 102.232 1.00 37.28 11 GLY C N 1
ATOM 2771 C CA . GLY C 1 12 ? 10.983 47.597 101.673 1.00 35.17 11 GLY C CA 1
ATOM 2772 C C . GLY C 1 12 ? 12.047 47.076 100.725 1.00 32.84 11 GLY C C 1
ATOM 2773 O O . GLY C 1 12 ? 12.298 45.870 100.660 1.00 26.68 11 GLY C O 1
ATOM 2774 N N . LEU C 1 13 ? 12.680 47.977 99.971 1.00 28.43 12 LEU C N 1
ATOM 2775 C CA . LEU C 1 13 ? 13.800 47.578 99.124 1.00 30.13 12 LEU C CA 1
ATOM 2776 C C . LEU C 1 13 ? 14.988 47.123 99.964 1.00 33.62 12 LEU C C 1
ATOM 2777 O O . LEU C 1 13 ? 15.679 46.161 99.606 1.00 31.67 12 LEU C O 1
ATOM 2782 N N . VAL C 1 14 ? 15.237 47.801 101.088 1.00 37.19 13 VAL C N 1
ATOM 2783 C CA . VAL C 1 14 ? 16.316 47.399 101.988 1.00 33.09 13 VAL C CA 1
ATOM 2784 C C . VAL C 1 14 ? 16.056 46.004 102.544 1.00 33.39 13 VAL C C 1
ATOM 2785 O O . VAL C 1 14 ? 16.978 45.189 102.677 1.00 35.51 13 VAL C O 1
ATOM 2789 N N . ILE C 1 15 ? 14.796 45.704 102.868 1.00 25.39 14 ILE C N 1
ATOM 2790 C CA . ILE C 1 15 ? 14.449 44.384 103.389 1.00 25.32 14 ILE C CA 1
ATOM 2791 C C . ILE C 1 15 ? 14.731 43.309 102.349 1.00 29.94 14 ILE C C 1
ATOM 2792 O O . ILE C 1 15 ? 15.387 42.300 102.636 1.00 25.11 14 ILE C O 1
ATOM 2797 N N . SER C 1 16 ? 14.237 43.510 101.123 1.00 30.56 15 SER C N 1
ATOM 2798 C CA . SER C 1 16 ? 14.323 42.469 100.104 1.00 26.08 15 SER C CA 1
ATOM 2799 C C . SER C 1 16 ? 15.766 42.123 99.758 1.00 26.57 15 SER C C 1
ATOM 2800 O O . SER C 1 16 ? 16.041 41.005 99.307 1.00 26.50 15 SER C O 1
ATOM 2803 N N . GLN C 1 17 ? 16.696 43.061 99.949 1.00 20.23 16 GLN C N 1
ATOM 2804 C CA . GLN C 1 17 ? 18.104 42.748 99.726 1.00 20.77 16 GLN C CA 1
ATOM 2805 C C . GLN C 1 17 ? 18.645 41.846 100.827 1.00 25.59 16 GLN C C 1
ATOM 2806 O O . GLN C 1 17 ? 19.444 40.941 100.559 1.00 21.51 16 GLN C O 1
ATOM 2812 N N . LEU C 1 18 ? 18.222 42.073 102.072 1.00 22.85 17 LEU C N 1
ATOM 2813 C CA . LEU C 1 18 ? 18.516 41.113 103.129 1.00 18.60 17 LEU C CA 1
ATOM 2814 C C . LEU C 1 18 ? 17.820 39.788 102.853 1.00 20.64 17 LEU C C 1
ATOM 2815 O O . LEU C 1 18 ? 18.423 38.717 102.983 1.00 18.82 17 LEU C O 1
ATOM 2820 N N . LEU C 1 19 ? 16.545 39.847 102.459 1.00 18.15 18 LEU C N 1
ATOM 2821 C CA . LEU C 1 19 ? 15.806 38.642 102.095 1.00 17.57 18 LEU C CA 1
ATOM 2822 C C . LEU C 1 19 ? 16.519 37.874 100.988 1.00 23.72 18 LEU C C 1
ATOM 2823 O O . LEU C 1 19 ? 16.668 36.649 101.061 1.00 32.24 18 LEU C O 1
ATOM 2828 N N . THR C 1 20 ? 16.954 38.584 99.945 1.00 19.33 19 THR C N 1
ATOM 2829 C CA . THR C 1 20 ? 17.740 37.963 98.883 1.00 19.84 19 THR C CA 1
ATOM 2830 C C . THR C 1 20 ? 18.998 37.309 99.444 1.00 22.79 19 THR C C 1
ATOM 2831 O O . THR C 1 20 ? 19.193 36.095 99.315 1.00 16.90 19 THR C O 1
ATOM 2835 N N . LEU C 1 21 ? 19.879 38.114 100.049 1.00 23.41 20 LEU C N 1
ATOM 2836 C CA . LEU C 1 21 ? 21.119 37.584 100.610 1.00 24.04 20 LEU C CA 1
ATOM 2837 C C . LEU C 1 21 ? 20.850 36.458 101.602 1.00 20.19 20 LEU C C 1
ATOM 2838 O O . LEU C 1 21 ? 21.612 35.487 101.672 1.00 16.60 20 LEU C O 1
ATOM 2843 N N . ALA C 1 22 ? 19.772 36.570 102.380 1.00 14.11 21 ALA C N 1
ATOM 2844 C CA . ALA C 1 22 ? 19.370 35.458 103.234 1.00 16.61 21 ALA C CA 1
ATOM 2845 C C . ALA C 1 22 ? 18.991 34.246 102.396 1.00 19.75 21 ALA C C 1
ATOM 2846 O O . ALA C 1 22 ? 19.442 33.126 102.662 1.00 17.64 21 ALA C O 1
ATOM 2848 N N . ALA C 1 23 ? 18.161 34.458 101.372 1.00 26.54 22 ALA C N 1
ATOM 2849 C CA . ALA C 1 23 ? 17.785 33.370 100.477 1.00 21.23 22 ALA C CA 1
ATOM 2850 C C . ALA C 1 23 ? 19.009 32.761 99.811 1.00 16.64 22 ALA C C 1
ATOM 2851 O O . ALA C 1 23 ? 19.161 31.535 99.774 1.00 11.39 22 ALA C O 1
ATOM 2853 N N . TYR C 1 24 ? 19.903 33.611 99.296 1.00 15.79 23 TYR C N 1
ATOM 2854 C CA . TYR C 1 24 ? 21.065 33.138 98.549 1.00 16.71 23 TYR C CA 1
ATOM 2855 C C . TYR C 1 24 ? 21.859 32.098 99.330 1.00 24.23 23 TYR C C 1
ATOM 2856 O O . TYR C 1 24 ? 22.293 31.085 98.768 1.00 24.09 23 TYR C O 1
ATOM 2865 N N . VAL C 1 25 ? 22.052 32.327 100.630 1.00 31.59 24 VAL C N 1
ATOM 2866 C CA . VAL C 1 25 ? 22.822 31.389 101.441 1.00 27.08 24 VAL C CA 1
ATOM 2867 C C . VAL C 1 25 ? 22.076 30.068 101.587 1.00 22.78 24 VAL C C 1
ATOM 2868 O O . VAL C 1 25 ? 22.689 28.994 101.623 1.00 19.97 24 VAL C O 1
ATOM 2872 N N . VAL C 1 26 ? 20.744 30.121 101.659 1.00 15.34 25 VAL C N 1
ATOM 2873 C CA . VAL C 1 26 ? 19.972 28.893 101.819 1.00 19.68 25 VAL C CA 1
ATOM 2874 C C . VAL C 1 26 ? 20.031 28.045 100.554 1.00 22.40 25 VAL C C 1
ATOM 2875 O O . VAL C 1 26 ? 20.048 26.810 100.631 1.00 18.06 25 VAL C O 1
ATOM 2879 N N . VAL C 1 27 ? 20.063 28.673 99.376 1.00 23.79 26 VAL C N 1
ATOM 2880 C CA . VAL C 1 27 ? 20.200 27.897 98.148 1.00 25.11 26 VAL C CA 1
ATOM 2881 C C . VAL C 1 27 ? 21.608 27.330 98.037 1.00 23.41 26 VAL C C 1
ATOM 2882 O O . VAL C 1 27 ? 21.794 26.162 97.675 1.00 22.08 26 VAL C O 1
ATOM 2886 N N . THR C 1 28 ? 22.621 28.150 98.333 1.00 21.54 27 THR C N 1
ATOM 2887 C CA . THR C 1 28 ? 23.996 27.661 98.354 1.00 26.87 27 THR C CA 1
ATOM 2888 C C . THR C 1 28 ? 24.134 26.466 99.289 1.00 28.39 27 THR C C 1
ATOM 2889 O O . THR C 1 28 ? 24.840 25.499 98.977 1.00 23.26 27 THR C O 1
ATOM 2893 N N . ALA C 1 29 ? 23.458 26.517 100.438 1.00 25.91 28 ALA C N 1
ATOM 289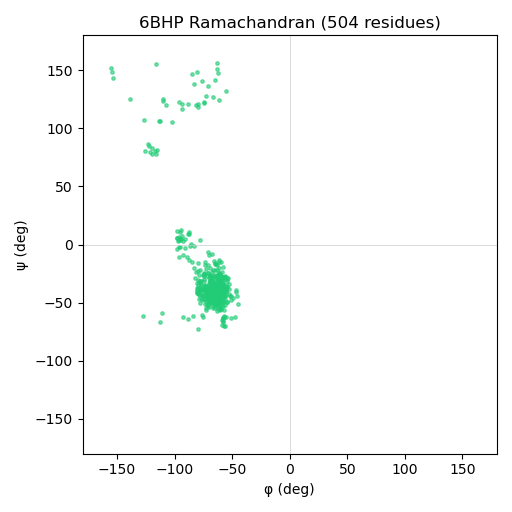4 C CA . ALA C 1 29 ? 23.428 25.380 101.352 1.00 17.38 28 ALA C CA 1
ATOM 2895 C C . ALA C 1 29 ? 22.876 24.136 100.666 1.00 21.37 28 ALA C C 1
ATOM 2896 O O . ALA C 1 29 ? 23.576 23.128 100.517 1.00 27.66 28 ALA C O 1
ATOM 2898 N N . GLY C 1 30 ? 21.609 24.191 100.247 1.00 25.41 29 GLY C N 1
ATOM 2899 C CA . GLY C 1 30 ? 20.968 23.014 99.679 1.00 21.19 29 GLY C CA 1
ATOM 2900 C C . GLY C 1 30 ? 21.655 22.499 98.429 1.00 22.34 29 GLY C C 1
ATOM 2901 O O . GLY C 1 30 ? 21.723 21.289 98.203 1.00 30.18 29 GLY C O 1
ATOM 2902 N N . ALA C 1 31 ? 22.173 23.407 97.599 1.00 19.39 30 ALA C N 1
ATOM 2903 C CA . ALA C 1 31 ? 22.872 22.981 96.390 1.00 18.04 30 ALA C CA 1
ATOM 2904 C C . ALA C 1 31 ? 24.185 22.285 96.731 1.00 23.57 30 ALA C C 1
ATOM 2905 O O . ALA C 1 31 ? 24.503 21.230 96.170 1.00 23.27 30 ALA C O 1
ATOM 2907 N N . ALA C 1 32 ? 24.963 22.864 97.651 1.00 26.98 31 ALA C N 1
ATOM 2908 C CA . ALA C 1 32 ? 26.208 22.228 98.070 1.00 22.74 31 ALA C CA 1
ATOM 2909 C C . ALA C 1 32 ? 25.950 20.897 98.760 1.00 25.96 31 ALA C C 1
ATOM 2910 O O . ALA C 1 32 ? 26.775 19.980 98.668 1.00 34.34 31 ALA C O 1
ATOM 2912 N N . LEU C 1 33 ? 24.817 20.772 99.455 1.00 21.35 32 LEU C N 1
ATOM 2913 C CA . LEU C 1 33 ? 24.452 19.498 100.066 1.00 22.71 32 LEU C CA 1
ATOM 2914 C C . LEU C 1 33 ? 24.243 18.427 99.005 1.00 31.80 32 LEU C C 1
ATOM 2915 O O . LEU C 1 33 ? 24.806 17.329 99.091 1.00 37.29 32 LEU C O 1
ATOM 2920 N N . LEU C 1 34 ? 23.434 18.734 97.988 1.00 28.44 33 LEU C N 1
ATOM 2921 C CA . LEU C 1 34 ? 23.146 17.757 96.944 1.00 22.76 33 LEU C CA 1
ATOM 2922 C C . LEU C 1 34 ? 24.379 17.473 96.095 1.00 23.85 33 LEU C C 1
ATOM 2923 O O . LEU C 1 34 ? 24.580 16.337 95.648 1.00 28.62 33 LEU C O 1
ATOM 2928 N N . GLN C 1 35 ? 25.205 18.492 95.851 1.00 18.45 34 GLN C N 1
ATOM 2929 C CA . GLN C 1 35 ? 26.420 18.293 95.068 1.00 23.22 34 GLN C CA 1
ATOM 2930 C C . GLN C 1 35 ? 27.374 17.345 95.780 1.00 31.18 34 GLN C C 1
ATOM 2931 O O . GLN C 1 35 ? 27.933 16.430 95.165 1.00 36.25 34 GLN C O 1
ATOM 2937 N N . LYS C 1 36 ? 27.578 17.558 97.082 1.00 31.08 35 LYS C N 1
ATOM 2938 C CA . LYS C 1 36 ? 28.360 16.623 97.884 1.00 28.82 35 LYS C CA 1
ATOM 2939 C C . LYS C 1 36 ? 27.777 15.219 97.803 1.00 36.83 35 LYS C C 1
ATOM 2940 O O . LYS C 1 36 ? 28.486 14.254 97.493 1.00 34.09 35 LYS C O 1
ATOM 2946 N N . LYS C 1 37 ? 26.474 15.091 98.074 1.00 35.75 36 LYS C N 1
ATOM 2947 C CA . LYS C 1 37 ? 25.817 13.789 98.019 1.00 23.68 36 LYS C CA 1
ATOM 2948 C C . LYS C 1 37 ? 25.950 13.155 96.640 1.00 25.07 36 LYS C C 1
ATOM 2949 O O . LYS C 1 37 ? 26.105 11.936 96.521 1.00 28.34 36 LYS C O 1
ATOM 2955 N N . ALA C 1 38 ? 25.897 13.966 95.582 1.00 32.66 37 ALA C N 1
ATOM 2956 C CA . ALA C 1 38 ? 26.112 13.427 94.242 1.00 34.55 37 ALA C CA 1
ATOM 2957 C C . ALA C 1 38 ? 27.578 13.089 94.003 1.00 41.03 37 ALA C C 1
ATOM 2958 O O . ALA C 1 38 ? 27.881 12.114 93.304 1.00 31.94 37 ALA C O 1
ATOM 2960 N N . ASN C 1 39 ? 28.499 13.875 94.574 1.00 40.11 38 ASN C N 1
ATOM 2961 C CA . ASN C 1 39 ? 29.922 13.591 94.412 1.00 38.84 38 ASN C CA 1
ATOM 2962 C C . ASN C 1 39 ? 30.304 12.255 95.033 1.00 40.20 38 ASN C C 1
ATOM 2963 O O . ASN C 1 39 ? 31.189 11.562 94.516 1.00 36.87 38 ASN C O 1
ATOM 2968 N N . THR C 1 40 ? 29.663 11.879 96.138 1.00 31.68 39 THR C N 1
ATOM 2969 C CA . THR C 1 40 ? 29.918 10.599 96.794 1.00 31.72 39 THR C CA 1
ATOM 2970 C C . THR C 1 40 ? 28.658 9.750 96.670 1.00 40.37 39 THR C C 1
ATOM 2971 O O . THR C 1 40 ? 27.673 9.976 97.379 1.00 52.98 39 THR C O 1
ATOM 2975 N N . LEU C 1 41 ? 28.704 8.748 95.795 1.00 26.95 40 LEU C N 1
ATOM 2976 C CA . LEU C 1 41 ? 27.575 7.850 95.587 1.00 36.53 40 LEU C CA 1
ATOM 2977 C C . LEU C 1 41 ? 28.089 6.426 95.447 1.00 51.90 40 LEU C C 1
ATOM 2978 O O . LEU C 1 41 ? 28.929 6.147 94.585 1.00 55.12 40 LEU C O 1
ATOM 2983 N N . THR C 1 42 ? 27.567 5.529 96.283 1.00 56.50 41 THR C N 1
ATOM 2984 C CA . THR C 1 42 ? 27.968 4.129 96.275 1.00 50.29 41 THR C CA 1
ATOM 2985 C C . THR C 1 42 ? 27.497 3.381 95.035 1.00 59.00 41 THR C C 1
ATOM 2986 O O . THR C 1 42 ? 27.922 2.239 94.823 1.00 70.70 41 THR C O 1
ATOM 2990 N N . LEU C 1 43 ? 26.649 3.997 94.211 1.00 55.33 42 LEU C N 1
ATOM 2991 C CA . LEU C 1 43 ? 25.876 3.243 93.228 1.00 55.95 42 LEU C CA 1
ATOM 2992 C C . LEU C 1 43 ? 26.751 2.715 92.096 1.00 50.80 42 LEU C C 1
ATOM 2993 O O . LEU C 1 43 ? 26.727 1.518 91.789 1.00 53.00 42 LEU C O 1
ATOM 2998 N N . PHE C 1 44 ? 27.528 3.588 91.462 1.00 47.19 43 PHE C N 1
ATOM 2999 C CA . PHE C 1 44 ? 28.207 3.250 90.217 1.00 56.87 43 PHE C CA 1
ATOM 3000 C C . PHE C 1 44 ? 29.604 2.673 90.415 1.00 66.92 43 PHE C C 1
ATOM 3001 O O . PHE C 1 44 ? 30.304 2.444 89.423 1.00 67.14 43 PHE C O 1
ATOM 3009 N N . ASP C 1 45 ? 30.032 2.448 91.658 1.00 69.12 44 ASP C N 1
ATOM 3010 C CA . ASP C 1 45 ? 31.359 1.904 91.930 1.00 66.25 44 ASP C CA 1
ATOM 3011 C C . ASP C 1 45 ? 31.570 0.564 91.235 1.00 66.83 44 ASP C C 1
ATOM 3012 O O . ASP C 1 45 ? 32.355 0.468 90.285 1.00 65.53 44 ASP C O 1
ATOM 3017 N N . THR C 1 46 ? 30.878 -0.474 91.696 1.00 68.10 45 THR C N 1
ATOM 3018 C CA . THR C 1 46 ? 30.974 -1.782 91.065 1.00 63.19 45 THR C CA 1
ATOM 3019 C C . THR C 1 46 ? 30.170 -1.797 89.770 1.00 64.23 45 THR C C 1
ATOM 3020 O O . THR C 1 46 ? 29.078 -1.229 89.695 1.00 65.76 45 THR C O 1
ATOM 3024 N N . GLN C 1 47 ? 30.720 -2.454 88.745 1.00 57.64 46 GLN C N 1
ATOM 3025 C CA . GLN C 1 47 ? 30.091 -2.456 87.428 1.00 53.99 46 GLN C CA 1
ATOM 3026 C C . GLN C 1 47 ? 28.723 -3.125 87.426 1.00 52.32 46 GLN C C 1
ATOM 3027 O O . GLN C 1 47 ? 27.960 -2.931 86.472 1.00 47.98 46 GLN C O 1
ATOM 3033 N N . GLU C 1 48 ? 28.398 -3.917 88.449 1.00 54.55 47 GLU C N 1
ATOM 3034 C CA . GLU C 1 48 ? 27.037 -4.421 88.568 1.00 56.79 47 GLU C CA 1
ATOM 3035 C C . GLU C 1 48 ? 26.060 -3.281 88.829 1.00 64.40 47 GLU C C 1
ATOM 3036 O O . GLU C 1 48 ? 24.985 -3.226 88.223 1.00 62.86 47 GLU C O 1
ATOM 3042 N N . GLY C 1 49 ? 26.428 -2.346 89.705 1.00 72.07 48 GLY C N 1
ATOM 3043 C CA . GLY C 1 49 ? 25.604 -1.187 89.976 1.00 65.21 48 GLY C CA 1
ATOM 3044 C C . GLY C 1 49 ? 25.666 -0.101 88.929 1.00 53.49 48 GLY C C 1
ATOM 3045 O O . GLY C 1 49 ? 25.064 0.959 89.122 1.00 47.19 48 GLY C O 1
ATOM 3046 N N . ILE C 1 50 ? 26.387 -0.326 87.830 1.00 52.71 49 ILE C N 1
ATOM 3047 C CA . ILE C 1 50 ? 26.381 0.598 86.703 1.00 41.99 49 ILE C CA 1
ATOM 3048 C C . ILE C 1 50 ? 25.239 0.202 85.780 1.00 47.21 49 ILE C C 1
ATOM 3049 O O . ILE C 1 50 ? 24.284 0.963 85.600 1.00 52.39 49 ILE C O 1
ATOM 3054 N N . ASP C 1 51 ? 25.324 -0.998 85.199 1.00 54.60 50 ASP C N 1
ATOM 3055 C CA . ASP C 1 51 ? 24.238 -1.490 84.357 1.00 57.88 50 ASP C CA 1
ATOM 3056 C C . ASP C 1 51 ? 22.914 -1.518 85.110 1.00 57.95 50 ASP C C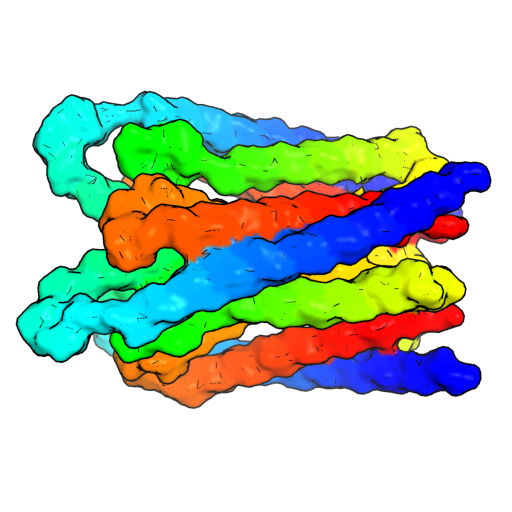 1
ATOM 3057 O O . ASP C 1 51 ? 21.850 -1.351 84.502 1.00 48.50 50 ASP C O 1
ATOM 3062 N N . LYS C 1 52 ? 22.957 -1.729 86.427 1.00 51.52 51 LYS C N 1
ATOM 3063 C CA . LYS C 1 52 ? 21.734 -1.706 87.222 1.00 51.55 51 LYS C CA 1
ATOM 3064 C C . LYS C 1 52 ? 21.205 -0.284 87.393 1.00 46.36 51 LYS C C 1
ATOM 3065 O O . LYS C 1 52 ? 20.053 0.008 87.054 1.00 46.36 51 LYS C O 1
ATOM 3071 N N . TYR C 1 53 ? 22.032 0.617 87.926 1.00 51.81 52 TYR C N 1
ATOM 3072 C CA . TYR C 1 53 ? 21.550 1.918 88.376 1.00 39.06 52 TYR C CA 1
ATOM 3073 C C . TYR C 1 53 ? 21.706 3.048 87.365 1.00 39.59 52 TYR C C 1
ATOM 3074 O O . TYR C 1 53 ? 21.137 4.121 87.589 1.00 41.28 52 TYR C O 1
ATOM 3083 N N . THR C 1 54 ? 22.448 2.852 86.270 1.00 35.87 53 THR C N 1
ATOM 3084 C CA . THR C 1 54 ? 22.578 3.943 85.302 1.00 31.15 53 THR C CA 1
ATOM 3085 C C . THR C 1 54 ? 21.249 4.243 84.619 1.00 35.27 53 THR C C 1
ATOM 3086 O O . THR C 1 54 ? 20.880 5.428 84.529 1.00 36.82 53 THR C O 1
ATOM 3090 N N . PRO C 1 55 ? 20.475 3.257 84.143 1.00 44.84 54 PRO C N 1
ATOM 3091 C CA . PRO C 1 55 ? 19.144 3.597 83.613 1.00 43.83 54 PRO C CA 1
ATOM 3092 C C . PRO C 1 55 ? 18.221 4.208 84.651 1.00 35.93 54 PRO C C 1
ATOM 3093 O O . PRO C 1 55 ? 17.515 5.176 84.345 1.00 33.79 54 PRO C O 1
ATOM 3097 N N . VAL C 1 56 ? 18.210 3.674 85.875 1.00 21.15 55 VAL C N 1
ATOM 3098 C CA . VAL C 1 56 ? 17.298 4.180 86.896 1.00 28.08 55 VAL C CA 1
ATOM 3099 C C . VAL C 1 56 ? 17.678 5.599 87.300 1.00 33.02 55 VAL C C 1
ATOM 3100 O O . VAL C 1 56 ? 16.807 6.449 87.524 1.00 28.95 55 VAL C O 1
ATOM 3104 N N . TYR C 1 57 ? 18.979 5.874 87.414 1.00 31.02 56 TYR C N 1
ATOM 3105 C CA . TYR C 1 57 ? 19.436 7.235 87.683 1.00 23.89 56 TYR C CA 1
ATOM 3106 C C . TYR C 1 57 ? 18.995 8.180 86.574 1.00 29.89 56 TYR C C 1
ATOM 3107 O O . TYR C 1 57 ? 18.494 9.279 86.839 1.00 28.53 56 TYR C O 1
ATOM 3116 N N . LYS C 1 58 ? 1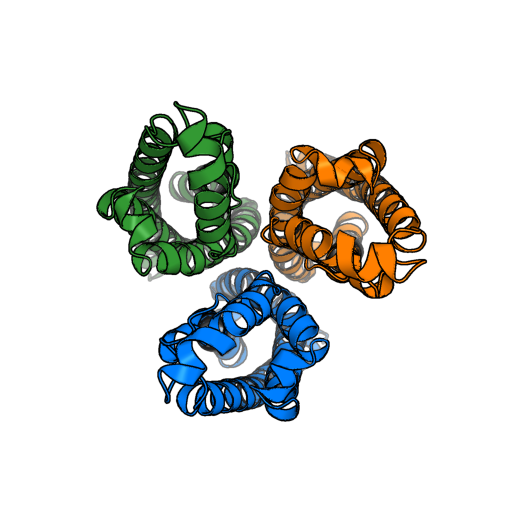9.186 7.768 85.318 1.00 31.87 57 LYS C N 1
ATOM 3117 C CA . LYS C 1 58 ? 18.856 8.633 84.191 1.00 23.18 57 LYS C CA 1
ATOM 3118 C C . LYS C 1 58 ? 17.368 8.950 84.147 1.00 23.27 57 LYS C C 1
ATOM 3119 O O . LYS C 1 58 ? 16.977 10.079 83.830 1.00 20.59 57 LYS C O 1
ATOM 3125 N N . GLU C 1 59 ? 16.521 7.970 84.468 1.00 27.01 58 GLU C N 1
ATOM 3126 C CA . GLU C 1 59 ? 15.087 8.128 84.253 1.00 21.78 58 GLU C CA 1
ATOM 3127 C C . GLU C 1 59 ? 14.415 8.975 85.327 1.00 18.81 58 GLU C C 1
ATOM 3128 O O . GLU C 1 59 ? 13.366 9.569 85.061 1.00 15.02 58 GLU C O 1
ATOM 3134 N N . VAL C 1 60 ? 14.974 9.034 86.536 1.00 28.08 59 VAL C N 1
ATOM 3135 C CA . VAL C 1 60 ? 14.376 9.873 87.570 1.00 27.18 59 VAL C CA 1
ATOM 3136 C C . VAL C 1 60 ? 14.777 11.331 87.374 1.00 17.64 59 VAL C C 1
ATOM 3137 O O . VAL C 1 60 ? 13.961 12.240 87.558 1.00 14.62 59 VAL C O 1
ATOM 3141 N N . PHE C 1 61 ? 16.029 11.579 86.983 1.00 15.37 60 PHE C N 1
ATOM 3142 C CA . PHE C 1 61 ? 16.465 12.948 86.739 1.00 17.07 60 PHE C CA 1
ATOM 3143 C C . PHE C 1 61 ? 15.899 13.493 85.435 1.00 17.61 60 PHE C C 1
ATOM 3144 O O . PHE C 1 61 ? 15.666 14.699 85.321 1.00 17.67 60 PHE C O 1
ATOM 3152 N N . THR C 1 62 ? 15.679 12.630 84.443 1.00 17.82 61 THR C N 1
ATOM 3153 C CA . THR C 1 62 ? 15.012 13.075 83.224 1.00 12.60 61 THR C CA 1
ATOM 3154 C C . THR C 1 62 ? 13.535 13.340 83.480 1.00 17.00 61 THR C C 1
ATOM 3155 O O . THR C 1 62 ? 12.964 14.289 82.929 1.00 27.12 61 THR C O 1
ATOM 3159 N N . ALA C 1 63 ? 12.905 12.517 84.325 1.00 18.09 62 ALA C N 1
ATOM 3160 C CA . ALA C 1 63 ? 11.487 12.689 84.629 1.00 16.30 62 ALA C CA 1
ATOM 3161 C C . ALA C 1 63 ? 11.195 14.093 85.137 1.00 19.33 62 ALA C C 1
ATOM 3162 O O . ALA C 1 63 ? 10.176 14.692 84.774 1.00 22.50 62 ALA C O 1
ATOM 3164 N N . THR C 1 64 ? 12.069 14.635 85.982 1.00 21.37 63 THR C N 1
ATOM 3165 C CA . THR C 1 64 ? 12.047 16.069 86.226 1.00 18.89 63 THR C CA 1
ATOM 3166 C C . THR C 1 64 ? 12.635 16.755 85.003 1.00 23.30 63 THR C C 1
ATOM 3167 O O . THR C 1 64 ? 13.785 16.503 84.630 1.00 31.16 63 THR C O 1
ATOM 3171 N N . THR C 1 65 ? 11.852 17.634 84.393 1.00 19.69 64 THR C N 1
ATOM 3172 C CA . THR C 1 65 ? 12.082 18.098 83.033 1.00 20.64 64 THR C CA 1
ATOM 3173 C C . THR C 1 65 ? 13.025 19.291 82.966 1.00 22.13 64 THR C C 1
ATOM 3174 O O . THR C 1 65 ? 13.090 19.957 81.927 1.00 24.98 64 THR C O 1
ATOM 3178 N N . TYR C 1 66 ? 13.685 19.627 84.073 1.00 12.02 65 TYR C N 1
ATOM 3179 C CA . TYR C 1 66 ? 14.693 20.678 84.104 1.00 11.76 65 TYR C CA 1
ATOM 3180 C C . TYR C 1 66 ? 16.097 20.121 84.313 1.00 18.33 65 TYR C C 1
ATOM 3181 O O . TYR C 1 66 ? 16.991 20.382 83.503 1.00 14.83 65 TYR C O 1
ATOM 3190 N N . ILE C 1 67 ? 16.333 19.411 85.417 1.00 16.10 66 ILE C N 1
ATOM 3191 C CA . ILE C 1 67 ? 17.652 18.847 85.685 1.00 16.89 66 ILE C CA 1
ATOM 3192 C C . ILE C 1 67 ? 17.973 17.773 84.655 1.00 21.61 66 ILE C C 1
ATOM 3193 O O . ILE C 1 67 ? 17.194 16.834 84.451 1.00 26.36 66 ILE C O 1
ATOM 3198 N N . ILE C 1 68 ? 19.124 17.906 83.999 1.00 29.05 67 ILE C N 1
ATOM 3199 C CA . ILE C 1 68 ? 19.615 16.865 83.102 1.00 21.16 67 ILE C CA 1
ATOM 3200 C C . ILE C 1 68 ? 20.376 15.823 83.913 1.00 24.82 67 ILE C C 1
ATOM 3201 O O . ILE C 1 68 ? 21.027 16.137 84.916 1.00 23.22 67 ILE C O 1
ATOM 3206 N N . ALA C 1 69 ? 20.293 14.567 83.479 1.00 28.03 68 ALA C N 1
ATOM 3207 C CA . ALA C 1 69 ? 20.932 13.458 84.177 1.00 20.35 68 ALA C CA 1
ATOM 3208 C C . ALA C 1 69 ? 22.362 13.281 83.679 1.00 20.76 68 ALA C C 1
ATOM 3209 O O . ALA C 1 69 ? 22.586 13.050 82.486 1.00 25.70 68 ALA C O 1
ATOM 3211 N N . TYR C 1 70 ? 23.327 13.390 84.596 1.00 17.95 69 TYR C N 1
ATOM 3212 C CA . TYR C 1 70 ? 24.735 13.092 84.336 1.00 23.94 69 TYR C CA 1
ATOM 3213 C C . TYR C 1 70 ? 25.156 12.009 85.325 1.00 27.45 69 TYR C C 1
ATOM 3214 O O . TYR C 1 70 ? 25.706 12.312 86.396 1.00 23.76 69 TYR C O 1
ATOM 3223 N N . PRO C 1 71 ? 24.910 10.735 84.998 1.00 30.81 70 PRO C N 1
ATOM 3224 C CA . PRO C 1 71 ? 25.032 9.676 86.023 1.00 33.22 70 PRO C CA 1
ATOM 3225 C C . PRO C 1 71 ? 26.429 9.513 86.591 1.00 40.68 70 PRO C C 1
ATOM 3226 O O . PRO C 1 71 ? 26.601 9.471 87.817 1.00 45.79 70 PRO C O 1
ATOM 3230 N N . GLN C 1 72 ? 27.435 9.413 85.730 1.00 37.03 71 GLN C N 1
ATOM 3231 C CA . GLN C 1 72 ? 28.819 9.282 86.154 1.00 36.70 71 GLN C CA 1
ATOM 3232 C C . GLN C 1 72 ? 29.554 10.615 86.140 1.00 39.44 71 GLN C C 1
ATOM 3233 O O . GLN C 1 72 ? 30.766 10.649 86.374 1.00 32.25 71 GLN C O 1
ATOM 3239 N N . GLN C 1 73 ? 28.848 11.710 85.868 1.00 40.12 72 GLN C N 1
ATOM 3240 C CA . GLN C 1 73 ? 29.422 13.046 85.938 1.00 32.66 72 GLN C CA 1
ATOM 3241 C C . GLN C 1 73 ? 28.715 13.819 87.045 1.00 31.95 72 GLN C C 1
ATOM 3242 O O . GLN C 1 73 ? 27.803 14.608 86.770 1.00 34.87 72 GLN C O 1
ATOM 3248 N N . PRO C 1 74 ? 29.103 13.615 88.307 1.00 31.16 73 PRO C N 1
ATOM 3249 C CA . PRO C 1 74 ? 28.407 14.310 89.399 1.00 42.47 73 PRO C CA 1
ATOM 3250 C C . PRO C 1 74 ? 28.597 15.813 89.367 1.00 37.60 73 PRO C C 1
ATOM 3251 O O . PRO C 1 74 ? 27.713 16.545 89.827 1.00 36.41 73 PRO C O 1
ATOM 3255 N N . GLN C 1 75 ? 29.721 16.298 88.833 1.00 31.17 74 GLN C N 1
ATOM 3256 C CA . GLN C 1 75 ? 29.933 17.738 88.759 1.00 33.43 74 GLN C CA 1
ATOM 3257 C C . GLN C 1 75 ? 28.972 18.395 87.776 1.00 30.95 74 GLN C C 1
ATOM 3258 O O . GLN C 1 75 ? 28.629 19.572 87.939 1.00 42.63 74 GLN C O 1
ATOM 3264 N N . TYR C 1 76 ? 28.527 17.656 86.761 1.00 22.77 75 TYR C N 1
ATOM 3265 C CA . TYR C 1 76 ? 27.610 18.178 85.760 1.00 24.70 75 TYR C CA 1
ATOM 3266 C C . TYR C 1 76 ? 26.147 18.029 86.144 1.00 29.64 75 TYR C C 1
ATOM 3267 O O . TYR C 1 76 ? 25.295 18.658 85.508 1.00 32.52 75 TYR C O 1
ATOM 3276 N N . GLN C 1 77 ? 25.837 17.225 87.164 1.00 27.77 76 GLN C N 1
ATOM 3277 C CA . GLN C 1 77 ? 24.444 16.920 87.478 1.00 29.01 76 GLN C CA 1
ATOM 3278 C C . GLN C 1 77 ? 23.647 18.189 87.757 1.00 30.99 76 GLN C C 1
ATOM 3279 O O . GLN C 1 77 ? 22.590 18.422 87.160 1.00 37.00 76 GLN C O 1
ATOM 3285 N N . PHE C 1 78 ? 24.147 19.020 88.665 1.00 26.44 77 PHE C N 1
ATOM 3286 C CA . PHE C 1 78 ? 23.482 20.240 89.096 1.00 31.69 77 PHE C CA 1
ATOM 3287 C C . PHE C 1 78 ? 23.957 21.476 88.341 1.00 29.61 77 PHE C C 1
ATOM 3288 O O . PHE C 1 78 ? 23.653 22.597 88.765 1.00 21.54 77 PHE C O 1
ATOM 3296 N N . GLN C 1 79 ? 24.729 21.292 87.261 1.00 28.98 78 GLN C N 1
ATOM 3297 C CA . GLN C 1 79 ? 25.350 22.414 86.556 1.00 28.93 78 GLN C CA 1
ATOM 3298 C C . GLN C 1 79 ? 24.370 23.552 86.289 1.00 18.17 78 GLN C C 1
ATOM 3299 O O . GLN C 1 79 ? 24.734 24.728 86.401 1.00 15.99 78 GLN C O 1
ATOM 3305 N N . TYR C 1 80 ? 23.124 23.233 85.933 1.00 19.19 79 TYR C N 1
ATOM 3306 C CA . TYR C 1 80 ? 22.167 24.296 85.659 1.00 19.64 79 TYR C CA 1
ATOM 3307 C C . TYR C 1 80 ? 21.572 24.889 86.926 1.00 20.30 79 TYR C C 1
ATOM 3308 O O . TYR C 1 80 ? 21.101 26.031 86.898 1.00 18.26 79 TYR C O 1
ATOM 3317 N N . GLN C 1 81 ? 21.580 24.144 88.031 1.00 23.96 80 GLN C N 1
ATOM 3318 C CA . GLN C 1 81 ? 21.132 24.704 89.300 1.00 17.42 80 GLN C CA 1
ATOM 3319 C C . GLN C 1 81 ? 22.206 25.592 89.912 1.00 16.96 80 GLN C C 1
ATOM 3320 O O . GLN C 1 81 ? 21.894 26.629 90.507 1.00 12.53 80 GLN C O 1
ATOM 3326 N N . TRP C 1 82 ? 23.477 25.203 89.770 1.00 21.17 81 TRP C N 1
ATOM 3327 C CA . TRP C 1 82 ? 24.573 26.087 90.150 1.00 17.21 81 TRP C CA 1
ATOM 3328 C C . TRP C 1 82 ? 24.560 27.379 89.351 1.00 15.74 81 TRP C C 1
ATOM 3329 O O . TRP C 1 82 ? 25.081 28.394 89.826 1.00 15.33 81 TRP C O 1
ATOM 3340 N N . TRP C 1 83 ? 23.976 27.362 88.151 1.00 18.44 82 TRP C N 1
ATOM 3341 C CA . TRP C 1 83 ? 23.982 28.549 87.304 1.00 20.13 82 TRP C CA 1
ATOM 3342 C C . TRP C 1 83 ? 23.033 29.616 87.832 1.00 23.34 82 TRP C C 1
ATOM 3343 O O . TRP C 1 83 ? 23.412 30.785 87.964 1.00 24.92 82 TRP C O 1
ATOM 3354 N N . ILE C 1 84 ? 21.789 29.233 88.136 1.00 25.70 83 ILE C N 1
ATOM 3355 C CA . ILE C 1 84 ? 20.809 30.214 88.595 1.00 18.18 83 ILE C CA 1
ATOM 3356 C C . ILE C 1 84 ? 21.255 30.838 89.908 1.00 23.51 83 ILE C C 1
ATOM 3357 O O . ILE C 1 84 ? 20.899 31.982 90.214 1.00 24.09 83 ILE C O 1
ATOM 3362 N N . ILE C 1 85 ? 22.062 30.118 90.689 1.00 24.45 84 ILE C N 1
ATOM 3363 C CA . ILE C 1 85 ? 22.641 30.703 91.893 1.00 19.72 84 ILE C CA 1
ATOM 3364 C C . ILE C 1 85 ? 23.687 31.747 91.524 1.00 22.83 84 ILE C C 1
ATOM 3365 O O . ILE C 1 85 ? 23.714 32.847 92.089 1.00 30.93 84 ILE C O 1
ATOM 3370 N N . GLN C 1 86 ? 24.565 31.422 90.572 1.00 16.59 85 GLN C N 1
ATOM 3371 C CA . GLN C 1 86 ? 25.549 32.397 90.114 1.00 20.55 85 GLN C CA 1
ATOM 3372 C C . GLN C 1 86 ? 24.865 33.609 89.497 1.00 27.52 85 GLN C C 1
ATOM 3373 O O . GLN C 1 86 ? 25.223 34.757 89.787 1.00 27.08 85 GLN C O 1
ATOM 3379 N N . PHE C 1 87 ? 23.866 33.369 88.646 1.00 32.88 86 PHE C N 1
ATOM 3380 C CA . PHE C 1 87 ? 23.140 34.469 88.021 1.00 29.12 86 PHE C CA 1
ATOM 3381 C C . PHE C 1 87 ? 22.445 35.326 89.071 1.00 29.91 86 PHE C C 1
ATOM 3382 O O . PHE C 1 87 ? 22.551 36.557 89.051 1.00 35.96 86 PHE C O 1
ATOM 3390 N N . GLU C 1 88 ? 21.749 34.685 90.016 1.00 24.71 87 GLU C N 1
ATOM 3391 C CA . GLU C 1 88 ? 21.012 35.432 91.030 1.00 26.07 87 GLU C CA 1
ATOM 3392 C C . GLU C 1 88 ? 21.940 36.273 91.898 1.00 24.68 87 GLU C C 1
ATOM 3393 O O . GLU C 1 88 ? 21.534 37.329 92.396 1.00 23.12 87 GLU C O 1
ATOM 3399 N N . LEU C 1 89 ? 23.185 35.829 92.090 1.00 17.29 88 LEU C N 1
ATOM 3400 C CA . LEU C 1 89 ? 24.147 36.652 92.815 1.00 22.15 88 LEU C CA 1
ATOM 3401 C C . LEU C 1 89 ? 24.566 37.858 91.986 1.00 26.58 88 LEU C C 1
ATOM 3402 O O . LEU C 1 89 ? 24.697 38.968 92.516 1.00 25.46 88 LEU C O 1
ATOM 3407 N N . PHE C 1 90 ? 24.788 37.657 90.685 1.00 31.78 89 PHE C N 1
ATOM 3408 C CA . PHE C 1 90 ? 25.091 38.776 89.800 1.00 28.00 89 PHE C CA 1
ATOM 3409 C C . PHE C 1 90 ? 23.981 39.818 89.836 1.00 24.38 89 PHE C C 1
ATOM 3410 O O . PHE C 1 90 ? 24.251 41.025 89.835 1.00 29.53 89 PHE C O 1
ATOM 3418 N N . VAL C 1 91 ? 22.725 39.371 89.875 1.00 20.29 90 VAL C N 1
ATOM 3419 C CA . VAL C 1 91 ? 21.613 40.305 90.019 1.00 22.61 90 VAL C CA 1
ATOM 3420 C C . VAL C 1 91 ? 21.677 40.989 91.378 1.00 27.26 90 VAL C C 1
ATOM 3421 O O . VAL C 1 91 ? 21.524 42.212 91.485 1.00 25.94 90 VAL C O 1
ATOM 3425 N N . PHE C 1 92 ? 21.918 40.210 92.437 1.00 25.51 91 PHE C N 1
ATOM 3426 C CA . PHE C 1 92 ? 21.987 40.789 93.775 1.00 24.38 91 PHE C CA 1
ATOM 3427 C C . PHE C 1 92 ? 23.111 41.810 93.878 1.00 29.41 91 PHE C C 1
ATOM 3428 O O . PHE C 1 92 ? 22.952 42.850 94.526 1.00 29.74 91 PHE C O 1
ATOM 3436 N N . LEU C 1 93 ? 24.256 41.531 93.248 1.00 31.84 92 LEU C N 1
ATOM 3437 C CA . LEU C 1 93 ? 25.331 42.518 93.190 1.00 31.92 92 LEU C CA 1
ATOM 3438 C C . LEU C 1 93 ? 24.821 43.848 92.653 1.00 23.90 92 LEU C C 1
ATOM 3439 O O . LEU C 1 93 ? 25.219 44.917 93.127 1.00 22.94 92 LEU C O 1
ATOM 3444 N N . LEU C 1 94 ? 23.925 43.797 91.670 1.00 23.51 93 LEU C N 1
ATOM 3445 C CA . LEU C 1 94 ? 23.308 45.009 91.144 1.00 26.90 93 LEU C CA 1
ATOM 3446 C C . LEU C 1 94 ? 22.235 45.533 92.096 1.00 31.65 93 LEU C C 1
ATOM 3447 O O . LEU C 1 94 ? 22.330 46.661 92.591 1.00 32.82 93 LEU C O 1
ATOM 3452 N N . THR C 1 95 ? 21.197 44.726 92.348 1.00 30.44 94 THR C N 1
ATOM 3453 C CA . THR C 1 95 ? 20.076 45.173 93.175 1.00 26.98 94 THR C CA 1
ATOM 3454 C C . THR C 1 95 ? 20.528 45.667 94.545 1.00 31.75 94 THR C C 1
ATOM 3455 O O . THR C 1 95 ? 19.929 46.599 95.093 1.00 33.01 94 THR C O 1
ATOM 3459 N N . ALA C 1 96 ? 21.571 45.060 95.120 1.00 29.40 95 ALA C N 1
ATOM 3460 C CA . ALA C 1 96 ? 22.075 45.549 96.399 1.00 28.38 95 ALA C CA 1
ATOM 3461 C C . ALA C 1 96 ? 22.822 46.865 96.229 1.00 34.75 95 ALA C C 1
ATOM 3462 O O . ALA C 1 96 ? 22.645 47.792 97.028 1.00 39.30 95 ALA C O 1
ATOM 3464 N N . ALA C 1 97 ? 23.663 46.967 95.196 1.00 29.69 96 ALA C N 1
ATOM 3465 C CA . ALA C 1 97 ? 24.337 48.228 94.913 1.00 27.89 96 ALA C CA 1
ATOM 3466 C C . ALA C 1 97 ? 23.355 49.321 94.522 1.00 29.66 96 ALA C C 1
ATOM 3467 O O . ALA C 1 97 ? 23.687 50.506 94.629 1.00 34.21 96 ALA C O 1
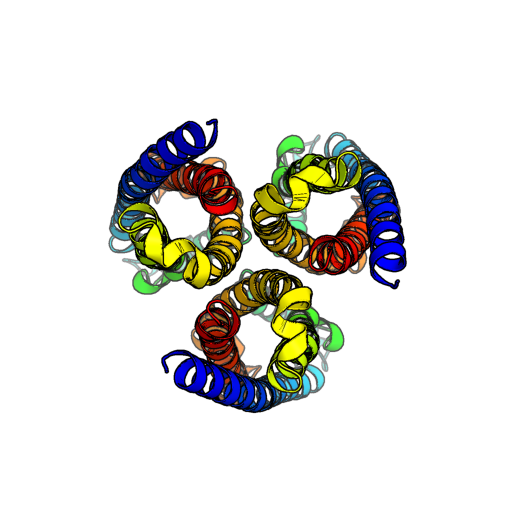ATOM 3469 N N . CYS C 1 98 ? 22.162 48.951 94.051 1.00 33.98 97 CYS C N 1
ATOM 3470 C CA . CYS C 1 98 ? 21.099 49.933 93.876 1.00 34.54 97 CYS C CA 1
ATOM 3471 C C . CYS C 1 98 ? 20.632 50.481 95.216 1.00 31.35 97 CYS C C 1
ATOM 3472 O O . CYS C 1 98 ? 20.231 51.647 95.305 1.00 29.85 97 CYS C O 1
ATOM 3475 N N . THR C 1 99 ? 20.675 49.655 96.264 1.00 35.26 98 THR C N 1
ATOM 3476 C CA . THR C 1 99 ? 20.194 50.068 97.577 1.00 29.57 98 THR C CA 1
ATOM 3477 C C . THR C 1 99 ? 21.226 50.905 98.324 1.00 25.27 98 THR C C 1
ATOM 3478 O O . THR C 1 99 ? 20.872 51.897 98.969 1.00 29.90 98 THR C O 1
ATOM 3482 N N . VAL C 1 100 ? 22.503 50.522 98.251 1.00 28.70 99 VAL C N 1
ATOM 3483 C CA . VAL C 1 100 ? 23.525 51.205 99.039 1.00 39.74 99 VAL C CA 1
ATOM 3484 C C . VAL C 1 100 ? 23.770 52.610 98.504 1.00 39.92 99 VAL C C 1
ATOM 3485 O O . VAL C 1 100 ? 23.923 53.564 99.275 1.00 46.38 99 VAL C O 1
ATOM 3489 N N . PHE C 1 101 ? 23.813 52.765 97.177 1.00 40.06 100 PHE C N 1
ATOM 3490 C CA . PHE C 1 101 ? 23.954 54.068 96.531 1.00 38.26 100 PHE C CA 1
ATOM 3491 C C . PHE C 1 101 ? 22.683 54.297 95.721 1.00 42.52 100 PHE C C 1
ATOM 3492 O O . PHE C 1 101 ? 22.670 54.082 94.500 1.00 39.27 100 PHE C O 1
ATOM 3500 N N . PRO C 1 102 ? 21.594 54.731 96.365 1.00 45.96 101 PRO C N 1
ATOM 3501 C CA . PRO C 1 102 ? 20.330 54.928 95.632 1.00 34.36 101 PRO C CA 1
ATOM 3502 C C . PRO C 1 102 ? 20.412 55.965 94.521 1.00 33.03 101 PRO C C 1
ATOM 3503 O O . PRO C 1 102 ? 19.485 56.037 93.704 1.00 34.71 101 PRO C O 1
ATOM 3507 N N . SER C 1 103 ? 21.474 56.775 94.480 1.00 40.63 102 SER C N 1
ATOM 3508 C CA . SER C 1 103 ? 21.601 57.809 93.458 1.00 47.76 102 SER C CA 1
ATOM 3509 C C . SER C 1 103 ? 21.620 57.228 92.049 1.00 45.56 102 SER C C 1
ATOM 3510 O O . SER C 1 103 ? 21.248 57.914 91.090 1.00 40.68 102 SER C O 1
ATOM 3513 N N . ILE C 1 104 ? 22.037 55.972 91.903 1.00 51.54 103 ILE C N 1
ATOM 3514 C CA . ILE C 1 104 ? 22.273 55.388 90.587 1.00 42.40 103 ILE C CA 1
ATOM 3515 C C . ILE C 1 104 ? 21.050 54.625 90.091 1.00 27.87 103 ILE C C 1
ATOM 3516 O O . ILE C 1 104 ? 21.094 53.989 89.032 1.00 27.31 103 ILE C O 1
ATOM 3521 N N . ILE C 1 105 ? 19.951 54.673 90.846 1.00 25.85 104 ILE C N 1
ATOM 3522 C CA . ILE C 1 105 ? 18.751 5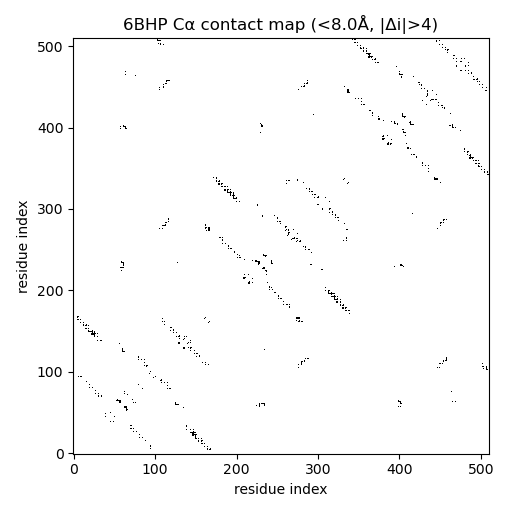3.948 90.436 1.00 26.54 104 ILE C CA 1
ATOM 3523 C C . ILE C 1 105 ? 18.207 54.496 89.121 1.00 33.85 104 ILE C C 1
ATOM 3524 O O . ILE C 1 105 ? 17.674 53.741 88.299 1.00 33.59 104 ILE C O 1
ATOM 3529 N N . LYS C 1 106 ? 18.342 55.804 88.892 1.00 32.53 105 LYS C N 1
ATOM 3530 C CA . LYS C 1 106 ? 17.890 56.389 87.633 1.00 22.85 105 LYS C CA 1
ATOM 3531 C C . LYS C 1 106 ? 18.513 55.673 86.440 1.00 23.78 105 LYS C C 1
ATOM 3532 O O . LYS C 1 106 ? 17.815 55.277 85.500 1.00 35.52 105 LYS C O 1
ATOM 3538 N N . ARG C 1 107 ? 19.833 55.497 86.468 1.00 27.13 106 ARG C N 1
ATOM 3539 C CA . ARG C 1 107 ? 20.541 54.938 85.324 1.00 31.69 106 ARG C CA 1
ATOM 3540 C C . ARG C 1 107 ? 20.376 53.425 85.232 1.00 34.03 106 ARG C C 1
ATOM 3541 O O . ARG C 1 107 ? 20.019 52.895 84.174 1.00 41.68 106 ARG C O 1
ATOM 3549 N N . MET C 1 108 ? 20.624 52.715 86.333 1.00 28.78 107 MET C N 1
ATOM 3550 C CA . MET C 1 108 ? 20.853 51.276 86.294 1.00 31.59 107 MET C CA 1
ATOM 3551 C C . MET C 1 108 ? 19.632 50.427 86.635 1.00 24.66 107 MET C C 1
ATOM 3552 O O . MET C 1 108 ? 19.721 49.199 86.557 1.00 23.47 107 MET C O 1
ATOM 3557 N N . ARG C 1 109 ? 18.503 51.030 87.005 1.00 25.18 108 ARG C N 1
ATOM 3558 C CA . ARG C 1 109 ? 17.332 50.220 87.337 1.00 27.42 108 ARG C CA 1
ATOM 3559 C C . ARG C 1 109 ? 16.790 49.427 86.152 1.00 28.98 108 ARG C C 1
ATOM 3560 O O . ARG C 1 109 ? 16.474 48.239 86.339 1.00 22.41 108 ARG C O 1
ATOM 3568 N N . PRO C 1 110 ? 16.641 49.989 84.945 1.00 27.73 109 PRO C N 1
ATOM 3569 C CA . PRO C 1 110 ? 16.193 49.157 83.816 1.00 24.42 109 PRO C CA 1
ATOM 3570 C C . PRO C 1 110 ? 17.099 47.969 83.532 1.00 22.06 109 PRO C C 1
ATOM 3571 O O . PRO C 1 110 ? 16.622 46.950 83.015 1.00 14.85 109 PRO C O 1
ATOM 3575 N N . VAL C 1 111 ? 18.390 48.063 83.860 1.00 36.83 110 VAL C N 1
ATOM 3576 C CA . VAL C 1 111 ? 19.295 46.936 83.647 1.00 28.37 110 VAL C CA 1
ATOM 3577 C C . VAL C 1 111 ? 18.997 45.819 84.640 1.00 21.38 110 VAL C C 1
ATOM 3578 O O . VAL C 1 111 ? 18.902 44.644 84.267 1.00 21.81 110 VAL C O 1
ATOM 3582 N N . ALA C 1 112 ? 18.844 46.171 85.919 1.00 18.28 111 ALA C N 1
ATOM 3583 C CA . ALA C 1 112 ? 18.656 45.156 86.952 1.00 19.60 111 ALA C CA 1
ATOM 3584 C C . ALA C 1 112 ? 17.335 44.417 86.776 1.00 23.12 111 ALA C C 1
ATOM 3585 O O . ALA C 1 112 ? 17.256 43.206 87.016 1.00 24.79 111 ALA C O 1
ATOM 3587 N N . LEU C 1 113 ? 16.284 45.128 86.362 1.00 19.74 112 LEU C N 1
ATOM 3588 C CA . LEU C 1 113 ? 14.996 44.473 86.159 1.00 15.24 112 LEU C CA 1
ATOM 3589 C C . LEU C 1 113 ? 15.046 43.517 84.978 1.00 18.69 112 LEU C C 1
ATOM 3590 O O . LEU C 1 113 ? 14.490 42.414 85.043 1.00 18.75 112 LEU C O 1
ATOM 3595 N N . THR C 1 114 ? 15.707 43.923 83.891 1.00 21.45 113 THR C N 1
ATOM 3596 C CA . THR C 1 114 ? 15.817 43.056 82.722 1.00 18.05 113 THR C CA 1
ATOM 3597 C C . THR C 1 114 ? 16.490 41.738 83.081 1.00 17.96 113 THR C C 1
ATOM 3598 O O . THR C 1 114 ? 16.138 40.683 82.541 1.00 19.03 113 THR C O 1
ATOM 3602 N N . PHE C 1 115 ? 17.454 41.775 84.001 1.00 15.06 114 PHE C N 1
ATOM 3603 C CA . PHE C 1 115 ? 18.104 40.545 84.436 1.00 12.75 114 PHE C CA 1
ATOM 3604 C C . PHE C 1 115 ? 17.244 39.775 85.433 1.00 14.73 114 PHE C C 1
ATOM 3605 O O . PHE C 1 115 ? 17.130 38.548 85.334 1.00 20.82 114 PHE C O 1
ATOM 3613 N N . ILE C 1 116 ? 16.632 40.469 86.397 1.00 17.01 115 ILE C N 1
ATOM 3614 C CA . ILE C 1 116 ? 15.826 39.776 87.395 1.00 16.04 115 ILE C CA 1
ATOM 3615 C C . ILE C 1 116 ? 14.541 39.237 86.790 1.00 15.32 115 ILE C C 1
ATOM 3616 O O . ILE C 1 116 ? 13.970 38.274 87.313 1.00 15.49 115 ILE C O 1
ATOM 3621 N N . ALA C 1 117 ? 14.067 39.828 85.692 1.00 16.05 116 ALA C N 1
ATOM 3622 C CA . ALA C 1 117 ? 12.948 39.235 84.973 1.00 14.36 116 ALA C CA 1
ATOM 3623 C C . ALA C 1 117 ? 13.336 37.871 84.424 1.00 13.27 116 ALA C C 1
ATOM 3624 O O . ALA C 1 117 ? 12.585 36.898 84.551 1.00 11.40 116 ALA C O 1
ATOM 3626 N N . SER C 1 118 ? 14.527 37.781 83.826 1.00 17.44 117 SER C N 1
ATOM 3627 C CA . SER C 1 118 ? 15.006 36.507 83.302 1.00 12.76 117 SER C CA 1
ATOM 3628 C C . SER C 1 118 ? 15.281 35.517 84.426 1.00 13.18 117 SER C C 1
ATOM 3629 O O . SER C 1 118 ? 14.941 34.333 84.314 1.00 14.10 117 SER C O 1
ATOM 3632 N N . ALA C 1 119 ? 15.885 35.986 85.522 1.00 11.57 118 ALA C N 1
ATOM 3633 C CA . ALA C 1 119 ? 16.248 35.091 86.617 1.00 9.71 118 ALA C CA 1
ATOM 3634 C C . ALA C 1 119 ? 15.021 34.422 87.219 1.00 12.67 118 ALA C C 1
ATOM 3635 O O . ALA C 1 119 ? 15.062 33.237 87.575 1.00 14.95 118 ALA C O 1
ATOM 3637 N N . LEU C 1 120 ? 13.917 35.164 87.332 1.00 13.86 119 LEU C N 1
ATOM 3638 C CA . LEU C 1 120 ? 12.717 34.628 87.966 1.00 13.06 119 LEU C CA 1
ATOM 3639 C C . LEU C 1 120 ? 12.182 33.410 87.225 1.00 14.55 119 LEU C C 1
ATOM 3640 O O . LEU C 1 120 ? 11.579 32.524 87.841 1.00 11.30 119 LEU C O 1
ATOM 3645 N N . VAL C 1 121 ? 12.401 33.341 85.911 1.00 11.62 120 VAL C N 1
ATOM 3646 C CA . VAL C 1 121 ? 11.884 32.224 85.129 1.00 10.57 120 VAL C CA 1
ATOM 3647 C C . VAL C 1 121 ? 12.648 30.948 85.443 1.00 13.48 120 VAL C C 1
ATOM 3648 O O . VAL C 1 121 ? 12.065 29.860 85.508 1.00 14.00 120 VAL C O 1
ATOM 3652 N N . LEU C 1 122 ? 13.965 31.057 85.623 1.00 17.97 121 LEU C N 1
ATOM 3653 C CA . LEU C 1 122 ? 14.780 29.878 85.893 1.00 16.33 121 LEU C CA 1
ATOM 3654 C C . LEU C 1 122 ? 14.497 29.312 87.278 1.00 15.61 121 LEU C C 1
ATOM 3655 O O . LEU C 1 122 ? 14.604 28.098 87.484 1.00 15.39 121 LEU C O 1
ATOM 3660 N N . VAL C 1 123 ? 14.130 30.170 88.232 1.00 10.87 122 VAL C N 1
ATOM 3661 C CA . VAL C 1 123 ? 13.753 29.692 89.558 1.00 9.81 122 VAL C CA 1
ATOM 3662 C C . VAL C 1 123 ? 12.409 28.975 89.501 1.00 13.87 122 VAL C C 1
ATOM 3663 O O . VAL C 1 123 ? 12.246 27.882 90.055 1.00 17.26 122 VAL C O 1
ATOM 3667 N N . MET C 1 124 ? 11.427 29.581 88.827 1.00 13.51 123 MET C N 1
ATOM 3668 C CA . MET C 1 124 ? 10.117 28.950 88.693 1.00 13.39 123 MET C CA 1
ATOM 3669 C C . MET C 1 124 ? 10.221 27.605 87.988 1.00 12.57 123 MET C C 1
ATOM 3670 O O . MET C 1 124 ? 9.575 26.632 88.393 1.00 18.04 123 MET C O 1
ATOM 3675 N N . ASP C 1 125 ? 11.021 27.532 86.922 1.00 14.26 124 ASP C N 1
ATOM 3676 C CA . ASP C 1 125 ? 11.256 26.252 86.263 1.00 17.25 124 ASP C CA 1
ATOM 3677 C C . ASP C 1 125 ? 11.875 25.248 87.226 1.00 20.28 124 ASP C C 1
ATOM 3678 O O . ASP C 1 125 ? 11.530 24.060 87.205 1.00 23.72 124 ASP C O 1
ATOM 3683 N N . ASN C 1 126 ? 12.791 25.710 88.081 1.00 16.91 125 ASN C N 1
ATOM 3684 C CA . ASN C 1 126 ? 13.429 24.820 89.046 1.00 16.80 125 ASN C CA 1
ATOM 3685 C C . ASN C 1 126 ? 12.426 24.298 90.067 1.00 19.09 125 ASN C C 1
ATOM 3686 O O . ASN C 1 126 ? 12.336 23.086 90.293 1.00 22.54 125 ASN C O 1
ATOM 3691 N N . ILE C 1 127 ? 11.664 25.200 90.693 1.00 15.56 126 ILE C N 1
ATOM 3692 C CA . ILE C 1 127 ? 10.754 24.809 91.771 1.00 13.02 126 ILE C CA 1
ATOM 3693 C C . ILE C 1 127 ? 9.763 23.761 91.282 1.00 18.96 126 ILE C C 1
ATOM 3694 O O . ILE C 1 127 ? 9.538 22.737 91.939 1.00 21.37 126 ILE C O 1
ATOM 3699 N N . ASN C 1 128 ? 9.154 24.003 90.118 1.00 18.68 127 ASN C N 1
ATOM 3700 C CA . ASN C 1 128 ? 8.252 23.020 89.526 1.00 14.21 127 ASN C CA 1
ATOM 3701 C C . ASN C 1 128 ? 8.955 21.693 89.277 1.00 19.89 127 ASN C C 1
ATOM 3702 O O . ASN C 1 128 ? 8.336 20.628 89.398 1.00 22.29 127 ASN C O 1
ATOM 3707 N N . ALA C 1 129 ? 10.244 21.732 88.938 1.00 23.57 128 ALA C N 1
ATOM 3708 C CA . ALA C 1 129 ? 10.978 20.501 88.674 1.00 23.26 128 ALA C CA 1
ATOM 3709 C C . ALA C 1 129 ? 11.395 19.805 89.963 1.00 15.91 128 ALA C C 1
ATOM 3710 O O . ALA C 1 129 ? 11.286 18.579 90.072 1.00 15.49 128 ALA C O 1
ATOM 3712 N N . ILE C 1 130 ? 11.875 20.568 90.947 1.00 16.18 129 ILE C N 1
ATOM 3713 C CA . ILE C 1 130 ? 12.326 19.969 92.199 1.00 17.81 129 ILE C CA 1
ATOM 3714 C C . ILE C 1 130 ? 11.157 19.528 93.070 1.00 17.58 129 ILE C C 1
ATOM 3715 O O . ILE C 1 130 ? 11.320 18.624 93.899 1.00 18.40 129 ILE C O 1
ATOM 3720 N N . PHE C 1 131 ? 9.975 20.127 92.896 1.00 20.20 130 PHE C N 1
ATOM 3721 C CA . PHE C 1 131 ? 8.789 19.621 93.580 1.00 19.95 130 PHE C CA 1
ATOM 3722 C C . PHE C 1 131 ? 8.529 18.167 93.215 1.00 17.56 130 PHE C C 1
ATOM 3723 O O . PHE C 1 131 ? 8.075 17.379 94.052 1.00 16.18 130 PHE C O 1
ATOM 3731 N N . PHE C 1 132 ? 8.820 17.790 91.968 1.00 20.46 131 PHE C N 1
ATOM 3732 C CA . PHE C 1 132 ? 8.717 16.389 91.581 1.00 20.93 131 PHE C CA 1
ATOM 3733 C C . PHE C 1 132 ? 9.742 15.533 92.313 1.00 19.57 131 PHE C C 1
ATOM 3734 O O . PHE C 1 132 ? 9.465 14.370 92.630 1.00 21.47 131 PHE C O 1
ATOM 3742 N N . LEU C 1 133 ? 10.927 16.085 92.587 1.00 16.20 132 LEU C N 1
ATOM 3743 C CA . LEU C 1 133 ? 11.946 15.325 93.304 1.00 18.72 132 LEU C CA 1
ATOM 3744 C C . LEU C 1 133 ? 11.483 14.968 94.710 1.00 24.11 132 LEU C C 1
ATOM 3745 O O . LEU C 1 133 ? 11.733 13.855 95.189 1.00 29.38 132 LEU C O 1
ATOM 3750 N N . LEU C 1 134 ? 10.805 15.897 95.390 1.00 20.20 133 LEU C N 1
ATOM 3751 C CA . LEU C 1 134 ? 10.331 15.619 96.742 1.00 17.73 133 LEU C CA 1
ATOM 3752 C C . LEU C 1 134 ? 9.194 14.606 96.747 1.00 24.75 133 LEU C C 1
ATOM 3753 O O . LEU C 1 134 ? 9.025 13.875 97.729 1.00 24.60 133 LEU C O 1
ATOM 3758 N N . ARG C 1 135 ? 8.406 14.551 95.674 1.00 25.81 134 ARG C N 1
ATOM 3759 C CA . ARG C 1 135 ? 7.302 13.605 95.583 1.00 20.74 134 ARG C CA 1
ATOM 3760 C C . ARG C 1 135 ? 7.743 12.224 95.119 1.00 22.65 134 ARG C C 1
ATOM 3761 O O . ARG C 1 135 ? 6.903 11.321 95.031 1.00 39.10 134 ARG C O 1
ATOM 3769 N N . ASN C 1 136 ? 9.027 12.038 94.825 1.00 18.58 135 ASN C N 1
ATOM 3770 C CA . ASN C 1 136 ? 9.560 10.788 94.300 1.00 18.16 135 ASN C CA 1
ATOM 3771 C C . ASN C 1 136 ? 10.364 10.098 95.394 1.00 27.26 135 ASN C C 1
ATOM 3772 O O . ASN C 1 136 ? 11.347 10.659 95.890 1.00 31.43 135 ASN C O 1
ATOM 3777 N N . GLU C 1 137 ? 9.955 8.878 95.756 1.00 34.27 136 GLU C N 1
ATOM 3778 C CA . GLU C 1 137 ? 10.593 8.187 96.874 1.00 32.89 136 GLU C CA 1
ATOM 3779 C C . GLU C 1 137 ? 12.036 7.813 96.557 1.00 24.83 136 GLU C C 1
ATOM 3780 O O . GLU C 1 137 ? 12.923 7.983 97.402 1.00 29.71 136 GLU C O 1
ATOM 3786 N N . THR C 1 138 ? 12.290 7.294 95.352 1.00 18.14 137 THR C N 1
ATOM 3787 C CA . THR C 1 138 ? 13.650 6.916 94.980 1.00 17.13 137 THR C CA 1
ATOM 3788 C C . THR C 1 138 ? 14.588 8.115 95.035 1.00 19.12 137 THR C C 1
ATOM 3789 O O . THR C 1 138 ? 15.744 7.991 95.458 1.00 20.20 137 THR C O 1
ATOM 3793 N N . ALA C 1 139 ? 14.100 9.290 94.632 1.00 22.10 138 ALA C N 1
ATOM 3794 C CA . ALA C 1 139 ? 14.908 10.502 94.726 1.00 25.39 138 ALA C CA 1
ATOM 3795 C C . ALA C 1 139 ? 15.255 10.814 96.176 1.00 25.25 138 ALA C C 1
ATOM 3796 O O . ALA C 1 139 ? 16.425 11.025 96.514 1.00 26.80 138 ALA C O 1
ATOM 3798 N N . LYS C 1 140 ? 14.246 10.836 97.050 1.00 24.67 139 LYS C N 1
ATOM 3799 C CA . LYS C 1 140 ? 14.492 11.095 98.465 1.00 26.00 139 LYS C CA 1
ATOM 3800 C C . LYS C 1 140 ? 15.390 10.032 99.087 1.00 33.01 139 LYS C C 1
ATOM 3801 O O . LYS C 1 140 ? 16.080 10.306 100.076 1.00 44.36 139 LYS C O 1
ATOM 3807 N N . ALA C 1 141 ? 15.387 8.817 98.536 1.00 22.66 140 ALA C N 1
ATOM 3808 C CA . ALA C 1 141 ? 16.234 7.758 99.074 1.00 19.19 140 ALA C CA 1
ATOM 3809 C C . ALA C 1 141 ? 17.702 7.997 98.742 1.00 23.29 140 ALA C C 1
ATOM 3810 O O . ALA C 1 141 ? 18.555 8.024 99.637 1.00 29.73 140 ALA C O 1
ATOM 3812 N N . VAL C 1 142 ? 18.016 8.179 97.458 1.00 19.24 141 VAL C N 1
ATOM 3813 C CA . VAL C 1 142 ? 19.410 8.320 97.044 1.00 25.33 141 VAL C CA 1
ATOM 3814 C C . VAL C 1 142 ? 19.956 9.683 97.451 1.00 26.63 141 VAL C C 1
ATOM 3815 O O . VAL C 1 142 ? 21.018 9.784 98.076 1.00 25.96 141 VAL C O 1
ATOM 3819 N N . PHE C 1 143 ? 19.245 10.750 97.099 1.00 25.52 142 PHE C N 1
ATOM 3820 C CA . PHE C 1 143 ? 19.564 12.096 97.557 1.00 26.64 142 PHE C CA 1
ATOM 3821 C C . PHE C 1 143 ? 18.692 12.402 98.768 1.00 31.99 142 PHE C C 1
ATOM 3822 O O . PHE C 1 143 ? 17.463 12.324 98.684 1.00 30.86 142 PHE C O 1
ATOM 3830 N N . ASP C 1 144 ? 19.331 12.738 99.888 1.00 38.05 143 ASP C N 1
ATOM 3831 C CA . ASP C 1 144 ? 18.621 12.878 101.154 1.00 35.83 143 ASP C CA 1
ATOM 3832 C C . ASP C 1 144 ? 17.468 13.867 101.033 1.00 27.82 143 ASP C C 1
ATOM 3833 O O . ASP C 1 144 ? 17.633 14.973 100.510 1.00 33.07 143 ASP C O 1
ATOM 3838 N N . ASP C 1 145 ? 16.294 13.458 101.524 1.00 30.16 144 ASP C N 1
ATOM 3839 C CA . ASP C 1 145 ? 15.078 14.242 101.334 1.00 29.77 144 ASP C CA 1
ATOM 3840 C C . ASP C 1 145 ? 15.170 15.625 101.961 1.00 21.44 144 ASP C C 1
ATOM 3841 O O . ASP C 1 145 ? 14.461 16.537 101.524 1.00 23.82 144 ASP C O 1
ATOM 3846 N N . TYR C 1 146 ? 16.020 15.806 102.974 1.00 22.83 145 TYR C N 1
ATOM 3847 C CA . TYR C 1 146 ? 16.201 17.134 103.546 1.00 29.69 145 TYR C CA 1
ATOM 3848 C C . TYR C 1 146 ? 17.113 17.999 102.684 1.00 25.28 145 TYR C C 1
ATOM 3849 O O . TYR C 1 146 ? 16.930 19.220 102.627 1.00 22.15 145 TYR C O 1
ATOM 3858 N N . ARG C 1 147 ? 18.093 17.391 102.011 1.00 20.14 146 ARG C N 1
ATOM 3859 C CA . ARG C 1 147 ? 18.912 18.142 101.066 1.00 21.89 146 ARG C CA 1
ATOM 3860 C C . ARG C 1 147 ? 18.085 18.591 99.867 1.00 24.02 146 ARG C C 1
ATOM 3861 O O . ARG C 1 147 ? 18.271 19.703 99.359 1.00 23.66 146 ARG C O 1
ATOM 3869 N N . ILE C 1 148 ? 17.169 17.738 99.404 1.00 24.53 147 ILE C N 1
ATOM 3870 C CA . ILE C 1 148 ? 16.257 18.132 98.335 1.00 21.04 147 ILE C CA 1
ATOM 3871 C C . ILE C 1 148 ? 15.354 19.266 98.803 1.00 24.27 147 ILE C C 1
ATOM 3872 O O . ILE C 1 148 ? 15.027 20.181 98.036 1.00 25.47 147 ILE C O 1
ATOM 3877 N N . ALA C 1 149 ? 14.951 19.235 100.074 1.00 24.13 148 ALA C N 1
ATOM 3878 C CA . ALA C 1 149 ? 14.051 20.254 100.601 1.00 20.73 148 ALA C CA 1
ATOM 3879 C C . ALA C 1 149 ? 14.782 21.559 100.894 1.00 24.39 148 ALA C C 1
ATOM 3880 O O . ALA C 1 149 ? 14.209 22.642 100.733 1.00 23.58 148 ALA C O 1
ATOM 3882 N N . THR C 1 150 ? 16.041 21.478 101.330 1.00 29.03 149 THR C N 1
ATOM 3883 C CA . THR C 1 150 ? 16.803 22.690 101.617 1.00 30.79 149 THR C CA 1
ATOM 3884 C C . THR C 1 150 ? 16.980 23.530 100.360 1.00 29.32 149 THR C C 1
ATOM 3885 O O . THR C 1 150 ? 16.766 24.748 100.376 1.00 25.45 149 THR C O 1
ATOM 3889 N N . ALA C 1 151 ? 17.369 22.888 99.256 1.00 26.58 150 ALA C N 1
ATOM 3890 C CA . ALA C 1 151 ? 17.498 23.603 97.992 1.00 22.15 150 ALA C CA 1
ATOM 3891 C C . ALA C 1 151 ? 16.166 24.203 97.563 1.00 25.75 150 ALA C C 1
ATOM 3892 O O . ALA C 1 151 ? 16.121 25.317 97.028 1.00 29.00 150 ALA C O 1
ATOM 3894 N N . GLN C 1 152 ? 15.070 23.481 97.797 1.00 23.47 151 GLN C N 1
ATOM 3895 C CA . GLN C 1 152 ? 13.735 23.947 97.440 1.00 19.34 151 GLN C CA 1
ATOM 3896 C C . GLN C 1 152 ? 13.389 25.271 98.107 1.00 23.65 151 GLN C C 1
ATOM 3897 O O . GLN C 1 152 ? 13.220 26.288 97.426 1.00 24.72 151 GLN C O 1
ATOM 3903 N N . ALA C 1 153 ? 13.271 25.261 99.439 1.00 28.00 152 ALA C N 1
ATOM 3904 C CA . ALA C 1 153 ? 12.909 26.474 100.164 1.00 19.80 152 ALA C CA 1
ATOM 3905 C C . ALA C 1 153 ? 13.911 27.594 99.922 1.00 21.12 152 ALA C C 1
ATOM 3906 O O . ALA C 1 153 ? 13.551 28.774 99.997 1.00 21.49 152 ALA C O 1
ATOM 3908 N N . GLY C 1 154 ? 15.166 27.250 99.630 1.00 23.11 153 GLY C N 1
ATOM 3909 C CA . GLY C 1 154 ? 16.122 28.269 99.236 1.00 22.57 153 GLY C CA 1
ATOM 3910 C C . GLY C 1 154 ? 15.696 29.001 97.978 1.00 25.32 153 GLY C C 1
ATOM 3911 O O . GLY C 1 154 ? 15.784 30.229 97.903 1.00 23.72 153 GLY C O 1
ATOM 3912 N N . LEU C 1 155 ? 15.219 28.256 96.976 1.00 20.93 154 LEU C N 1
ATOM 3913 C CA . LEU C 1 155 ? 14.763 28.879 95.737 1.00 14.96 154 LEU C CA 1
ATOM 3914 C C . LEU C 1 155 ? 13.441 29.610 95.933 1.00 17.00 154 LEU C C 1
ATOM 3915 O O . LEU C 1 155 ? 13.232 30.684 95.358 1.00 19.50 154 LEU C O 1
ATOM 3920 N N . ILE C 1 156 ? 12.533 29.040 96.730 1.00 13.53 155 ILE C N 1
ATOM 3921 C CA . ILE C 1 156 ? 11.260 29.706 96.997 1.00 12.67 155 ILE C CA 1
ATOM 3922 C C . ILE C 1 156 ? 11.497 31.051 97.670 1.00 18.13 155 ILE C C 1
ATOM 3923 O O . ILE C 1 156 ? 10.815 32.041 97.374 1.00 15.90 155 ILE C O 1
ATOM 3928 N N . MET C 1 157 ? 12.470 31.111 98.582 1.00 20.46 156 MET C N 1
ATOM 3929 C CA . MET C 1 157 ? 12.864 32.392 99.158 1.00 18.29 156 MET C CA 1
ATOM 3930 C C . MET C 1 157 ? 13.407 33.328 98.085 1.00 16.35 156 MET C C 1
ATOM 3931 O O . MET C 1 157 ? 13.110 34.528 98.088 1.00 14.11 156 MET C O 1
ATOM 3936 N N . VAL C 1 158 ? 14.197 32.792 97.152 1.00 16.23 157 VAL C N 1
ATOM 3937 C CA . VAL C 1 158 ? 14.777 33.615 96.093 1.00 15.78 157 VAL C CA 1
ATOM 3938 C C . VAL C 1 158 ? 13.680 34.217 95.225 1.00 22.77 157 VAL C C 1
ATOM 3939 O O . VAL C 1 158 ? 13.673 35.423 94.952 1.00 26.38 157 VAL C O 1
ATOM 3943 N N . GLY C 1 159 ? 12.737 33.385 94.777 1.00 19.69 158 GLY C N 1
ATOM 3944 C CA . GLY C 1 159 ? 11.649 33.893 93.956 1.00 16.21 158 GLY C CA 1
ATOM 3945 C C . GLY C 1 159 ? 10.819 34.942 94.669 1.00 17.96 158 GLY C C 1
ATOM 3946 O O . GLY C 1 159 ? 10.444 35.959 94.078 1.00 13.61 158 GLY C O 1
ATOM 3947 N N . VAL C 1 160 ? 10.528 34.717 95.952 1.00 18.57 159 VAL C N 1
ATOM 3948 C CA . VAL C 1 160 ? 9.768 35.695 96.723 1.00 16.26 159 VAL C CA 1
ATOM 3949 C C . VAL C 1 160 ? 10.595 36.955 96.950 1.00 19.08 159 VAL C C 1
ATOM 3950 O O . VAL C 1 160 ? 10.085 38.077 96.838 1.00 17.47 159 VAL C O 1
ATOM 3954 N N . ALA C 1 161 ? 11.883 36.795 97.265 1.00 19.42 160 ALA C N 1
ATOM 3955 C CA . ALA C 1 161 ? 12.751 37.959 97.409 1.00 21.67 160 ALA C CA 1
ATOM 3956 C C . ALA C 1 161 ? 12.902 38.706 96.091 1.00 28.43 160 ALA C C 1
ATOM 3957 O O . ALA C 1 161 ? 13.040 39.935 96.088 1.00 33.13 160 ALA C O 1
ATOM 3959 N N . ASN C 1 162 ? 12.880 37.988 94.965 1.00 27.89 161 ASN C N 1
ATOM 3960 C CA . ASN C 1 162 ? 12.896 38.659 93.670 1.00 27.60 161 ASN C CA 1
ATOM 3961 C C . ASN C 1 162 ? 11.602 39.427 93.436 1.00 25.35 161 ASN C C 1
ATOM 3962 O O . ASN C 1 162 ? 11.624 40.539 92.897 1.00 31.15 161 ASN C O 1
ATOM 3967 N N . GLY C 1 163 ? 10.467 38.848 93.833 1.00 22.78 162 GLY C N 1
ATOM 3968 C CA . GLY C 1 163 ? 9.205 39.554 93.695 1.00 30.20 162 GLY C CA 1
ATOM 3969 C C . GLY C 1 163 ? 9.192 40.872 94.443 1.00 35.68 162 GLY C C 1
ATOM 3970 O O . GLY C 1 163 ? 8.732 41.889 93.920 1.00 36.21 162 GLY C O 1
ATOM 3971 N N . LEU C 1 164 ? 9.714 40.878 95.671 1.00 26.60 163 LEU C N 1
ATOM 3972 C CA . LEU C 1 164 ? 9.770 42.121 96.432 1.00 26.94 163 LEU C CA 1
ATOM 3973 C C . LEU C 1 164 ? 10.840 43.055 95.882 1.00 34.01 163 LEU C C 1
ATOM 3974 O O . LEU C 1 164 ? 10.663 44.279 95.879 1.00 35.49 163 LEU C O 1
ATOM 3979 N N . THR C 1 165 ? 11.957 42.498 95.409 1.00 39.89 164 THR C N 1
ATOM 3980 C CA . THR C 1 165 ? 12.957 43.314 94.730 1.00 37.30 164 THR C CA 1
ATOM 3981 C C . THR C 1 165 ? 12.377 43.965 93.482 1.00 36.43 164 THR C C 1
ATOM 3982 O O . THR C 1 165 ? 12.756 45.088 93.133 1.00 37.93 164 THR C O 1
ATOM 3986 N N . ILE C 1 166 ? 11.445 43.285 92.811 1.00 30.15 165 ILE C N 1
ATOM 3987 C CA . ILE C 1 166 ? 10.836 43.836 91.604 1.00 34.04 165 ILE C CA 1
ATOM 3988 C C . ILE C 1 166 ? 9.923 45.006 91.954 1.00 34.81 165 ILE C C 1
ATOM 3989 O O . ILE C 1 166 ? 9.961 46.059 91.306 1.00 33.56 165 ILE C O 1
ATOM 3994 N N . PHE C 1 167 ? 9.094 44.841 92.987 1.00 31.46 166 PHE C N 1
ATOM 3995 C CA . PHE C 1 167 ? 8.140 45.882 93.360 1.00 38.26 166 PHE C CA 1
ATOM 3996 C C . PHE C 1 167 ? 8.851 47.156 93.802 1.00 42.65 166 PHE C C 1
ATOM 3997 O O . PHE C 1 167 ? 8.643 48.233 93.231 1.00 46.56 166 PHE C O 1
ATOM 4005 N N . PHE C 1 168 ? 9.708 47.046 94.818 1.00 29.71 167 PHE C N 1
ATOM 4006 C CA . PHE C 1 168 ? 10.224 48.235 95.487 1.00 29.09 167 PHE C CA 1
ATOM 4007 C C . PHE C 1 168 ? 11.262 48.952 94.634 1.00 33.81 167 PHE C C 1
ATOM 4008 O O . PHE C 1 168 ? 11.209 50.177 94.480 1.00 42.96 167 PHE C O 1
ATOM 4016 N N . LEU C 1 169 ? 12.217 48.211 94.071 1.00 33.12 168 LEU C N 1
ATOM 4017 C CA . LEU C 1 169 ? 13.159 48.839 93.151 1.00 32.83 168 LEU C CA 1
ATOM 4018 C C . LEU C 1 169 ? 12.456 49.322 91.889 1.00 36.52 168 LEU C C 1
ATOM 4019 O O . LEU C 1 169 ? 12.904 50.289 91.262 1.00 25.05 168 LEU C O 1
ATOM 4024 N N . GLY C 1 170 ? 11.347 48.678 91.518 1.00 37.38 169 GLY C N 1
ATOM 4025 C CA . GLY C 1 170 ? 10.602 49.115 90.350 1.00 40.18 169 GLY C CA 1
ATOM 4026 C C . GLY C 1 170 ? 9.997 50.496 90.521 1.00 39.71 169 GLY C C 1
ATOM 4027 O O . GLY C 1 170 ? 10.049 51.323 89.608 1.00 44.42 169 GLY C O 1
ATOM 4028 N N . SER C 1 171 ? 9.416 50.766 91.689 1.00 36.48 170 SER C N 1
ATOM 4029 C CA . SER C 1 171 ? 8.841 52.073 91.990 1.00 39.50 170 SER C CA 1
ATOM 4030 C C . SER C 1 171 ? 9.668 52.725 93.091 1.00 36.56 170 SER C C 1
ATOM 4031 O O . SER C 1 171 ? 9.567 52.341 94.260 1.00 38.60 170 SER C O 1
ATOM 4034 N N . TYR C 1 172 ? 10.467 53.723 92.720 1.00 30.01 171 TYR C N 1
ATOM 4035 C CA . TYR C 1 172 ? 11.235 54.498 93.682 1.00 28.20 171 TYR C CA 1
ATOM 4036 C C . TYR C 1 172 ? 11.503 55.877 93.098 1.00 37.87 171 TYR C C 1
ATOM 4037 O O . TYR C 1 172 ? 11.649 56.029 91.882 1.00 40.77 171 TYR C O 1
ATOM 4046 N N . ASP C 1 173 ? 11.578 56.875 93.980 1.00 26.82 172 ASP C N 1
ATOM 4047 C CA . ASP C 1 173 ? 11.752 58.273 93.585 1.00 21.59 172 ASP C CA 1
ATOM 4048 C C . ASP C 1 173 ? 10.661 58.716 92.616 1.00 36.35 172 ASP C C 1
ATOM 4049 O O . ASP C 1 173 ? 9.665 59.317 93.020 1.00 32.35 172 ASP C O 1
#

Organism: Chlamydomonas reinhardtii (NCBI:txid3055)